Protein AF-0000000084420354 (afdb_homodimer)

Structure (mmCIF, N/CA/C/O backbone):
data_AF-0000000084420354-model_v1
#
loop_
_entity.id
_entity.type
_entity.pdbx_description
1 polymer 'Nucleotide-diphospho-sugar transferase domain-containing protein'
#
loop_
_atom_site.group_PDB
_atom_site.id
_atom_site.type_symbol
_atom_site.label_atom_id
_atom_site.label_alt_id
_atom_site.label_comp_id
_atom_site.label_asym_id
_atom_site.label_entity_id
_atom_site.label_seq_id
_atom_site.pdbx_PDB_ins_code
_atom_site.Cartn_x
_atom_site.Cartn_y
_atom_site.Cartn_z
_atom_site.occupancy
_atom_site.B_iso_or_equiv
_atom_site.auth_seq_id
_atom_site.auth_comp_id
_atom_site.auth_asym_id
_atom_site.auth_atom_id
_atom_site.pdbx_PDB_model_num
ATOM 1 N N . MET A 1 1 ? -11.82 -53.062 -5.738 1 23.53 1 MET A N 1
ATOM 2 C CA . MET A 1 1 ? -10.68 -53.031 -4.828 1 23.53 1 MET A CA 1
ATOM 3 C C . MET A 1 1 ? -10.617 -51.688 -4.082 1 23.53 1 MET A C 1
ATOM 5 O O . MET A 1 1 ? -10.68 -50.625 -4.699 1 23.53 1 MET A O 1
ATOM 9 N N . GLU A 1 2 ? -10.906 -51.594 -2.805 1 28.06 2 GLU A N 1
ATOM 10 C CA . GLU A 1 2 ? -11.055 -50.469 -1.887 1 28.06 2 GLU A CA 1
ATOM 11 C C . GLU A 1 2 ? -9.758 -49.656 -1.771 1 28.06 2 GLU A C 1
ATOM 13 O O . GLU A 1 2 ? -8.672 -50.25 -1.752 1 28.06 2 GLU A O 1
ATOM 18 N N . PRO A 1 3 ? -9.75 -48.375 -2.117 1 33.06 3 PRO A N 1
ATOM 19 C CA . PRO A 1 3 ? -8.5 -47.594 -2.051 1 33.06 3 PRO A CA 1
ATOM 20 C C . PRO A 1 3 ? -7.746 -47.812 -0.74 1 33.06 3 PRO A C 1
ATOM 22 O O . PRO A 1 3 ? -8.367 -47.969 0.316 1 33.06 3 PRO A O 1
ATOM 25 N N . GLN A 1 4 ? -6.645 -48.438 -0.802 1 31.69 4 GLN A N 1
ATOM 26 C CA . GLN A 1 4 ? -5.812 -48.75 0.354 1 31.69 4 GLN A CA 1
ATOM 27 C C . GLN A 1 4 ? -5.539 -47.531 1.195 1 31.69 4 GLN A C 1
ATOM 29 O O . GLN A 1 4 ? -5.031 -46.531 0.686 1 31.69 4 GLN A O 1
ATOM 34 N N . SER A 1 5 ? -6.223 -47.312 2.258 1 33.75 5 SER A N 1
ATOM 35 C CA . SER A 1 5 ? -6.043 -46.281 3.271 1 33.75 5 SER A CA 1
ATOM 36 C C . SER A 1 5 ? -4.684 -46.406 3.955 1 33.75 5 SER A C 1
ATOM 38 O O . SER A 1 5 ? -4.309 -47.5 4.402 1 33.75 5 SER A O 1
ATOM 40 N N . ILE A 1 6 ? -3.699 -45.719 3.529 1 36.66 6 ILE A N 1
ATOM 41 C CA . ILE A 1 6 ? -2.465 -45.781 4.309 1 36.66 6 ILE A CA 1
ATOM 42 C C . ILE A 1 6 ? -2.682 -45.094 5.652 1 36.66 6 ILE A C 1
ATOM 44 O O . ILE A 1 6 ? -3.195 -43.969 5.711 1 36.66 6 ILE A O 1
ATOM 48 N N . ASN A 1 7 ? -2.787 -45.906 6.68 1 34.94 7 ASN A N 1
ATOM 49 C CA . ASN A 1 7 ? -2.869 -45.5 8.078 1 34.94 7 ASN A CA 1
ATOM 50 C C . ASN A 1 7 ? -1.595 -44.781 8.523 1 34.94 7 ASN A C 1
ATOM 52 O O . ASN A 1 7 ? -0.533 -45.406 8.617 1 34.94 7 ASN A O 1
ATOM 56 N N . LEU A 1 8 ? -1.498 -43.469 8.312 1 40.31 8 LEU A N 1
ATOM 57 C CA . LEU A 1 8 ? -0.284 -42.75 8.68 1 40.31 8 LEU A CA 1
ATOM 58 C C . LEU A 1 8 ? -0.14 -42.688 10.195 1 40.31 8 LEU A C 1
ATOM 60 O O . LEU A 1 8 ? 0.654 -41.906 10.711 1 40.31 8 LEU A O 1
ATOM 64 N N . GLY A 1 9 ? -0.547 -43.688 10.922 1 36.66 9 GLY A N 1
ATOM 65 C CA . GLY A 1 9 ? -0.427 -43.938 12.352 1 36.66 9 GLY A CA 1
ATOM 66 C C . GLY A 1 9 ? -1.293 -43 13.18 1 36.66 9 GLY A C 1
ATOM 67 O O . GLY A 1 9 ? -1.85 -43.438 14.203 1 36.66 9 GLY A O 1
ATOM 68 N N . ASN A 1 10 ? -0.987 -41.656 13.328 1 36.34 10 ASN A N 1
ATOM 69 C CA . ASN A 1 10 ? -1.587 -40.906 14.422 1 36.34 10 ASN A CA 1
ATOM 70 C C . ASN A 1 10 ? -3.074 -40.656 14.188 1 36.34 10 ASN A C 1
ATOM 72 O O . ASN A 1 10 ? -3.576 -39.562 14.438 1 36.34 10 ASN A O 1
ATOM 76 N N . GLY A 1 11 ? -3.971 -41.594 13.781 1 38.19 11 GLY A N 1
ATOM 77 C CA . GLY A 1 11 ? -5.422 -41.656 13.672 1 38.19 11 GLY A CA 1
ATOM 78 C C . GLY A 1 11 ? -5.953 -40.969 12.414 1 38.19 11 GLY A C 1
ATOM 79 O O . GLY A 1 11 ? -7.16 -41 12.172 1 38.19 11 GLY A O 1
ATOM 80 N N . THR A 1 12 ? -5.473 -39.781 12.125 1 37.22 12 THR A N 1
ATOM 81 C CA . THR A 1 12 ? -6.094 -39.156 10.961 1 37.22 12 THR A CA 1
ATOM 82 C C . THR A 1 12 ? -5.875 -40 9.719 1 37.22 12 THR A C 1
ATOM 84 O O . THR A 1 12 ? -4.746 -40.406 9.43 1 37.22 12 THR A O 1
ATOM 87 N N . ASN A 1 13 ? -6.777 -40.875 9.422 1 35.31 13 ASN A N 1
ATOM 88 C CA . ASN A 1 13 ? -6.832 -41.562 8.133 1 35.31 13 ASN A CA 1
ATOM 89 C C . ASN A 1 13 ? -6.48 -40.625 6.98 1 35.31 13 ASN A C 1
ATOM 91 O O . ASN A 1 13 ? -7.254 -39.719 6.652 1 35.31 13 ASN A O 1
ATOM 95 N N . ALA A 1 14 ? -5.281 -40.062 6.922 1 39.69 14 ALA A N 1
ATOM 96 C CA . ALA A 1 14 ? -4.98 -39.375 5.668 1 39.69 14 ALA A CA 1
ATOM 97 C C . ALA A 1 14 ? -5.418 -40.219 4.469 1 39.69 14 ALA A C 1
ATOM 99 O O . ALA A 1 14 ? -4.91 -41.312 4.258 1 39.69 14 ALA A O 1
ATOM 100 N N . THR A 1 15 ? -6.652 -40.375 4.215 1 40.84 15 THR A N 1
ATOM 101 C CA . THR A 1 15 ? -6.98 -40.906 2.9 1 40.84 15 THR A CA 1
ATOM 102 C C . THR A 1 15 ? -5.898 -40.562 1.887 1 40.84 15 THR A C 1
ATOM 104 O O . THR A 1 15 ? -5.559 -39.375 1.711 1 40.84 15 THR A O 1
ATOM 107 N N . MET A 1 16 ? -4.891 -41.312 1.795 1 47.03 16 MET A N 1
ATOM 108 C CA . MET A 1 16 ? -3.797 -41.125 0.85 1 47.03 16 MET A CA 1
ATOM 109 C C . MET A 1 16 ? -4.312 -40.562 -0.468 1 47.03 16 MET A C 1
ATOM 111 O O . MET A 1 16 ? -5.086 -41.188 -1.171 1 47.03 16 MET A O 1
ATOM 115 N N . VAL A 1 17 ? -4.516 -39.281 -0.554 1 59.31 17 VAL A N 1
ATOM 116 C CA . VAL A 1 17 ? -4.809 -38.688 -1.849 1 59.31 17 VAL A CA 1
ATOM 117 C C . VAL A 1 17 ? -3.908 -39.281 -2.922 1 59.31 17 VAL A C 1
ATOM 119 O O . VAL A 1 17 ? -2.682 -39.25 -2.803 1 59.31 17 VAL A O 1
ATOM 122 N N . THR A 1 18 ? -4.445 -40.219 -3.629 1 79.81 18 THR A N 1
ATOM 123 C CA . THR A 1 18 ? -3.689 -40.875 -4.688 1 79.81 18 THR A CA 1
ATOM 124 C C . THR A 1 18 ? -3.365 -39.875 -5.812 1 79.81 18 THR A C 1
ATOM 126 O O . THR A 1 18 ? -4.242 -39.156 -6.273 1 79.81 18 THR A O 1
ATOM 129 N N . VAL A 1 19 ? -2.094 -39.781 -6.02 1 91.81 19 VAL A N 1
ATOM 130 C CA . VAL A 1 19 ? -1.623 -38.969 -7.148 1 91.81 19 VAL A CA 1
ATOM 131 C C . VAL A 1 19 ? -1.747 -39.781 -8.438 1 91.81 19 VAL A C 1
ATOM 133 O O . VAL A 1 19 ? -1.681 -41 -8.414 1 91.81 19 VAL A O 1
ATOM 136 N N . PRO A 1 20 ? -1.943 -39.094 -9.555 1 93.88 20 PRO A N 1
ATOM 137 C CA . PRO A 1 20 ? -2.223 -39.781 -10.82 1 93.88 20 PRO A CA 1
ATOM 138 C C . PRO A 1 20 ? -1.121 -40.75 -11.219 1 93.88 20 PRO A C 1
ATOM 140 O O . PRO A 1 20 ? -1.407 -41.844 -11.75 1 93.88 20 PRO A O 1
ATOM 143 N N . TRP A 1 21 ? 0.134 -40.531 -10.938 1 94.75 21 TRP A N 1
ATOM 144 C CA . TRP A 1 21 ? 1.239 -41.344 -11.445 1 94.75 21 TRP A CA 1
ATOM 145 C C . TRP A 1 21 ? 1.432 -42.594 -10.609 1 94.75 21 TRP A C 1
ATOM 147 O O . TRP A 1 21 ? 2.23 -43.469 -10.961 1 94.75 21 TRP A O 1
ATOM 157 N N . LEU A 1 22 ? 0.686 -42.656 -9.586 1 92.69 22 LEU A N 1
ATOM 158 C CA . LEU A 1 22 ? 0.781 -43.875 -8.766 1 92.69 22 LEU A CA 1
ATOM 159 C C . LEU A 1 22 ? -0.498 -44.688 -8.859 1 92.69 22 LEU A C 1
ATOM 161 O O . LEU A 1 22 ? -0.681 -45.656 -8.109 1 92.69 22 LEU A O 1
ATOM 165 N N . GLN A 1 23 ? -1.369 -44.281 -9.727 1 91.31 23 GLN A N 1
ATOM 166 C CA . GLN A 1 23 ? -2.549 -45.094 -9.992 1 91.31 23 GLN A CA 1
ATOM 167 C C . GLN A 1 23 ? -2.158 -46.469 -10.57 1 91.31 23 GLN A C 1
ATOM 169 O O . GLN A 1 23 ? -1.09 -46.594 -11.172 1 91.31 23 GLN A O 1
ATOM 174 N N . PRO A 1 24 ? -3.045 -47.375 -10.375 1 88.62 24 PRO A N 1
ATOM 175 C CA . PRO A 1 24 ? -2.74 -48.688 -10.938 1 88.62 24 PRO A CA 1
ATOM 176 C C . PRO A 1 24 ? -2.557 -48.656 -12.453 1 88.62 24 PRO A C 1
ATOM 178 O O . PRO A 1 24 ? -3.049 -47.75 -13.117 1 88.62 24 PRO A O 1
ATOM 181 N N . PRO A 1 25 ? -1.766 -49.562 -13.055 1 85.5 25 PRO A N 1
ATOM 182 C CA . PRO A 1 25 ? -1.447 -49.562 -14.484 1 85.5 25 PRO A CA 1
ATOM 183 C C . PRO A 1 25 ? -2.691 -49.469 -15.367 1 85.5 25 PRO A C 1
ATOM 185 O O . PRO A 1 25 ? -2.652 -48.875 -16.438 1 85.5 25 PRO A O 1
ATOM 188 N N . GLY A 1 26 ? -3.818 -50.031 -14.992 1 86.44 26 GLY A N 1
ATOM 189 C CA . GLY A 1 26 ? -5.027 -50 -15.805 1 86.44 26 GLY A CA 1
ATOM 190 C C . GLY A 1 26 ? -5.801 -48.719 -15.703 1 86.44 26 GLY A C 1
ATOM 191 O O . GLY A 1 26 ? -6.723 -48.469 -16.484 1 86.44 26 GLY A O 1
ATOM 192 N N . TRP A 1 27 ? -5.305 -47.844 -14.875 1 90.12 27 TRP A N 1
ATOM 193 C CA . TRP A 1 27 ? -5.988 -46.562 -14.711 1 90.12 27 TRP A CA 1
ATOM 194 C C . TRP A 1 27 ? -5.641 -45.594 -15.852 1 90.12 27 TRP A C 1
ATOM 196 O O . TRP A 1 27 ? -4.469 -45.438 -16.188 1 90.12 27 TRP A O 1
ATOM 206 N N . VAL A 1 28 ? -6.656 -45.094 -16.516 1 89.25 28 VAL A N 1
ATOM 207 C CA . VAL A 1 28 ? -6.477 -44.125 -17.594 1 89.25 28 VAL A CA 1
ATOM 208 C C . VAL A 1 28 ? -6.953 -42.75 -17.141 1 89.25 28 VAL A C 1
ATOM 210 O O . VAL A 1 28 ? -8.055 -42.625 -16.594 1 89.25 28 VAL A O 1
ATOM 213 N N . SER A 1 29 ? -6.07 -41.844 -17.344 1 90.19 29 SER A N 1
ATOM 214 C CA . SER A 1 29 ? -6.465 -40.469 -17 1 90.19 29 SER A CA 1
ATOM 215 C C . SER A 1 29 ? -7.699 -40.062 -17.797 1 90.19 29 SER A C 1
ATOM 217 O O . SER A 1 29 ? -7.75 -40.219 -19.016 1 90.19 29 SER A O 1
ATOM 219 N N . PRO A 1 30 ? -8.633 -39.5 -17.109 1 91.38 30 PRO A N 1
ATOM 220 C CA . PRO A 1 30 ? -9.852 -39.062 -17.812 1 91.38 30 PRO A CA 1
ATOM 221 C C . PRO A 1 30 ? -9.648 -37.812 -18.672 1 91.38 30 PRO A C 1
ATOM 223 O O . PRO A 1 30 ? -10.578 -37.375 -19.344 1 91.38 30 PRO A O 1
ATOM 226 N N . TYR A 1 31 ? -8.461 -37.344 -18.734 1 93.56 31 TYR A N 1
ATOM 227 C CA . TYR A 1 31 ? -8.25 -36.031 -19.375 1 93.56 31 TYR A CA 1
ATOM 228 C C . TYR A 1 31 ? -7.387 -36.188 -20.625 1 93.56 31 TYR A C 1
ATOM 230 O O . TYR A 1 31 ? -7.141 -35.219 -21.328 1 93.56 31 TYR A O 1
ATOM 238 N N . THR A 1 32 ? -6.934 -37.375 -20.891 1 93.12 32 THR A N 1
ATOM 239 C CA . THR A 1 32 ? -5.988 -37.594 -21.984 1 93.12 32 THR A CA 1
ATOM 240 C C . THR A 1 32 ? -6.562 -37.094 -23.312 1 93.12 32 THR A C 1
ATOM 242 O O . THR A 1 32 ? -5.836 -36.562 -24.141 1 93.12 32 THR A O 1
ATOM 245 N N . HIS A 1 33 ? -7.855 -37.281 -23.469 1 94.19 33 HIS A N 1
ATOM 246 C CA . HIS A 1 33 ? -8.5 -36.875 -24.719 1 94.19 33 HIS A CA 1
ATOM 247 C C . HIS A 1 33 ? -8.625 -35.375 -24.844 1 94.19 33 HIS A C 1
ATOM 249 O O . HIS A 1 33 ? -8.945 -34.844 -25.922 1 94.19 33 HIS A O 1
ATOM 255 N N . LEU A 1 34 ? -8.328 -34.656 -23.828 1 97.25 34 LEU A N 1
ATOM 256 C CA . LEU A 1 34 ? -8.508 -33.219 -23.797 1 97.25 34 LEU A CA 1
ATOM 257 C C . LEU A 1 34 ? -7.176 -32.5 -24 1 97.25 34 LEU A C 1
ATOM 259 O O . LEU A 1 34 ? -7.082 -31.281 -23.781 1 97.25 34 LEU A O 1
ATOM 263 N N . LEU A 1 35 ? -6.168 -33.188 -24.422 1 97.81 35 LEU A N 1
ATOM 264 C CA . LEU A 1 35 ? -4.809 -32.688 -24.562 1 97.81 35 LEU A CA 1
ATOM 265 C C . LEU A 1 35 ? -4.789 -31.406 -25.375 1 97.81 35 LEU A C 1
ATOM 267 O O . LEU A 1 35 ? -3.979 -30.5 -25.125 1 97.81 35 LEU A O 1
ATOM 271 N N . ASN A 1 36 ? -5.688 -31.25 -26.328 1 98.12 36 ASN A N 1
ATOM 272 C CA . ASN A 1 36 ? -5.691 -30.078 -27.203 1 98.12 36 ASN A CA 1
ATOM 273 C C . ASN A 1 36 ? -6.973 -29.266 -27.047 1 98.12 36 ASN A C 1
ATOM 275 O O . ASN A 1 36 ? -7.301 -28.453 -27.906 1 98.12 36 ASN A O 1
ATOM 279 N N . ASN A 1 37 ? -7.707 -29.516 -26.062 1 98.12 37 ASN A N 1
ATOM 280 C CA . ASN A 1 37 ? -8.914 -28.766 -25.719 1 98.12 37 ASN A CA 1
ATOM 281 C C . ASN A 1 37 ? -8.797 -28.094 -24.359 1 98.12 37 ASN A C 1
ATOM 283 O O . ASN A 1 37 ? -9.344 -28.578 -23.375 1 98.12 37 ASN A O 1
ATOM 287 N N . PHE A 1 38 ? -8.312 -26.938 -24.422 1 98 38 PHE A N 1
ATOM 288 C CA . PHE A 1 38 ? -7.953 -26.219 -23.203 1 98 38 PHE A CA 1
ATOM 289 C C . PHE A 1 38 ? -9.203 -25.828 -22.438 1 98 38 PHE A C 1
ATOM 291 O O . PHE A 1 38 ? -9.297 -26.078 -21.219 1 98 38 PHE A O 1
ATOM 298 N N . THR A 1 39 ? -10.188 -25.266 -23.078 1 97.94 39 THR A N 1
ATOM 299 C CA . THR A 1 39 ? -11.383 -24.734 -22.422 1 97.94 39 THR A CA 1
ATOM 300 C C . THR A 1 39 ? -12.141 -25.844 -21.703 1 97.94 39 THR A C 1
ATOM 302 O O . THR A 1 39 ? -12.57 -25.672 -20.562 1 97.94 39 THR A O 1
ATOM 305 N N . GLU A 1 40 ? -12.234 -26.922 -22.344 1 98.06 40 GLU A N 1
ATOM 306 C CA . GLU A 1 40 ? -12.945 -28.047 -21.719 1 98.06 40 GLU A CA 1
ATOM 307 C C . GLU A 1 40 ? -12.156 -28.609 -20.547 1 98.06 40 GLU A C 1
ATOM 309 O O . GLU A 1 40 ? -12.742 -28.984 -19.516 1 98.06 40 GLU A O 1
ATOM 314 N N . LEU A 1 41 ? -10.867 -28.703 -20.719 1 98.44 41 LEU A N 1
ATOM 315 C CA . LEU A 1 41 ? -10.031 -29.156 -19.609 1 98.44 41 LEU A CA 1
ATOM 316 C C . LEU A 1 41 ? -10.18 -28.234 -18.406 1 98.44 41 LEU A C 1
ATOM 318 O O . LEU A 1 41 ? -10.328 -28.719 -17.281 1 98.44 41 LEU A O 1
ATOM 322 N N . LEU A 1 42 ? -10.188 -26.922 -18.641 1 98.62 42 LEU A N 1
ATOM 323 C CA . LEU A 1 42 ? -10.375 -25.953 -17.578 1 98.62 42 LEU A CA 1
ATOM 324 C C . LEU A 1 42 ? -11.734 -26.125 -16.906 1 98.62 42 LEU A C 1
ATOM 326 O O . LEU A 1 42 ? -11.836 -26.109 -15.68 1 98.62 42 LEU A O 1
ATOM 330 N N . ARG A 1 43 ? -12.727 -26.266 -17.672 1 97.88 43 ARG A N 1
ATOM 331 C CA . ARG A 1 43 ? -14.07 -26.453 -17.141 1 97.88 43 ARG A CA 1
ATOM 332 C C . ARG A 1 43 ? -14.133 -27.641 -16.203 1 97.88 43 ARG A C 1
ATOM 334 O O . ARG A 1 43 ? -14.719 -27.562 -15.117 1 97.88 43 ARG A O 1
ATOM 341 N N . LEU A 1 44 ? -13.477 -28.703 -16.562 1 97.25 44 LEU A N 1
ATOM 342 C CA . LEU A 1 44 ? -13.539 -29.938 -15.797 1 97.25 44 LEU A CA 1
ATOM 343 C C . LEU A 1 44 ? -12.703 -29.844 -14.531 1 97.25 44 LEU A C 1
ATOM 345 O O . LEU A 1 44 ? -13.023 -30.469 -13.516 1 97.25 44 LEU A O 1
ATOM 349 N N . ARG A 1 45 ? -11.695 -29.031 -14.602 1 97.69 45 ARG A N 1
ATOM 350 C CA . ARG A 1 45 ? -10.742 -29.016 -13.5 1 97.69 45 ARG A CA 1
ATOM 351 C C . ARG A 1 45 ? -10.992 -27.828 -12.57 1 97.69 45 ARG A C 1
ATOM 353 O O . ARG A 1 45 ? -10.406 -27.75 -11.492 1 97.69 45 ARG A O 1
ATOM 360 N N . ALA A 1 46 ? -11.852 -26.922 -12.93 1 98.12 46 ALA A N 1
ATOM 361 C CA . ALA A 1 46 ? -12.102 -25.734 -12.141 1 98.12 46 ALA A CA 1
ATOM 362 C C . ALA A 1 46 ? -12.93 -26.047 -10.906 1 98.12 46 ALA A C 1
ATOM 364 O O . ALA A 1 46 ? -13.711 -27 -10.898 1 98.12 46 ALA A O 1
ATOM 365 N N . SER A 1 47 ? -12.758 -25.266 -9.898 1 97.5 47 SER A N 1
ATOM 366 C CA . SER A 1 47 ? -13.625 -25.312 -8.727 1 97.5 47 SER A CA 1
ATOM 367 C C . SER A 1 47 ? -14.992 -24.703 -9.031 1 97.5 47 SER A C 1
ATOM 369 O O . SER A 1 47 ? -15.211 -24.156 -10.109 1 97.5 47 SER A O 1
ATOM 371 N N . SER A 1 48 ? -15.852 -24.797 -8.062 1 95.75 48 SER A N 1
ATOM 372 C CA . SER A 1 48 ? -17.203 -24.266 -8.227 1 95.75 48 SER A CA 1
ATOM 373 C C . SER A 1 48 ? -17.188 -22.75 -8.367 1 95.75 48 SER A C 1
ATOM 375 O O . SER A 1 48 ? -18.062 -22.172 -9.031 1 95.75 48 SER A O 1
ATOM 377 N N . ASP A 1 49 ? -16.156 -22.156 -7.797 1 95.5 49 ASP A N 1
ATOM 378 C CA . ASP A 1 49 ? -16.031 -20.703 -7.891 1 95.5 49 ASP A CA 1
ATOM 379 C C . ASP A 1 49 ? -15.148 -20.297 -9.062 1 95.5 49 ASP A C 1
ATOM 381 O O . ASP A 1 49 ? -14.633 -19.172 -9.102 1 95.5 49 ASP A O 1
ATOM 385 N N . LYS A 1 50 ? -14.867 -21.281 -9.969 1 98 50 LYS A N 1
ATOM 386 C CA . LYS A 1 50 ? -14.227 -21.062 -11.266 1 98 50 LYS A CA 1
ATOM 387 C C . LYS A 1 50 ? -12.734 -20.797 -11.109 1 98 50 LYS A C 1
ATOM 389 O O . LYS A 1 50 ? -12.117 -20.141 -11.945 1 98 50 LYS A O 1
ATOM 394 N N . TRP A 1 51 ? -12.164 -21.188 -10.008 1 98.75 51 TRP A N 1
ATOM 395 C CA . TRP A 1 51 ? -10.719 -21.141 -9.859 1 98.75 51 TRP A CA 1
ATOM 396 C C . TRP A 1 51 ? -10.07 -22.406 -10.445 1 98.75 51 TRP A C 1
ATOM 398 O O . TRP A 1 51 ? -10.578 -23.516 -10.25 1 98.75 51 TRP A O 1
ATOM 408 N N . VAL A 1 52 ? -9.039 -22.219 -11.109 1 98.81 52 VAL A N 1
ATOM 409 C CA . VAL A 1 52 ? -8.227 -23.328 -11.594 1 98.81 52 VAL A CA 1
ATOM 410 C C . VAL A 1 52 ? -6.746 -23.016 -11.391 1 98.81 52 VAL A C 1
ATOM 412 O O . VAL A 1 52 ? -6.312 -21.891 -11.617 1 98.81 52 VAL A O 1
ATOM 415 N N . THR A 1 53 ? -6.004 -23.969 -10.938 1 98.69 53 THR A N 1
ATOM 416 C CA . THR A 1 53 ? -4.555 -23.828 -10.859 1 98.69 53 THR A CA 1
ATOM 417 C C . THR A 1 53 ? -3.9 -24.297 -12.156 1 98.69 53 THR A C 1
ATOM 419 O O . THR A 1 53 ? -4.234 -25.359 -12.68 1 98.69 53 THR A O 1
ATOM 422 N N . VAL A 1 54 ? -3.055 -23.484 -12.688 1 98.88 54 VAL A N 1
ATOM 423 C CA . VAL A 1 54 ? -2.307 -23.844 -13.883 1 98.88 54 VAL A CA 1
ATOM 424 C C . VAL A 1 54 ? -0.816 -23.906 -13.562 1 98.88 54 VAL A C 1
ATOM 426 O O . VAL A 1 54 ? -0.238 -22.938 -13.078 1 98.88 54 VAL A O 1
ATOM 429 N N . PHE A 1 55 ? -0.233 -25.031 -13.836 1 98.75 55 PHE A N 1
ATOM 430 C CA . PHE A 1 55 ? 1.2 -25.266 -13.703 1 98.75 55 PHE A CA 1
ATOM 431 C C . PHE A 1 55 ? 1.863 -25.344 -15.078 1 98.75 55 PHE A C 1
ATOM 433 O O . PHE A 1 55 ? 1.688 -26.328 -15.805 1 98.75 55 PHE A O 1
ATOM 440 N N . PRO A 1 56 ? 2.617 -24.375 -15.398 1 98.5 56 PRO A N 1
ATOM 441 C CA . PRO A 1 56 ? 3.391 -24.516 -16.625 1 98.5 56 PRO A CA 1
ATOM 442 C C . PRO A 1 56 ? 4.605 -25.422 -16.469 1 98.5 56 PRO A C 1
ATOM 444 O O . PRO A 1 56 ? 5.387 -25.25 -15.531 1 98.5 56 PRO A O 1
ATOM 447 N N . LEU A 1 57 ? 4.742 -26.359 -17.359 1 97.88 57 LEU A N 1
ATOM 448 C CA . LEU A 1 57 ? 5.871 -27.281 -17.375 1 97.88 57 LEU A CA 1
ATOM 449 C C . LEU A 1 57 ? 6.664 -27.156 -18.672 1 97.88 57 LEU A C 1
ATOM 451 O O . LEU A 1 57 ? 6.09 -27.234 -19.766 1 97.88 57 LEU A O 1
ATOM 455 N N . SER A 1 58 ? 7.906 -26.922 -18.5 1 96.19 58 SER A N 1
ATOM 456 C CA . SER A 1 58 ? 8.781 -26.844 -19.672 1 96.19 58 SER A CA 1
ATOM 457 C C . SER A 1 58 ? 10.078 -27.625 -19.438 1 96.19 58 SER A C 1
ATOM 459 O O . SER A 1 58 ? 10.68 -27.531 -18.359 1 96.19 58 SER A O 1
ATOM 461 N N . VAL A 1 59 ? 10.398 -28.344 -20.406 1 94.19 59 VAL A N 1
ATOM 462 C CA . VAL A 1 59 ? 11.672 -29.047 -20.453 1 94.19 59 VAL A CA 1
ATOM 463 C C . VAL A 1 59 ? 12.492 -28.562 -21.641 1 94.19 59 VAL A C 1
ATOM 465 O O . VAL A 1 59 ? 12.031 -28.594 -22.781 1 94.19 59 VAL A O 1
ATOM 468 N N . ALA A 1 60 ? 13.68 -28.109 -21.297 1 91 60 ALA A N 1
ATOM 469 C CA . ALA A 1 60 ? 14.531 -27.562 -22.344 1 91 60 ALA A CA 1
ATOM 470 C C . ALA A 1 60 ? 14.898 -28.641 -23.375 1 91 60 ALA A C 1
ATOM 472 O O . ALA A 1 60 ? 15.133 -29.797 -23.016 1 91 60 ALA A O 1
ATOM 473 N N . ASP A 1 61 ? 15.023 -28.203 -24.594 1 87.5 61 ASP A N 1
ATOM 474 C CA . ASP A 1 61 ? 15.422 -29.125 -25.656 1 87.5 61 ASP A CA 1
ATOM 475 C C . ASP A 1 61 ? 16.797 -29.719 -25.391 1 87.5 61 ASP A C 1
ATOM 477 O O . ASP A 1 61 ? 17.703 -29.016 -24.938 1 87.5 61 ASP A O 1
ATOM 481 N N . GLY A 1 62 ? 16.938 -30.953 -25.609 1 86 62 GLY A N 1
ATOM 482 C CA . GLY A 1 62 ? 18.219 -31.641 -25.453 1 86 62 GLY A CA 1
ATOM 483 C C . GLY A 1 62 ? 18.547 -32 -24.031 1 86 62 GLY A C 1
ATOM 484 O O . GLY A 1 62 ? 19.641 -32.5 -23.734 1 86 62 GLY A O 1
ATOM 485 N N . ARG A 1 63 ? 17.641 -31.828 -23.156 1 88.06 63 ARG A N 1
ATOM 486 C CA . ARG A 1 63 ? 17.953 -32.062 -21.75 1 88.06 63 ARG A CA 1
ATOM 487 C C . ARG A 1 63 ? 17.266 -33.344 -21.25 1 88.06 63 ARG A C 1
ATOM 489 O O . ARG A 1 63 ? 17.5 -33.75 -20.125 1 88.06 63 ARG A O 1
ATOM 496 N N . VAL A 1 64 ? 16.562 -33.969 -22.094 1 86.5 64 VAL A N 1
ATOM 497 C CA . VAL A 1 64 ? 15.773 -35.094 -21.656 1 86.5 64 VAL A CA 1
ATOM 498 C C . VAL A 1 64 ? 16.703 -36.219 -21.141 1 86.5 64 VAL A C 1
ATOM 500 O O . VAL A 1 64 ? 17.656 -36.594 -21.828 1 86.5 64 VAL A O 1
ATOM 503 N N . GLY A 1 65 ? 16.438 -36.562 -19.938 1 85.12 65 GLY A N 1
ATOM 504 C CA . GLY A 1 65 ? 17.172 -37.688 -19.375 1 85.12 65 GLY A CA 1
ATOM 505 C C . GLY A 1 65 ? 18.422 -37.25 -18.625 1 85.12 65 GLY A C 1
ATOM 506 O O . GLY A 1 65 ? 19.062 -38.094 -17.984 1 85.12 65 GLY A O 1
ATOM 507 N N . THR A 1 66 ? 18.75 -36.031 -18.703 1 90.06 66 THR A N 1
ATOM 508 C CA . THR A 1 66 ? 19.891 -35.531 -17.938 1 90.06 66 THR A CA 1
ATOM 509 C C . THR A 1 66 ? 19.547 -35.5 -16.453 1 90.06 66 THR A C 1
ATOM 511 O O . THR A 1 66 ? 18.375 -35.5 -16.078 1 90.06 66 THR A O 1
ATOM 514 N N . PRO A 1 67 ? 20.594 -35.469 -15.641 1 88.69 67 PRO A N 1
ATOM 515 C CA . PRO A 1 67 ? 20.328 -35.312 -14.211 1 88.69 67 PRO A CA 1
ATOM 516 C C . PRO A 1 67 ? 19.516 -34.062 -13.891 1 88.69 67 PRO A C 1
ATOM 518 O O . PRO A 1 67 ? 18.656 -34.094 -13 1 88.69 67 PRO A O 1
ATOM 521 N N . GLU A 1 68 ? 19.766 -33.031 -14.586 1 90.19 68 GLU A N 1
ATOM 522 C CA . GLU A 1 68 ? 19.031 -31.781 -14.375 1 90.19 68 GLU A CA 1
ATOM 523 C C . GLU A 1 68 ? 17.562 -31.953 -14.719 1 90.19 68 GLU A C 1
ATOM 525 O O . GLU A 1 68 ? 16.688 -31.422 -14.023 1 90.19 68 GLU A O 1
ATOM 530 N N . ASP A 1 69 ? 17.328 -32.625 -15.727 1 91.5 69 ASP A N 1
ATOM 531 C CA . ASP A 1 69 ? 15.961 -32.875 -16.141 1 91.5 69 ASP A CA 1
ATOM 532 C C . ASP A 1 69 ? 15.227 -33.75 -15.133 1 91.5 69 ASP A C 1
ATOM 534 O O . ASP A 1 69 ? 14.055 -33.5 -14.82 1 91.5 69 ASP A O 1
ATOM 538 N N . VAL A 1 70 ? 15.883 -34.719 -14.719 1 93.5 70 VAL A N 1
ATOM 539 C CA . VAL A 1 70 ? 15.297 -35.625 -13.727 1 93.5 70 VAL A CA 1
ATOM 540 C C . VAL A 1 70 ? 14.891 -34.812 -12.484 1 93.5 70 VAL A C 1
ATOM 542 O O . VAL A 1 70 ? 13.789 -34.969 -11.969 1 93.5 70 VAL A O 1
ATOM 545 N N . LYS A 1 71 ? 15.781 -33.969 -12.07 1 94.25 71 LYS A N 1
ATOM 546 C CA . LYS A 1 71 ? 15.492 -33.156 -10.898 1 94.25 71 LYS A CA 1
ATOM 547 C C . LYS A 1 71 ? 14.352 -32.188 -11.164 1 94.25 71 LYS A C 1
ATOM 549 O O . LYS A 1 71 ? 13.531 -31.922 -10.289 1 94.25 71 LYS A O 1
ATOM 554 N N . LEU A 1 72 ? 14.312 -31.656 -12.328 1 95.44 72 LEU A N 1
ATOM 555 C CA . LEU A 1 72 ? 13.234 -30.75 -12.719 1 95.44 72 LEU A CA 1
ATOM 556 C C . LEU A 1 72 ? 11.875 -31.453 -12.594 1 95.44 72 LEU A C 1
ATOM 558 O O . LEU A 1 72 ? 10.953 -30.906 -11.984 1 95.44 72 LEU A O 1
ATOM 562 N N . ILE A 1 73 ? 11.766 -32.625 -13.172 1 96.62 73 ILE A N 1
ATOM 563 C CA . ILE A 1 73 ? 10.508 -33.344 -13.156 1 96.62 73 ILE A CA 1
ATOM 564 C C . ILE A 1 73 ? 10.164 -33.75 -11.727 1 96.62 73 ILE A C 1
ATOM 566 O O . ILE A 1 73 ? 9.008 -33.688 -11.32 1 96.62 73 ILE A O 1
ATOM 570 N N . ARG A 1 74 ? 11.125 -34.156 -10.953 1 96.25 74 ARG A N 1
ATOM 571 C CA . ARG A 1 74 ? 10.867 -34.5 -9.562 1 96.25 74 ARG A CA 1
ATOM 572 C C . ARG A 1 74 ? 10.344 -33.312 -8.766 1 96.25 74 ARG A C 1
ATOM 574 O O . ARG A 1 74 ? 9.422 -33.469 -7.957 1 96.25 74 ARG A O 1
ATOM 581 N N . LEU A 1 75 ? 10.953 -32.188 -8.969 1 96.81 75 LEU A N 1
ATOM 582 C CA . LEU A 1 75 ? 10.477 -30.969 -8.32 1 96.81 75 LEU A CA 1
ATOM 583 C C . LEU A 1 75 ? 9.039 -30.672 -8.719 1 96.81 75 LEU A C 1
ATOM 585 O O . LEU A 1 75 ? 8.219 -30.297 -7.879 1 96.81 75 LEU A O 1
ATOM 589 N N . ALA A 1 76 ? 8.773 -30.797 -9.961 1 98 76 ALA A N 1
ATOM 590 C CA . ALA A 1 76 ? 7.41 -30.578 -10.445 1 98 76 ALA A CA 1
ATOM 591 C C . ALA A 1 76 ? 6.43 -31.531 -9.773 1 98 76 ALA A C 1
ATOM 593 O O . ALA A 1 76 ? 5.359 -31.109 -9.32 1 98 76 ALA A O 1
ATOM 594 N N . LEU A 1 77 ? 6.805 -32.75 -9.719 1 97.75 77 LEU A N 1
ATOM 595 C CA . LEU A 1 77 ? 5.953 -33.75 -9.078 1 97.75 77 LEU A CA 1
ATOM 596 C C . LEU A 1 77 ? 5.797 -33.469 -7.594 1 97.75 77 LEU A C 1
ATOM 598 O O . LEU A 1 77 ? 4.719 -33.656 -7.027 1 97.75 77 LEU A O 1
ATOM 602 N N . ASN A 1 78 ? 6.875 -33.031 -6.988 1 97.69 78 ASN A N 1
ATOM 603 C CA . ASN A 1 78 ? 6.797 -32.656 -5.586 1 97.69 78 ASN A CA 1
ATOM 604 C C . ASN A 1 78 ? 5.793 -31.516 -5.375 1 97.69 78 ASN A C 1
ATOM 606 O O . ASN A 1 78 ? 5.043 -31.516 -4.395 1 97.69 78 ASN A O 1
ATOM 610 N N . THR A 1 79 ? 5.781 -30.562 -6.273 1 97.62 79 THR A N 1
ATOM 611 C CA . THR A 1 79 ? 4.832 -29.453 -6.223 1 97.62 79 THR A CA 1
ATOM 612 C C . THR A 1 79 ? 3.398 -29.969 -6.328 1 97.62 79 THR A C 1
ATOM 614 O O . THR A 1 79 ? 2.549 -29.625 -5.5 1 97.62 79 THR A O 1
ATOM 617 N N . ILE A 1 80 ? 3.174 -30.766 -7.289 1 97.94 80 ILE A N 1
ATOM 618 C CA . ILE A 1 80 ? 1.828 -31.266 -7.535 1 97.94 80 ILE A CA 1
ATOM 619 C C . ILE A 1 80 ? 1.391 -32.156 -6.379 1 97.94 80 ILE A C 1
ATOM 621 O O . ILE A 1 80 ? 0.243 -32.094 -5.934 1 97.94 80 ILE A O 1
ATOM 625 N N . TYR A 1 81 ? 2.311 -32.938 -5.855 1 97.12 81 TYR A N 1
ATOM 626 C CA . TYR A 1 81 ? 2.021 -33.781 -4.699 1 97.12 81 TYR A CA 1
ATOM 627 C C . TYR A 1 81 ? 1.6 -32.938 -3.502 1 97.12 81 TYR A C 1
ATOM 629 O O . TYR A 1 81 ? 0.555 -33.188 -2.896 1 97.12 81 TYR A O 1
ATOM 637 N N . SER A 1 82 ? 2.396 -32.031 -3.164 1 95.81 82 SER A N 1
ATOM 638 C CA . SER A 1 82 ? 2.107 -31.203 -1.997 1 95.81 82 SER A CA 1
ATOM 639 C C . SER A 1 82 ? 0.834 -30.375 -2.199 1 95.81 82 SER A C 1
ATOM 641 O O . SER A 1 82 ? 0.085 -30.141 -1.249 1 95.81 82 SER A O 1
ATOM 643 N N . TYR A 1 83 ? 0.605 -29.891 -3.42 1 96.19 83 TYR A N 1
ATOM 644 C CA . TYR A 1 83 ? -0.624 -29.188 -3.76 1 96.19 83 TYR A CA 1
ATOM 645 C C . TYR A 1 83 ? -1.848 -30.047 -3.473 1 96.19 83 TYR A C 1
ATOM 647 O O . TYR A 1 83 ? -2.832 -29.562 -2.904 1 96.19 83 TYR A O 1
ATOM 655 N N . ARG A 1 84 ? -1.762 -31.266 -3.828 1 96 84 ARG A N 1
ATOM 656 C CA . ARG A 1 84 ? -2.895 -32.156 -3.658 1 96 84 ARG A CA 1
ATOM 657 C C . ARG A 1 84 ? -3.031 -32.594 -2.203 1 96 84 ARG A C 1
ATOM 659 O O . ARG A 1 84 ? -4.129 -32.594 -1.644 1 96 84 ARG A O 1
ATOM 666 N N . VAL A 1 85 ? -1.984 -32.938 -1.626 1 94.25 85 VAL A N 1
ATOM 667 C CA . VAL A 1 85 ? -2.031 -33.594 -0.325 1 94.25 85 VAL A CA 1
ATOM 668 C C . VAL A 1 85 ? -2.172 -32.562 0.78 1 94.25 85 VAL A C 1
ATOM 670 O O . VAL A 1 85 ? -3.068 -32.656 1.622 1 94.25 85 VAL A O 1
ATOM 673 N N . PHE A 1 86 ? -1.346 -31.625 0.75 1 91.88 86 PHE A N 1
ATOM 674 C CA . PHE A 1 86 ? -1.373 -30.625 1.814 1 91.88 86 PHE A CA 1
ATOM 675 C C . PHE A 1 86 ? -2.191 -29.406 1.397 1 91.88 86 PHE A C 1
ATOM 677 O O . PHE A 1 86 ? -2.816 -28.766 2.236 1 91.88 86 PHE A O 1
ATOM 684 N N . GLY A 1 87 ? -2.131 -29.125 0.114 1 92.81 87 GLY A N 1
ATOM 685 C CA . GLY A 1 87 ? -2.977 -28.062 -0.417 1 92.81 87 GLY A CA 1
ATOM 686 C C . GLY A 1 87 ? -4.445 -28.453 -0.477 1 92.81 87 GLY A C 1
ATOM 687 O O . GLY A 1 87 ? -5.312 -27.594 -0.625 1 92.81 87 GLY A O 1
ATOM 688 N N . LYS A 1 88 ? -4.672 -29.719 -0.48 1 93 88 LYS A N 1
ATOM 689 C CA . LYS A 1 88 ? -6.012 -30.297 -0.456 1 93 88 LYS A CA 1
ATOM 690 C C . LYS A 1 88 ? -6.832 -29.844 -1.654 1 93 88 LYS A C 1
ATOM 692 O O . LYS A 1 88 ? -7.992 -29.453 -1.504 1 93 88 LYS A O 1
ATOM 697 N N . SER A 1 89 ? -6.188 -29.844 -2.754 1 94.5 89 SER A N 1
ATOM 698 C CA . SER A 1 89 ? -6.883 -29.422 -3.965 1 94.5 89 SER A CA 1
ATOM 699 C C . SER A 1 89 ? -6.547 -30.328 -5.141 1 94.5 89 SER A C 1
ATOM 701 O O . SER A 1 89 ? -5.445 -30.875 -5.215 1 94.5 89 SER A O 1
ATOM 703 N N . ASP A 1 90 ? -7.492 -30.469 -6.004 1 94.44 90 ASP A N 1
ATOM 704 C CA . ASP A 1 90 ? -7.301 -31.219 -7.234 1 94.44 90 ASP A CA 1
ATOM 705 C C . ASP A 1 90 ? -7.699 -30.406 -8.461 1 94.44 90 ASP A C 1
ATOM 707 O O . ASP A 1 90 ? -7.855 -30.953 -9.555 1 94.44 90 ASP A O 1
ATOM 711 N N . HIS A 1 91 ? -7.855 -29.125 -8.289 1 97.69 91 HIS A N 1
ATOM 712 C CA . HIS A 1 91 ? -8.305 -28.234 -9.344 1 97.69 91 HIS A CA 1
ATOM 713 C C . HIS A 1 91 ? -7.125 -27.656 -10.109 1 97.69 91 HIS A C 1
ATOM 715 O O . HIS A 1 91 ? -6.855 -26.453 -10.039 1 97.69 91 HIS A O 1
ATOM 721 N N . TYR A 1 92 ? -6.492 -28.578 -10.875 1 98.38 92 TYR A N 1
ATOM 722 C CA . TYR A 1 92 ? -5.324 -28.047 -11.57 1 98.38 92 TYR A CA 1
ATOM 723 C C . TYR A 1 92 ? -5.211 -28.625 -12.969 1 98.38 92 TYR A C 1
ATOM 725 O O . TYR A 1 92 ? -5.832 -29.656 -13.273 1 98.38 92 TYR A O 1
ATOM 733 N N . VAL A 1 93 ? -4.523 -27.906 -13.766 1 98.5 93 VAL A N 1
ATOM 734 C CA . VAL A 1 93 ? -4.09 -28.297 -15.109 1 98.5 93 VAL A CA 1
ATOM 735 C C . VAL A 1 93 ? -2.586 -28.078 -15.25 1 98.5 93 VAL A C 1
ATOM 737 O O . VAL A 1 93 ? -2.025 -27.156 -14.648 1 98.5 93 VAL A O 1
ATOM 740 N N . VAL A 1 94 ? -1.963 -29 -16 1 98.75 94 VAL A N 1
ATOM 741 C CA . VAL A 1 94 ? -0.568 -28.781 -16.375 1 98.75 94 VAL A CA 1
ATOM 742 C C . VAL A 1 94 ? -0.49 -28.297 -17.828 1 98.75 94 VAL A C 1
ATOM 744 O O . VAL A 1 94 ? -0.956 -28.984 -18.734 1 98.75 94 VAL A O 1
ATOM 747 N N . ALA A 1 95 ? 0.01 -27.125 -17.953 1 98.81 95 ALA A N 1
ATOM 748 C CA . ALA A 1 95 ? 0.288 -26.609 -19.297 1 98.81 95 ALA A CA 1
ATOM 749 C C . ALA A 1 95 ? 1.681 -27.031 -19.766 1 98.81 95 ALA A C 1
ATOM 751 O O . ALA A 1 95 ? 2.682 -26.438 -19.344 1 98.81 95 ALA A O 1
ATOM 752 N N . ALA A 1 96 ? 1.743 -28.016 -20.641 1 98.06 96 ALA A N 1
ATOM 753 C CA . ALA A 1 96 ? 3.018 -28.516 -21.156 1 98.06 96 ALA A CA 1
ATOM 754 C C . ALA A 1 96 ? 3.525 -27.641 -22.297 1 98.06 96 ALA A C 1
ATOM 756 O O . ALA A 1 96 ? 2.984 -27.688 -23.406 1 98.06 96 ALA A O 1
ATOM 757 N N . MET A 1 97 ? 4.621 -27 -22.047 1 97.56 97 MET A N 1
ATOM 758 C CA . MET A 1 97 ? 5.043 -25.891 -22.906 1 97.56 97 MET A CA 1
ATOM 759 C C . MET A 1 97 ? 5.977 -26.391 -24 1 97.56 97 MET A C 1
ATOM 761 O O . MET A 1 97 ? 6.23 -25.672 -24.969 1 97.56 97 MET A O 1
ATOM 765 N N . THR A 1 98 ? 6.598 -27.516 -23.891 1 97 98 THR A N 1
ATOM 766 C CA . THR A 1 98 ? 7.512 -28.125 -24.859 1 97 98 THR A CA 1
ATOM 767 C C . THR A 1 98 ? 7.098 -29.547 -25.172 1 97 98 THR A C 1
ATOM 769 O O . THR A 1 98 ? 6.371 -30.188 -24.406 1 97 98 THR A O 1
ATOM 772 N N . PRO A 1 99 ? 7.574 -30.047 -26.281 1 95.69 99 PRO A N 1
ATOM 773 C CA . PRO A 1 99 ? 7.219 -31.438 -26.625 1 95.69 99 PRO A CA 1
ATOM 774 C C . PRO A 1 99 ? 7.641 -32.438 -25.547 1 95.69 99 PRO A C 1
ATOM 776 O O . PRO A 1 99 ? 6.875 -33.344 -25.203 1 95.69 99 PRO A O 1
ATOM 779 N N . ALA A 1 100 ? 8.812 -32.25 -25.062 1 95.25 100 ALA A N 1
ATOM 780 C CA . ALA A 1 100 ? 9.281 -33.156 -24 1 95.25 100 ALA A CA 1
ATOM 781 C C . ALA A 1 100 ? 8.375 -33.062 -22.766 1 95.25 100 ALA A C 1
ATOM 783 O O . ALA A 1 100 ? 8.102 -34.062 -22.125 1 95.25 100 ALA A O 1
ATOM 784 N N . ALA A 1 101 ? 7.906 -31.891 -22.453 1 96.81 101 ALA A N 1
ATOM 785 C CA . ALA A 1 101 ? 7.004 -31.703 -21.312 1 96.81 101 ALA A CA 1
ATOM 786 C C . ALA A 1 101 ? 5.668 -32.406 -21.547 1 96.81 101 ALA A C 1
ATOM 788 O O . ALA A 1 101 ? 5.055 -32.906 -20.625 1 96.81 101 ALA A O 1
ATOM 789 N N . VAL A 1 102 ? 5.203 -32.375 -22.797 1 97.06 102 VAL A N 1
ATOM 790 C CA . VAL A 1 102 ? 3.969 -33.062 -23.141 1 97.06 102 VAL A CA 1
ATOM 791 C C . VAL A 1 102 ? 4.133 -34.562 -22.859 1 97.06 102 VAL A C 1
ATOM 793 O O . VAL A 1 102 ? 3.268 -35.188 -22.219 1 97.06 102 VAL A O 1
ATOM 796 N N . GLU A 1 103 ? 5.219 -35.062 -23.281 1 95.56 103 GLU A N 1
ATOM 797 C CA . GLU A 1 103 ? 5.492 -36.5 -23.062 1 95.56 103 GLU A CA 1
ATOM 798 C C . GLU A 1 103 ? 5.531 -36.812 -21.578 1 95.56 103 GLU A C 1
ATOM 800 O O . GLU A 1 103 ? 4.949 -37.812 -21.141 1 95.56 103 GLU A O 1
ATOM 805 N N . ASP A 1 104 ? 6.18 -36.031 -20.875 1 95.75 104 ASP A N 1
ATOM 806 C CA . ASP A 1 104 ? 6.266 -36.25 -19.438 1 95.75 104 ASP A CA 1
ATOM 807 C C . ASP A 1 104 ? 4.895 -36.125 -18.781 1 95.75 104 ASP A C 1
ATOM 809 O O . ASP A 1 104 ? 4.527 -36.969 -17.938 1 95.75 104 ASP A O 1
ATOM 813 N N . CYS A 1 105 ? 4.184 -35.094 -19.125 1 97.06 105 CYS A N 1
ATOM 814 C CA . CYS A 1 105 ? 2.857 -34.875 -18.562 1 97.06 105 CYS A CA 1
ATOM 815 C C . CYS A 1 105 ? 1.971 -36.094 -18.781 1 97.06 105 CYS A C 1
ATOM 817 O O . CYS A 1 105 ? 1.277 -36.531 -17.859 1 97.06 105 CYS A O 1
ATOM 819 N N . LEU A 1 106 ? 2.053 -36.656 -19.938 1 95.88 106 LEU A N 1
ATOM 820 C CA . LEU A 1 106 ? 1.275 -37.844 -20.281 1 95.88 106 LEU A CA 1
ATOM 821 C C . LEU A 1 106 ? 1.812 -39.062 -19.547 1 95.88 106 LEU A C 1
ATOM 823 O O . LEU A 1 106 ? 1.038 -39.906 -19.047 1 95.88 106 LEU A O 1
ATOM 827 N N . ARG A 1 107 ? 3.094 -39.188 -19.469 1 94.25 107 ARG A N 1
ATOM 828 C CA . ARG A 1 107 ? 3.736 -40.312 -18.781 1 94.25 107 ARG A CA 1
ATOM 829 C C . ARG A 1 107 ? 3.301 -40.375 -17.312 1 94.25 107 ARG A C 1
ATOM 831 O O . ARG A 1 107 ? 3.045 -41.469 -16.797 1 94.25 107 ARG A O 1
ATOM 838 N N . TYR A 1 108 ? 3.16 -39.25 -16.734 1 95.94 108 TYR A N 1
ATOM 839 C CA . TYR A 1 108 ? 2.805 -39.219 -15.32 1 95.94 108 TYR A CA 1
ATOM 840 C C . TYR A 1 108 ? 1.298 -39.062 -15.148 1 95.94 108 TYR A C 1
ATOM 842 O O . TYR A 1 108 ? 0.82 -38.781 -14.039 1 95.94 108 TYR A O 1
ATOM 850 N N . ARG A 1 109 ? 0.484 -39.125 -16.219 1 95.69 109 ARG A N 1
ATOM 851 C CA . ARG A 1 109 ? -0.971 -39.25 -16.266 1 95.69 109 ARG A CA 1
ATOM 852 C C . ARG A 1 109 ? -1.626 -38.031 -15.625 1 95.69 109 ARG A C 1
ATOM 854 O O . ARG A 1 109 ? -2.613 -38.156 -14.898 1 95.69 109 ARG A O 1
ATOM 861 N N . LEU A 1 110 ? -0.995 -36.906 -15.797 1 96.88 110 LEU A N 1
ATOM 862 C CA . LEU A 1 110 ? -1.499 -35.625 -15.273 1 96.88 110 LEU A CA 1
ATOM 863 C C . LEU A 1 110 ? -2.57 -35.062 -16.188 1 96.88 110 LEU A C 1
ATOM 865 O O . LEU A 1 110 ? -2.74 -35.5 -17.312 1 96.88 110 LEU A O 1
ATOM 869 N N . PRO A 1 111 ? -3.432 -34.125 -15.656 1 97.81 111 PRO A N 1
ATOM 870 C CA . PRO A 1 111 ? -4.312 -33.375 -16.562 1 97.81 111 PRO A CA 1
ATOM 871 C C . PRO A 1 111 ? -3.551 -32.406 -17.453 1 97.81 111 PRO A C 1
ATOM 873 O O . PRO A 1 111 ? -3.361 -31.234 -17.078 1 97.81 111 PRO A O 1
ATOM 876 N N . CYS A 1 112 ? -3.297 -32.781 -18.656 1 97.81 112 CYS A N 1
ATOM 877 C CA . CYS A 1 112 ? -2.314 -32.125 -19.516 1 97.81 112 CYS A CA 1
ATOM 878 C C . CYS A 1 112 ? -3.002 -31.312 -20.609 1 97.81 112 CYS A C 1
ATOM 880 O O . CYS A 1 112 ? -3.941 -31.797 -21.25 1 97.81 112 CYS A O 1
ATOM 882 N N . TYR A 1 113 ? -2.516 -30.125 -20.75 1 98.75 113 TYR A N 1
ATOM 883 C CA . TYR A 1 113 ? -2.803 -29.297 -21.922 1 98.75 113 TYR A CA 1
ATOM 884 C C . TYR A 1 113 ? -1.555 -29.125 -22.781 1 98.75 113 TYR A C 1
ATOM 886 O O . TYR A 1 113 ? -0.502 -28.719 -22.266 1 98.75 113 TYR A O 1
ATOM 894 N N . ASN A 1 114 ? -1.696 -29.484 -24.062 1 98.56 114 ASN A N 1
ATOM 895 C CA . ASN A 1 114 ? -0.617 -29.219 -25 1 98.56 114 ASN A CA 1
ATOM 896 C C . ASN A 1 114 ? -0.496 -27.734 -25.328 1 98.56 114 ASN A C 1
ATOM 898 O O . ASN A 1 114 ? -1.183 -27.234 -26.219 1 98.56 114 ASN A O 1
ATOM 902 N N . ALA A 1 115 ? 0.479 -27.078 -24.672 1 98.44 115 ALA A N 1
ATOM 903 C CA . ALA A 1 115 ? 0.648 -25.641 -24.812 1 98.44 115 ALA A CA 1
ATOM 904 C C . ALA A 1 115 ? 1.862 -25.312 -25.672 1 98.44 115 ALA A C 1
ATOM 906 O O . ALA A 1 115 ? 2.396 -24.203 -25.609 1 98.44 115 ALA A O 1
ATOM 907 N N . THR A 1 116 ? 2.346 -26.172 -26.469 1 97.31 116 THR A N 1
ATOM 908 C CA . THR A 1 116 ? 3.59 -26.016 -27.219 1 97.31 116 THR A CA 1
ATOM 909 C C . THR A 1 116 ? 3.465 -24.922 -28.266 1 97.31 116 THR A C 1
ATOM 911 O O . THR A 1 116 ? 4.465 -24.328 -28.688 1 97.31 116 THR A O 1
ATOM 914 N N . HIS A 1 117 ? 2.301 -24.609 -28.672 1 97.12 117 HIS A N 1
ATOM 915 C CA . HIS A 1 117 ? 2.104 -23.641 -29.734 1 97.12 117 HIS A CA 1
ATOM 916 C C . HIS A 1 117 ? 2.35 -22.219 -29.234 1 97.12 117 HIS A C 1
ATOM 918 O O . HIS A 1 117 ? 2.508 -21.281 -30.031 1 97.12 117 HIS A O 1
ATOM 924 N N . TYR A 1 118 ? 2.369 -21.984 -27.922 1 96.81 118 TYR A N 1
ATOM 925 C CA . TYR A 1 118 ? 2.564 -20.641 -27.359 1 96.81 118 TYR A CA 1
ATOM 926 C C . TYR A 1 118 ? 4.016 -20.203 -27.5 1 96.81 118 TYR A C 1
ATOM 928 O O . TYR A 1 118 ? 4.305 -19 -27.547 1 96.81 118 TYR A O 1
ATOM 936 N N . ALA A 1 119 ? 4.926 -21.188 -27.438 1 92.81 119 ALA A N 1
ATOM 937 C CA . ALA A 1 119 ? 6.352 -20.875 -27.5 1 92.81 119 ALA A CA 1
ATOM 938 C C . ALA A 1 119 ? 6.941 -21.266 -28.844 1 92.81 119 ALA A C 1
ATOM 940 O O . ALA A 1 119 ? 7.109 -22.453 -29.141 1 92.81 119 ALA A O 1
ATOM 941 N N . LYS A 1 120 ? 7.406 -20.328 -29.562 1 87.69 120 LYS A N 1
ATOM 942 C CA . LYS A 1 120 ? 7.895 -20.594 -30.922 1 87.69 120 LYS A CA 1
ATOM 943 C C . LYS A 1 120 ? 9.352 -21.047 -30.891 1 87.69 120 LYS A C 1
ATOM 945 O O . LYS A 1 120 ? 9.695 -22.078 -31.469 1 87.69 120 LYS A O 1
ATOM 950 N N . THR A 1 121 ? 10.203 -20.344 -30.234 1 87.69 121 THR A N 1
ATOM 951 C CA . THR A 1 121 ? 11.633 -20.625 -30.25 1 87.69 121 THR A CA 1
ATOM 952 C C . THR A 1 121 ? 12.023 -21.484 -29.047 1 87.69 121 THR A C 1
ATOM 954 O O . THR A 1 121 ? 13.117 -22.047 -29.031 1 87.69 121 THR A O 1
ATOM 957 N N . ARG A 1 122 ? 11.289 -21.5 -28.078 1 88.88 122 ARG A N 1
ATOM 958 C CA . ARG A 1 122 ? 11.422 -22.312 -26.875 1 88.88 122 ARG A CA 1
ATOM 959 C C . ARG A 1 122 ? 12.695 -21.938 -26.109 1 88.88 122 ARG A C 1
ATOM 961 O O . ARG A 1 122 ? 13.266 -22.781 -25.406 1 88.88 122 ARG A O 1
ATOM 968 N N . THR A 1 123 ? 13.188 -20.672 -26.359 1 89.81 123 THR A N 1
ATOM 969 C CA . THR A 1 123 ? 14.18 -20.125 -25.453 1 89.81 123 THR A CA 1
ATOM 970 C C . THR A 1 123 ? 13.57 -19.859 -24.078 1 89.81 123 THR A C 1
ATOM 972 O O . THR A 1 123 ? 12.344 -19.891 -23.922 1 89.81 123 THR A O 1
ATOM 975 N N . LYS A 1 124 ? 14.43 -19.688 -23.172 1 89.5 124 LYS A N 1
ATOM 976 C CA . LYS A 1 124 ? 13.961 -19.422 -21.812 1 89.5 124 LYS A CA 1
ATOM 977 C C . LYS A 1 124 ? 13.016 -18.219 -21.797 1 89.5 124 LYS A C 1
ATOM 979 O O . LYS A 1 124 ? 11.945 -18.281 -21.172 1 89.5 124 LYS A O 1
ATOM 984 N N . VAL A 1 125 ? 13.383 -17.156 -22.438 1 91.94 125 VAL A N 1
ATOM 985 C CA . VAL A 1 125 ? 12.586 -15.93 -22.469 1 91.94 125 VAL A CA 1
ATOM 986 C C . VAL A 1 125 ? 11.266 -16.188 -23.188 1 91.94 125 VAL A C 1
ATOM 988 O O . VAL A 1 125 ? 10.211 -15.727 -22.75 1 91.94 125 VAL A O 1
ATOM 991 N N . ASP A 1 126 ? 11.344 -16.953 -24.219 1 94.38 126 ASP A N 1
ATOM 992 C CA . ASP A 1 126 ? 10.141 -17.297 -24.969 1 94.38 126 ASP A CA 1
ATOM 993 C C . ASP A 1 126 ? 9.172 -18.094 -24.094 1 94.38 126 ASP A C 1
ATOM 995 O O . ASP A 1 126 ? 7.957 -17.891 -24.141 1 94.38 126 ASP A O 1
ATOM 999 N N . ILE A 1 127 ? 9.656 -18.922 -23.328 1 95.12 127 ILE A N 1
ATOM 1000 C CA . ILE A 1 127 ? 8.836 -19.766 -22.453 1 95.12 127 ILE A CA 1
ATOM 1001 C C . ILE A 1 127 ? 8.156 -18.891 -21.406 1 95.12 127 ILE A C 1
ATOM 1003 O O . ILE A 1 127 ? 6.977 -19.062 -21.094 1 95.12 127 ILE A O 1
ATOM 1007 N N . TYR A 1 128 ? 8.898 -17.938 -20.891 1 95 128 TYR A N 1
ATOM 1008 C CA . TYR A 1 128 ? 8.32 -17.047 -19.891 1 95 128 TYR A CA 1
ATOM 1009 C C . TYR A 1 128 ? 7.141 -16.281 -20.469 1 95 128 TYR A C 1
ATOM 1011 O O . TYR A 1 128 ? 6.109 -16.125 -19.797 1 95 128 TYR A O 1
ATOM 1019 N N . TRP A 1 129 ? 7.285 -15.828 -21.656 1 97.06 129 TRP A N 1
ATOM 1020 C CA . TRP A 1 129 ? 6.203 -15.094 -22.297 1 97.06 129 TRP A CA 1
ATOM 1021 C C . TRP A 1 129 ? 5.051 -16.031 -22.656 1 97.06 129 TRP A C 1
ATOM 1023 O O . TRP A 1 129 ? 3.881 -15.648 -22.547 1 97.06 129 TRP A O 1
ATOM 1033 N N . ALA A 1 130 ? 5.398 -17.234 -23.078 1 97.19 130 ALA A N 1
ATOM 1034 C CA . ALA A 1 130 ? 4.371 -18.234 -23.359 1 97.19 130 ALA A CA 1
ATOM 1035 C C . ALA A 1 130 ? 3.531 -18.516 -22.125 1 97.19 130 ALA A C 1
ATOM 1037 O O . ALA A 1 130 ? 2.311 -18.672 -22.203 1 97.19 130 ALA A O 1
ATOM 1038 N N . ARG A 1 131 ? 4.156 -18.578 -21.062 1 97.5 131 ARG A N 1
ATOM 1039 C CA . ARG A 1 131 ? 3.457 -18.797 -19.797 1 97.5 131 ARG A CA 1
ATOM 1040 C C . ARG A 1 131 ? 2.43 -17.703 -19.547 1 97.5 131 ARG A C 1
ATOM 1042 O O . ARG A 1 131 ? 1.309 -17.984 -19.109 1 97.5 131 ARG A O 1
ATOM 1049 N N . LEU A 1 132 ? 2.84 -16.484 -19.781 1 97.56 132 LEU A N 1
ATOM 1050 C CA . LEU A 1 132 ? 1.932 -15.352 -19.594 1 97.56 132 LEU A CA 1
ATOM 1051 C C . LEU A 1 132 ? 0.743 -15.445 -20.547 1 97.56 132 LEU A C 1
ATOM 1053 O O . LEU A 1 132 ? -0.376 -15.07 -20.188 1 97.56 132 LEU A O 1
ATOM 1057 N N . LEU A 1 133 ? 0.99 -15.898 -21.719 1 97.94 133 LEU A N 1
ATOM 1058 C CA . LEU A 1 133 ? -0.089 -16.047 -22.703 1 97.94 133 LEU A CA 1
ATOM 1059 C C . LEU A 1 133 ? -1.066 -17.125 -22.266 1 97.94 133 LEU A C 1
ATOM 1061 O O . LEU A 1 133 ? -2.279 -16.984 -22.438 1 97.94 133 LEU A O 1
ATOM 1065 N N . VAL A 1 134 ? -0.561 -18.219 -21.734 1 98.5 134 VAL A N 1
ATOM 1066 C CA . VAL A 1 134 ? -1.432 -19.25 -21.203 1 98.5 134 VAL A CA 1
ATOM 1067 C C . VAL A 1 134 ? -2.287 -18.688 -20.078 1 98.5 134 VAL A C 1
ATOM 1069 O O . VAL A 1 134 ? -3.492 -18.938 -20 1 98.5 134 VAL A O 1
ATOM 1072 N N . LEU A 1 135 ? -1.642 -17.969 -19.234 1 98.69 135 LEU A N 1
ATOM 1073 C CA . LEU A 1 135 ? -2.344 -17.297 -18.141 1 98.69 135 LEU A CA 1
ATOM 1074 C C . LEU A 1 135 ? -3.455 -16.406 -18.672 1 98.69 135 LEU A C 1
ATOM 1076 O O . LEU A 1 135 ? -4.605 -16.516 -18.25 1 98.69 135 LEU A O 1
ATOM 1080 N N . ARG A 1 136 ? -3.146 -15.531 -19.609 1 98.56 136 ARG A N 1
ATOM 1081 C CA . ARG A 1 136 ? -4.113 -14.625 -20.219 1 98.56 136 ARG A CA 1
ATOM 1082 C C . ARG A 1 136 ? -5.273 -15.391 -20.844 1 98.56 136 ARG A C 1
ATOM 1084 O O . ARG A 1 136 ? -6.438 -15.039 -20.641 1 98.56 136 ARG A O 1
ATOM 1091 N N . ASP A 1 137 ? -4.945 -16.375 -21.562 1 98.31 137 ASP A N 1
ATOM 1092 C CA . ASP A 1 137 ? -5.98 -17.125 -22.266 1 98.31 137 ASP A CA 1
ATOM 1093 C C . ASP A 1 137 ? -6.891 -17.875 -21.297 1 98.31 137 ASP A C 1
ATOM 1095 O O . ASP A 1 137 ? -8.078 -18.047 -21.562 1 98.31 137 ASP A O 1
ATOM 1099 N N . THR A 1 138 ? -6.312 -18.344 -20.234 1 98.81 138 THR A N 1
ATOM 1100 C CA . THR A 1 138 ? -7.16 -18.906 -19.188 1 98.81 138 THR A CA 1
ATOM 1101 C C . THR A 1 138 ? -8.195 -17.891 -18.719 1 98.81 138 THR A C 1
ATOM 1103 O O . THR A 1 138 ? -9.391 -18.203 -18.656 1 98.81 138 THR A O 1
ATOM 1106 N N . LEU A 1 139 ? -7.789 -16.688 -18.484 1 98.88 139 LEU A N 1
ATOM 1107 C CA . LEU A 1 139 ? -8.656 -15.633 -17.984 1 98.88 139 LEU A CA 1
ATOM 1108 C C . LEU A 1 139 ? -9.711 -15.258 -19.016 1 98.88 139 LEU A C 1
ATOM 1110 O O . LEU A 1 139 ? -10.867 -14.992 -18.672 1 98.88 139 LEU A O 1
ATOM 1114 N N . VAL A 1 140 ? -9.367 -15.227 -20.234 1 98.56 140 VAL A N 1
ATOM 1115 C CA . VAL A 1 140 ? -10.266 -14.852 -21.312 1 98.56 140 VAL A CA 1
ATOM 1116 C C . VAL A 1 140 ? -11.414 -15.852 -21.406 1 98.56 140 VAL A C 1
ATOM 1118 O O . VAL A 1 140 ? -12.523 -15.5 -21.828 1 98.56 140 VAL A O 1
ATOM 1121 N N . THR A 1 141 ? -11.188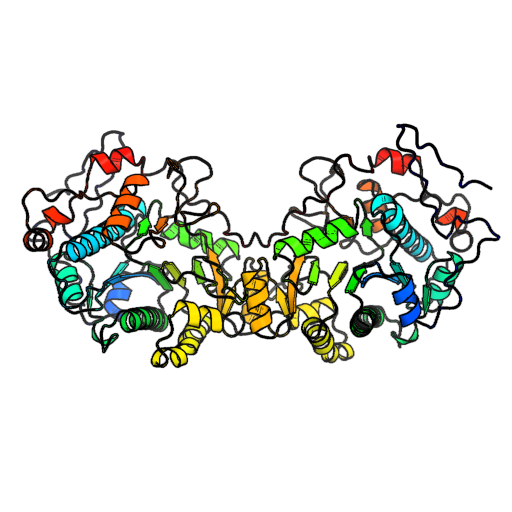 -17.078 -20.969 1 98.25 141 THR A N 1
ATOM 1122 C CA . THR A 1 141 ? -12.227 -18.109 -21 1 98.25 141 THR A CA 1
ATOM 1123 C C . THR A 1 141 ? -13.242 -17.891 -19.891 1 98.25 141 THR A C 1
ATOM 1125 O O . THR A 1 141 ? -14.297 -18.531 -19.859 1 98.25 141 THR A O 1
ATOM 1128 N N . GLY A 1 142 ? -12.898 -17.062 -18.875 1 98.5 142 GLY A N 1
ATOM 1129 C CA . GLY A 1 142 ? -13.836 -16.75 -17.812 1 98.5 142 GLY A CA 1
ATOM 1130 C C . GLY A 1 142 ? -13.469 -17.406 -16.484 1 98.5 142 GLY A C 1
ATOM 1131 O O . GLY A 1 142 ? -14.195 -17.266 -15.5 1 98.5 142 GLY A O 1
ATOM 1132 N N . PHE A 1 143 ? -12.352 -18.125 -16.469 1 98.88 143 PHE A N 1
ATOM 1133 C CA . PHE A 1 143 ? -11.922 -18.781 -15.242 1 98.88 143 PHE A CA 1
ATOM 1134 C C . PHE A 1 143 ? -10.914 -17.906 -14.492 1 98.88 143 PHE A C 1
ATOM 1136 O O . PHE A 1 143 ? -10.07 -17.25 -15.109 1 98.88 143 PHE A O 1
ATOM 1143 N N . ASN A 1 144 ? -11.047 -17.859 -13.156 1 98.88 144 ASN A N 1
ATOM 1144 C CA . ASN A 1 144 ? -9.969 -17.328 -12.32 1 98.88 144 ASN A CA 1
ATOM 1145 C C . ASN A 1 144 ? -8.773 -18.266 -12.289 1 98.88 144 ASN A C 1
ATOM 1147 O O . ASN A 1 144 ? -8.922 -19.484 -12.492 1 98.88 144 ASN A O 1
ATOM 1151 N N . ILE A 1 145 ? -7.66 -17.703 -11.992 1 98.88 145 ILE A N 1
ATOM 1152 C CA . ILE A 1 145 ? -6.488 -18.562 -12.125 1 98.88 145 ILE A CA 1
ATOM 1153 C C . ILE A 1 145 ? -5.602 -18.422 -10.891 1 98.88 145 ILE A C 1
ATOM 1155 O O . ILE A 1 145 ? -5.379 -17.297 -10.398 1 98.88 145 ILE A O 1
ATOM 1159 N N . HIS A 1 146 ? -5.219 -19.453 -10.344 1 98.44 146 HIS A N 1
ATOM 1160 C CA . HIS A 1 146 ? -4.012 -19.625 -9.539 1 98.44 146 HIS A CA 1
ATOM 1161 C C . HIS A 1 146 ? -2.859 -20.156 -10.383 1 98.44 146 HIS A C 1
ATOM 1163 O O . HIS A 1 146 ? -2.828 -21.344 -10.719 1 98.44 146 HIS A O 1
ATOM 1169 N N . PHE A 1 147 ? -1.989 -19.266 -10.797 1 98.44 147 PHE A N 1
ATOM 1170 C CA . PHE A 1 147 ? -0.838 -19.625 -11.617 1 98.44 147 PHE A CA 1
ATOM 1171 C C . PHE A 1 147 ? 0.389 -19.875 -10.742 1 98.44 147 PHE A C 1
ATOM 1173 O O . PHE A 1 147 ? 0.772 -19.016 -9.945 1 98.44 147 PHE A O 1
ATOM 1180 N N . SER A 1 148 ? 1.06 -21 -10.906 1 96.88 148 SER A N 1
ATOM 1181 C CA . SER A 1 148 ? 2.16 -21.328 -10 1 96.88 148 SER A CA 1
ATOM 1182 C C . SER A 1 148 ? 3.314 -21.984 -10.75 1 96.88 148 SER A C 1
ATOM 1184 O O . SER A 1 148 ? 3.098 -22.828 -11.609 1 96.88 148 SER A O 1
ATOM 1186 N N . ASP A 1 149 ? 4.488 -21.625 -10.305 1 95.56 149 ASP A N 1
ATOM 1187 C CA . ASP A 1 149 ? 5.68 -22.359 -10.703 1 95.56 149 ASP A CA 1
ATOM 1188 C C . ASP A 1 149 ? 5.676 -23.766 -10.102 1 95.56 149 ASP A C 1
ATOM 1190 O O . ASP A 1 149 ? 4.891 -24.062 -9.203 1 95.56 149 ASP A O 1
ATOM 1194 N N . LEU A 1 150 ? 6.59 -24.547 -10.641 1 96.75 150 LEU A N 1
ATOM 1195 C CA . LEU A 1 150 ? 6.625 -25.953 -10.227 1 96.75 150 LEU A CA 1
ATOM 1196 C C . LEU A 1 150 ? 7.797 -26.203 -9.289 1 96.75 150 LEU A C 1
ATOM 1198 O O . LEU A 1 150 ? 8.156 -27.359 -9.031 1 96.75 150 LEU A O 1
ATOM 1202 N N . ASP A 1 151 ? 8.414 -25.172 -8.812 1 94 151 ASP A N 1
ATOM 1203 C CA . ASP A 1 151 ? 9.391 -25.266 -7.734 1 94 151 ASP A CA 1
ATOM 1204 C C . ASP A 1 151 ? 8.852 -24.609 -6.457 1 94 151 ASP A C 1
ATOM 1206 O O . ASP A 1 151 ? 9.547 -23.828 -5.816 1 94 151 ASP A O 1
ATOM 1210 N N . VAL A 1 152 ? 7.668 -25 -6.188 1 93.69 152 VAL A N 1
ATOM 1211 C CA . VAL A 1 152 ? 6.914 -24.562 -5.02 1 93.69 152 VAL A CA 1
ATOM 1212 C C . VAL A 1 152 ? 6.445 -25.781 -4.223 1 93.69 152 VAL A C 1
ATOM 1214 O O . VAL A 1 152 ? 6.035 -26.797 -4.805 1 93.69 152 VAL A O 1
ATOM 1217 N N . SER A 1 153 ? 6.484 -25.703 -2.924 1 92.31 153 SER A N 1
ATOM 1218 C CA . SER A 1 153 ? 5.883 -26.719 -2.066 1 92.31 153 SER A CA 1
ATOM 1219 C C . SER A 1 153 ? 4.754 -26.125 -1.222 1 92.31 153 SER A C 1
ATOM 1221 O O . SER A 1 153 ? 4.98 -25.219 -0.418 1 92.31 153 SER A O 1
ATOM 1223 N N . TYR A 1 154 ? 3.635 -26.672 -1.402 1 91.75 154 TYR A N 1
ATOM 1224 C CA . TYR A 1 154 ? 2.475 -26.203 -0.659 1 91.75 154 TYR A CA 1
ATOM 1225 C C . TYR A 1 154 ? 2.389 -26.859 0.708 1 91.75 154 TYR A C 1
ATOM 1227 O O . TYR A 1 154 ? 2.648 -28.062 0.84 1 91.75 154 TYR A O 1
ATOM 1235 N N . LEU A 1 155 ? 1.93 -26.094 1.657 1 88.25 155 LEU A N 1
ATOM 1236 C CA . LEU A 1 155 ? 1.995 -26.562 3.033 1 88.25 155 LEU A CA 1
ATOM 1237 C C . LEU A 1 155 ? 0.624 -26.5 3.699 1 88.25 155 LEU A C 1
ATOM 1239 O O . LEU A 1 155 ? 0.418 -27.078 4.77 1 88.25 155 LEU A O 1
ATOM 1243 N N . ARG A 1 156 ? -0.277 -25.844 3.059 1 88.62 156 ARG A N 1
ATOM 1244 C CA . ARG A 1 156 ? -1.616 -25.641 3.6 1 88.62 156 ARG A CA 1
ATOM 1245 C C . ARG A 1 156 ? -2.662 -25.641 2.49 1 88.62 156 ARG A C 1
ATOM 1247 O O . ARG A 1 156 ? -2.322 -25.516 1.312 1 88.62 156 ARG A O 1
ATOM 1254 N N . PRO A 1 157 ? -3.928 -25.688 2.939 1 90.69 157 PRO A N 1
ATOM 1255 C CA . PRO A 1 157 ? -4.973 -25.734 1.913 1 90.69 157 PRO A CA 1
ATOM 1256 C C . PRO A 1 157 ? -5.012 -24.469 1.061 1 90.69 157 PRO A C 1
ATOM 1258 O O . PRO A 1 157 ? -5.016 -23.359 1.598 1 90.69 157 PRO A O 1
ATOM 1261 N N . VAL A 1 158 ? -5.145 -24.672 -0.201 1 92.94 158 VAL A N 1
ATOM 1262 C CA . VAL A 1 158 ? -4.961 -23.594 -1.178 1 92.94 158 VAL A CA 1
ATOM 1263 C C . VAL A 1 158 ? -6.234 -22.766 -1.273 1 92.94 158 VAL A C 1
ATOM 1265 O O . VAL A 1 158 ? -6.184 -21.531 -1.223 1 92.94 158 VAL A O 1
ATOM 1268 N N . MET A 1 159 ? -7.445 -23.375 -1.33 1 93.25 159 MET A N 1
ATOM 1269 C CA . MET A 1 159 ? -8.68 -22.641 -1.587 1 93.25 159 MET A CA 1
ATOM 1270 C C . MET A 1 159 ? -9.016 -21.719 -0.421 1 93.25 159 MET A C 1
ATOM 1272 O O . MET A 1 159 ? -9.32 -20.547 -0.623 1 93.25 159 MET A O 1
ATOM 1276 N N . PRO A 1 160 ? -8.891 -22.172 0.811 1 90.62 160 PRO A N 1
ATOM 1277 C CA . PRO A 1 160 ? -9.07 -21.234 1.928 1 90.62 160 PRO A CA 1
ATOM 1278 C C . PRO A 1 160 ? -8.055 -20.094 1.916 1 90.62 160 PRO A C 1
ATOM 1280 O O . PRO A 1 160 ? -8.391 -18.969 2.285 1 90.62 160 PRO A O 1
ATOM 1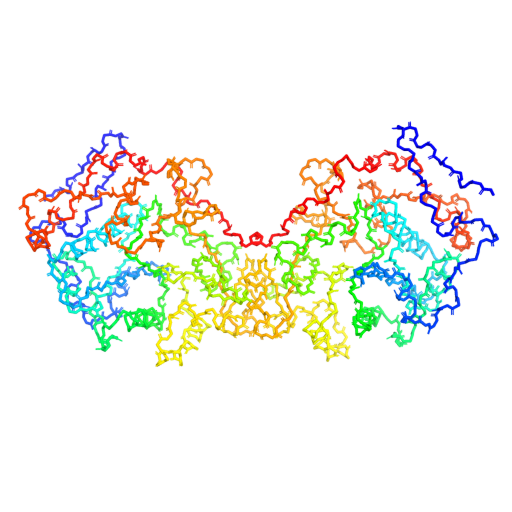283 N N . ALA A 1 161 ? -6.895 -20.375 1.498 1 88.56 161 ALA A N 1
ATOM 1284 C CA . ALA A 1 161 ? -5.859 -19.344 1.436 1 88.56 161 ALA A CA 1
ATOM 1285 C C . ALA A 1 161 ? -6.207 -18.281 0.391 1 88.56 161 ALA A C 1
ATOM 1287 O O . ALA A 1 161 ? -5.977 -17.094 0.608 1 88.56 161 ALA A O 1
ATOM 1288 N N . ILE A 1 162 ? -6.691 -18.734 -0.724 1 92.69 162 ILE A N 1
ATOM 1289 C CA . ILE A 1 162 ? -7.117 -17.797 -1.76 1 92.69 162 ILE A CA 1
ATOM 1290 C C . ILE A 1 162 ? -8.203 -16.875 -1.209 1 92.69 162 ILE A C 1
ATOM 1292 O O . ILE A 1 162 ? -8.133 -15.664 -1.367 1 92.69 162 ILE A O 1
ATOM 1296 N N . ARG A 1 163 ? -9.125 -17.422 -0.522 1 92.12 163 ARG A N 1
ATOM 1297 C CA . ARG A 1 163 ? -10.195 -16.625 0.065 1 92.12 163 ARG A CA 1
ATOM 1298 C C . ARG A 1 163 ? -9.641 -15.633 1.078 1 92.12 163 ARG A C 1
ATOM 1300 O O . ARG A 1 163 ? -10.078 -14.484 1.134 1 92.12 163 ARG A O 1
ATOM 1307 N N . LYS A 1 164 ? -8.703 -16.078 1.78 1 88.81 164 LYS A N 1
ATOM 1308 C CA . LYS A 1 164 ? -8.094 -15.227 2.791 1 88.81 164 LYS A CA 1
ATOM 1309 C C . LYS A 1 164 ? -7.387 -14.031 2.148 1 88.81 164 LYS A C 1
ATOM 1311 O O . LYS A 1 164 ? -7.551 -12.898 2.592 1 88.81 164 LYS A O 1
ATOM 1316 N N . VAL A 1 165 ? -6.633 -14.266 1.149 1 90.25 165 VAL A N 1
ATOM 1317 C CA . VAL A 1 165 ? -5.914 -13.203 0.455 1 90.25 165 VAL A CA 1
ATOM 1318 C C . VAL A 1 165 ? -6.902 -12.148 -0.036 1 90.25 165 VAL A C 1
ATOM 1320 O O . VAL A 1 165 ? -6.688 -10.945 0.164 1 90.25 165 VAL A O 1
ATOM 1323 N N . PHE A 1 166 ? -7.98 -12.547 -0.594 1 93.81 166 PHE A N 1
ATOM 1324 C CA . PHE A 1 166 ? -8.938 -11.602 -1.162 1 93.81 166 PHE A CA 1
ATOM 1325 C C . PHE A 1 166 ? -9.75 -10.922 -0.064 1 93.81 166 PHE A C 1
ATOM 1327 O O . PHE A 1 166 ? -10.242 -9.812 -0.245 1 93.81 166 PHE A O 1
ATOM 1334 N N . SER A 1 167 ? -9.812 -11.516 1.105 1 92.81 167 SER A N 1
ATOM 1335 C CA . SER A 1 167 ? -10.523 -10.914 2.227 1 92.81 167 SER A CA 1
ATOM 1336 C C . SER A 1 167 ? -9.805 -9.68 2.746 1 92.81 167 SER A C 1
ATOM 1338 O O . SER A 1 167 ? -10.414 -8.82 3.387 1 92.81 167 SER A O 1
ATOM 1340 N N . TRP A 1 168 ? -8.539 -9.578 2.453 1 89.19 168 TRP A N 1
ATOM 1341 C CA . TRP A 1 168 ? -7.762 -8.43 2.906 1 89.19 168 TRP A CA 1
ATOM 1342 C C . TRP A 1 168 ? -8.336 -7.129 2.361 1 89.19 168 TRP A C 1
ATOM 1344 O O . TRP A 1 168 ? -8.227 -6.078 3 1 89.19 168 TRP A O 1
ATOM 1354 N N . SER A 1 169 ? -8.898 -7.176 1.181 1 94 169 SER A N 1
ATOM 1355 C CA . SER A 1 169 ? -9.477 -5.996 0.548 1 94 169 SER A CA 1
ATOM 1356 C C . SER A 1 169 ? -11 -6.098 0.475 1 94 169 SER A C 1
ATOM 1358 O O . SER A 1 169 ? -11.617 -5.539 -0.431 1 94 169 SER A O 1
ATOM 1360 N N . ASN A 1 170 ? -11.57 -6.965 1.339 1 94.88 170 ASN A N 1
ATOM 1361 C CA . ASN A 1 170 ? -13.008 -7.211 1.306 1 94.88 170 ASN A CA 1
ATOM 1362 C C . ASN A 1 170 ? -13.469 -7.633 -0.087 1 94.88 170 ASN A C 1
ATOM 1364 O O . ASN A 1 170 ? -14.469 -7.121 -0.592 1 94.88 170 ASN A O 1
ATOM 1368 N N . ASN A 1 171 ? -12.594 -8.406 -0.804 1 96.31 171 ASN A N 1
ATOM 1369 C CA . ASN A 1 171 ? -12.852 -9.039 -2.094 1 96.31 171 ASN A CA 1
ATOM 1370 C C . ASN A 1 171 ? -12.844 -8.016 -3.229 1 96.31 171 ASN A C 1
ATOM 1372 O O . ASN A 1 171 ? -13.312 -8.305 -4.332 1 96.31 171 ASN A O 1
ATOM 1376 N N . ALA A 1 172 ? -12.273 -6.852 -2.953 1 97.75 172 ALA A N 1
ATOM 1377 C CA . ALA A 1 172 ? -12.266 -5.805 -3.969 1 97.75 172 ALA A CA 1
ATOM 1378 C C . ALA A 1 172 ? -11.133 -6.016 -4.973 1 97.75 172 ALA A C 1
ATOM 1380 O O . ALA A 1 172 ? -11.258 -5.645 -6.141 1 97.75 172 ALA A O 1
ATOM 1381 N N . ALA A 1 173 ? -10.055 -6.617 -4.574 1 98.12 173 ALA A N 1
ATOM 1382 C CA . ALA A 1 173 ? -8.883 -6.773 -5.434 1 98.12 173 ALA A CA 1
ATOM 1383 C C . ALA A 1 173 ? -9.219 -7.609 -6.668 1 98.12 173 ALA A C 1
ATOM 1385 O O . ALA A 1 173 ? -10.023 -8.539 -6.598 1 98.12 173 ALA A O 1
ATOM 1386 N N . ASP A 1 174 ? -8.523 -7.273 -7.746 1 98.81 174 ASP A N 1
ATOM 1387 C CA . ASP A 1 174 ? -8.664 -8.039 -8.977 1 98.81 174 ASP A CA 1
ATOM 1388 C C . ASP A 1 174 ? -7.758 -9.266 -8.969 1 98.81 174 ASP A C 1
ATOM 1390 O O . ASP A 1 174 ? -7.926 -10.18 -9.781 1 98.81 174 ASP A O 1
ATOM 1394 N N . GLY A 1 175 ? -6.82 -9.289 -8.07 1 98.06 175 GLY A N 1
ATOM 1395 C CA . GLY A 1 175 ? -5.887 -10.398 -7.953 1 98.06 175 GLY A CA 1
ATOM 1396 C C . GLY A 1 175 ? -4.82 -10.172 -6.902 1 98.06 175 GLY A C 1
ATOM 1397 O O . GLY A 1 175 ? -4.898 -9.219 -6.125 1 98.06 175 GLY A O 1
ATOM 1398 N N . SER A 1 176 ? -3.941 -11.078 -6.852 1 95.62 176 SER A N 1
ATOM 1399 C CA . SER A 1 176 ? -2.789 -11.039 -5.957 1 95.62 176 SER A CA 1
ATOM 1400 C C . SER A 1 176 ? -1.549 -11.625 -6.621 1 95.62 176 SER A C 1
ATOM 1402 O O . SER A 1 176 ? -1.646 -12.586 -7.387 1 95.62 176 SER A O 1
ATOM 1404 N N . MET A 1 177 ? -0.478 -10.992 -6.336 1 93.5 177 MET A N 1
ATOM 1405 C CA . MET A 1 177 ? 0.795 -11.508 -6.836 1 93.5 177 MET A CA 1
ATOM 1406 C C . MET A 1 177 ? 1.84 -11.547 -5.727 1 93.5 177 MET A C 1
ATOM 1408 O O . MET A 1 177 ? 1.778 -10.75 -4.785 1 93.5 177 MET A O 1
ATOM 1412 N N . MET A 1 178 ? 2.73 -12.422 -5.906 1 89.81 178 MET A N 1
ATOM 1413 C CA . MET A 1 178 ? 3.807 -12.547 -4.93 1 89.81 178 MET A CA 1
ATOM 1414 C C . MET A 1 178 ? 4.672 -11.289 -4.902 1 89.81 178 MET A C 1
ATOM 1416 O O . MET A 1 178 ? 5.039 -10.766 -5.953 1 89.81 178 MET A O 1
ATOM 1420 N N . LYS A 1 179 ? 4.973 -10.859 -3.719 1 87.19 179 LYS A N 1
ATOM 1421 C CA . LYS A 1 179 ? 5.797 -9.664 -3.539 1 87.19 179 LYS A CA 1
ATOM 1422 C C . LYS A 1 179 ? 7.277 -9.984 -3.74 1 87.19 179 LYS A C 1
ATOM 1424 O O . LYS A 1 179 ? 7.762 -11.016 -3.271 1 87.19 179 LYS A O 1
ATOM 1429 N N . GLU A 1 180 ? 8.102 -9.234 -4.328 1 86.06 180 GLU A N 1
ATOM 1430 C CA . GLU A 1 180 ? 9.555 -9.344 -4.453 1 86.06 180 GLU A CA 1
ATOM 1431 C C . GLU A 1 180 ? 10.234 -8.016 -4.145 1 86.06 180 GLU A C 1
ATOM 1433 O O . GLU A 1 180 ? 11.094 -7.938 -3.266 1 86.06 180 GLU A O 1
ATOM 1438 N N . GLU A 1 181 ? 9.875 -6.957 -4.691 1 88.62 181 GLU A N 1
ATOM 1439 C CA . GLU A 1 181 ? 10.344 -5.582 -4.543 1 88.62 181 GLU A CA 1
ATOM 1440 C C . GLU A 1 181 ? 11.867 -5.52 -4.535 1 88.62 181 GLU A C 1
ATOM 1442 O O . GLU A 1 181 ? 12.508 -5.832 -3.527 1 88.62 181 GLU A O 1
ATOM 1447 N N . SER A 1 182 ? 12.414 -5.176 -5.594 1 91.44 182 SER A N 1
ATOM 1448 C CA . SER A 1 182 ? 13.859 -4.988 -5.738 1 91.44 182 SER A CA 1
ATOM 1449 C C . SER A 1 182 ? 14.172 -3.754 -6.574 1 91.44 182 SER A C 1
ATOM 1451 O O . SER A 1 182 ? 13.367 -3.332 -7.402 1 91.44 182 SER A O 1
ATOM 1453 N N . LEU A 1 183 ? 15.32 -3.227 -6.336 1 95.25 183 LEU A N 1
ATOM 1454 C CA . LEU A 1 183 ? 15.766 -2.018 -7.016 1 95.25 183 LEU A CA 1
ATOM 1455 C C . LEU A 1 183 ? 17 -2.297 -7.871 1 95.25 183 LEU A C 1
ATOM 1457 O O . LEU A 1 183 ? 17.797 -3.186 -7.551 1 95.25 183 LEU A O 1
ATOM 1461 N N . ARG A 1 184 ? 17.141 -1.508 -8.914 1 95.44 184 ARG A N 1
ATOM 1462 C CA . ARG A 1 184 ? 18.391 -1.423 -9.648 1 95.44 184 ARG A CA 1
ATOM 1463 C C . ARG A 1 184 ? 19.438 -0.629 -8.859 1 95.44 184 ARG A C 1
ATOM 1465 O O . ARG A 1 184 ? 19.109 0.035 -7.875 1 95.44 184 ARG A O 1
ATOM 1472 N N . PRO A 1 185 ? 20.703 -0.705 -9.32 1 94.06 185 PRO A N 1
ATOM 1473 C CA . PRO A 1 185 ? 21.734 0.069 -8.633 1 94.06 185 PRO A CA 1
ATOM 1474 C C . PRO A 1 185 ? 21.438 1.565 -8.602 1 94.06 185 PRO A C 1
ATOM 1476 O O . PRO A 1 185 ? 21.75 2.242 -7.621 1 94.06 185 PRO A O 1
ATOM 1479 N N . ASN A 1 186 ? 20.766 2.051 -9.609 1 95 186 ASN A N 1
ATOM 1480 C CA . ASN A 1 186 ? 20.422 3.467 -9.664 1 95 186 ASN A CA 1
ATOM 1481 C C . ASN A 1 186 ? 19.156 3.77 -8.867 1 95 186 ASN A C 1
ATOM 1483 O O . ASN A 1 186 ? 18.594 4.863 -8.961 1 95 186 ASN A O 1
ATOM 1487 N N . ARG A 1 187 ? 18.531 2.705 -8.211 1 93.56 187 ARG A N 1
ATOM 1488 C CA . ARG A 1 187 ? 17.406 2.787 -7.27 1 93.56 187 ARG A CA 1
ATOM 1489 C C . ARG A 1 187 ? 16.078 2.85 -8.008 1 93.56 187 ARG A C 1
ATOM 1491 O O . ARG A 1 187 ? 15.031 3.062 -7.387 1 93.56 187 ARG A O 1
ATOM 1498 N N . SER A 1 188 ? 16.156 2.727 -9.344 1 95.5 188 SER A N 1
ATOM 1499 C CA . SER A 1 188 ? 14.891 2.527 -10.047 1 95.5 188 SER A CA 1
ATOM 1500 C C . SER A 1 188 ? 14.336 1.13 -9.805 1 95.5 188 SER A C 1
ATOM 1502 O O . SER A 1 188 ? 15.086 0.192 -9.539 1 95.5 188 SER A O 1
ATOM 1504 N N . PRO A 1 189 ? 13.016 1.027 -9.906 1 96.12 189 PRO A N 1
ATOM 1505 C CA . PRO A 1 189 ? 12.422 -0.286 -9.641 1 96.12 189 PRO A CA 1
ATOM 1506 C C . PRO A 1 189 ? 12.852 -1.344 -10.656 1 96.12 189 PRO A C 1
ATOM 1508 O O . PRO A 1 189 ? 12.867 -1.081 -11.859 1 96.12 189 PRO A O 1
ATOM 1511 N N . LEU A 1 190 ? 13.227 -2.479 -10.141 1 95.12 190 LEU A N 1
ATOM 1512 C CA . LEU A 1 190 ? 13.523 -3.631 -10.984 1 95.12 190 LEU A CA 1
ATOM 1513 C C . LEU A 1 190 ? 12.367 -4.621 -10.984 1 95.12 190 LEU A C 1
ATOM 1515 O O . LEU A 1 190 ? 11.703 -4.812 -12.008 1 95.12 190 LEU A O 1
ATOM 1519 N N . PHE A 1 191 ? 12.016 -5.199 -9.773 1 93.81 191 PHE A N 1
ATOM 1520 C CA . PHE A 1 191 ? 10.883 -6.102 -9.594 1 93.81 191 PHE A CA 1
ATOM 1521 C C . PHE A 1 191 ? 9.961 -5.598 -8.492 1 93.81 191 PHE A C 1
ATOM 1523 O O . PHE A 1 191 ? 10.383 -5.43 -7.344 1 93.81 191 PHE A O 1
ATOM 1530 N N . LEU A 1 192 ? 8.727 -5.359 -8.906 1 93.38 192 LEU A N 1
ATOM 1531 C CA . LEU A 1 192 ? 7.727 -5.105 -7.871 1 93.38 192 LEU A CA 1
ATOM 1532 C C . LEU A 1 192 ? 7.117 -6.41 -7.371 1 93.38 192 LEU A C 1
ATOM 1534 O O . LEU A 1 192 ? 6.852 -6.559 -6.176 1 93.38 192 LEU A O 1
ATOM 1538 N N . ILE A 1 193 ? 6.961 -7.293 -8.305 1 91.94 193 ILE A N 1
ATOM 1539 C CA . ILE A 1 193 ? 6.312 -8.57 -8.031 1 91.94 193 ILE A CA 1
ATOM 1540 C C . ILE A 1 193 ? 7.176 -9.711 -8.555 1 91.94 193 ILE A C 1
ATOM 1542 O O . ILE A 1 193 ? 8.047 -9.5 -9.398 1 91.94 193 ILE A O 1
ATOM 1546 N N . ASN A 1 194 ? 6.891 -10.828 -7.961 1 90.38 194 ASN A N 1
ATOM 1547 C CA . ASN A 1 194 ? 7.418 -12.078 -8.492 1 90.38 194 ASN A CA 1
ATOM 1548 C C . ASN A 1 194 ? 6.398 -12.781 -9.391 1 90.38 194 ASN A C 1
ATOM 1550 O O . ASN A 1 194 ? 5.219 -12.859 -9.047 1 90.38 194 ASN A O 1
ATOM 1554 N N . GLY A 1 195 ? 6.816 -13.273 -10.5 1 88.94 195 GLY A N 1
ATOM 1555 C CA . GLY A 1 195 ? 5.914 -13.852 -11.477 1 88.94 195 GLY A CA 1
ATOM 1556 C C . GLY A 1 195 ? 5.641 -15.32 -11.242 1 88.94 195 GLY A C 1
ATOM 1557 O O . GLY A 1 195 ? 4.977 -15.977 -12.047 1 88.94 195 GLY A O 1
ATOM 1558 N N . GLY A 1 196 ? 6.074 -15.852 -10.117 1 91.81 196 GLY A N 1
ATOM 1559 C CA . GLY A 1 196 ? 6.016 -17.297 -9.922 1 91.81 196 GLY A CA 1
ATOM 1560 C C . GLY A 1 196 ? 4.664 -17.781 -9.438 1 91.81 196 GLY A C 1
ATOM 1561 O O . GLY A 1 196 ? 4.219 -18.875 -9.812 1 91.81 196 GLY A O 1
ATOM 1562 N N . VAL A 1 197 ? 4.027 -17.016 -8.562 1 94.5 197 VAL A N 1
ATOM 1563 C CA . VAL A 1 197 ? 2.711 -17.391 -8.055 1 94.5 197 VAL A CA 1
ATOM 1564 C C . VAL A 1 197 ? 1.764 -16.203 -8.148 1 94.5 197 VAL A C 1
ATOM 1566 O O . VAL A 1 197 ? 2.031 -15.141 -7.582 1 94.5 197 VAL A O 1
ATOM 1569 N N . LYS A 1 198 ? 0.701 -16.359 -8.867 1 96.88 198 LYS A N 1
ATOM 1570 C CA . LYS A 1 198 ? -0.29 -15.312 -9.102 1 96.88 198 LYS A CA 1
ATOM 1571 C C . LYS A 1 198 ? -1.705 -15.828 -8.859 1 96.88 198 LYS A C 1
ATOM 1573 O O . LYS A 1 198 ? -2.021 -16.969 -9.211 1 96.88 198 LYS A O 1
ATOM 1578 N N . LEU A 1 199 ? -2.504 -15.055 -8.273 1 97.62 199 LEU A N 1
ATOM 1579 C CA . LEU A 1 199 ? -3.947 -15.227 -8.156 1 97.62 199 LEU A CA 1
ATOM 1580 C C . LEU A 1 199 ? -4.691 -14.117 -8.891 1 97.62 199 LEU A C 1
ATOM 1582 O O . LEU A 1 199 ? -4.668 -12.961 -8.469 1 97.62 199 LEU A O 1
ATOM 1586 N N . LEU A 1 200 ? -5.328 -14.453 -9.992 1 98.81 200 LEU A N 1
ATOM 1587 C CA . LEU A 1 200 ? -5.961 -13.414 -10.797 1 98.81 200 LEU A CA 1
ATOM 1588 C C . LEU A 1 200 ? -7.406 -13.773 -11.125 1 98.81 200 LEU A C 1
ATOM 1590 O O . LEU A 1 200 ? -7.695 -14.922 -11.477 1 98.81 200 LEU A O 1
ATOM 1594 N N . ARG A 1 201 ? -8.258 -12.852 -11 1 98.81 201 ARG A N 1
ATOM 1595 C CA . ARG A 1 201 ? -9.648 -13 -11.406 1 98.81 201 ARG A CA 1
ATOM 1596 C C . ARG A 1 201 ? -9.828 -12.68 -12.891 1 98.81 201 ARG A C 1
ATOM 1598 O O . ARG A 1 201 ? -9.164 -11.789 -13.422 1 98.81 201 ARG A O 1
ATOM 1605 N N . SER A 1 202 ? -10.719 -13.391 -13.453 1 98.88 202 SER A N 1
ATOM 1606 C CA . SER A 1 202 ? -11.086 -13.094 -14.836 1 98.88 202 SER A CA 1
ATOM 1607 C C . SER A 1 202 ? -11.945 -11.836 -14.914 1 98.88 202 SER A C 1
ATOM 1609 O O . SER A 1 202 ? -13.117 -11.852 -14.531 1 98.88 202 SER A O 1
ATOM 1611 N N . ASN A 1 203 ? -11.375 -10.742 -15.383 1 98.62 203 ASN A N 1
ATOM 1612 C CA . ASN A 1 203 ? -12.109 -9.508 -15.641 1 98.62 203 ASN A CA 1
ATOM 1613 C C . ASN A 1 203 ? -11.375 -8.609 -16.641 1 98.62 203 ASN A C 1
ATOM 1615 O O . ASN A 1 203 ? -10.234 -8.898 -17.016 1 98.62 203 ASN A O 1
ATOM 1619 N N . GLU A 1 204 ? -11.961 -7.605 -17.016 1 98.56 204 GLU A N 1
ATOM 1620 C CA . GLU A 1 204 ? -11.453 -6.766 -18.094 1 98.56 204 GLU A CA 1
ATOM 1621 C C . GLU A 1 204 ? -10.18 -6.039 -17.672 1 98.56 204 GLU A C 1
ATOM 1623 O O . GLU A 1 204 ? -9.266 -5.855 -18.469 1 98.56 204 GLU A O 1
ATOM 1628 N N . ARG A 1 205 ? -10.055 -5.566 -16.484 1 98.81 205 ARG A N 1
ATOM 1629 C CA . ARG A 1 205 ? -8.891 -4.812 -16.016 1 98.81 205 ARG A CA 1
ATOM 1630 C C . ARG A 1 205 ? -7.641 -5.68 -16.016 1 98.81 205 ARG A C 1
ATOM 1632 O O . ARG A 1 205 ? -6.574 -5.242 -16.453 1 98.81 205 ARG A O 1
ATOM 1639 N N . VAL A 1 206 ? -7.816 -6.914 -15.555 1 98.88 206 VAL A N 1
ATOM 1640 C CA . VAL A 1 206 ? -6.68 -7.828 -15.508 1 98.88 206 VAL A CA 1
ATOM 1641 C C . VAL A 1 206 ? -6.254 -8.188 -16.938 1 98.88 206 VAL A C 1
ATOM 1643 O O . VAL A 1 206 ? -5.062 -8.203 -17.25 1 98.88 206 VAL A O 1
ATOM 1646 N N . ILE A 1 207 ? -7.195 -8.5 -17.75 1 98.81 207 ILE A N 1
ATOM 1647 C CA . ILE A 1 207 ? -6.887 -8.844 -19.125 1 98.81 207 ILE A CA 1
ATOM 1648 C C . ILE A 1 207 ? -6.215 -7.66 -19.812 1 98.81 207 ILE A C 1
ATOM 1650 O O . ILE A 1 207 ? -5.223 -7.832 -20.531 1 98.81 207 ILE A O 1
ATOM 1654 N N . LYS A 1 208 ? -6.695 -6.445 -19.578 1 98.75 208 LYS A N 1
ATOM 1655 C CA . LYS A 1 208 ? -6.082 -5.238 -20.125 1 98.75 208 LYS A CA 1
ATOM 1656 C C . LYS A 1 208 ? -4.648 -5.078 -19.625 1 98.75 208 LYS A C 1
ATOM 1658 O O . LYS A 1 208 ? -3.758 -4.707 -20.391 1 98.75 208 LYS A O 1
ATOM 1663 N N . PHE A 1 209 ? -4.461 -5.312 -18.406 1 98.75 209 PHE A N 1
ATOM 1664 C CA . PHE A 1 209 ? -3.119 -5.297 -17.844 1 98.75 209 PHE A CA 1
ATOM 1665 C C . PHE A 1 209 ? -2.207 -6.27 -18.578 1 98.75 209 PHE A C 1
ATOM 1667 O O . PHE A 1 209 ? -1.13 -5.891 -19.047 1 98.75 209 PHE A O 1
ATOM 1674 N N . LEU A 1 210 ? -2.627 -7.473 -18.75 1 98.62 210 LEU A N 1
ATOM 1675 C CA . LEU A 1 210 ? -1.81 -8.477 -19.422 1 98.62 210 LEU A CA 1
ATOM 1676 C C . LEU A 1 210 ? -1.577 -8.102 -20.891 1 98.62 210 LEU A C 1
ATOM 1678 O O . LEU A 1 210 ? -0.467 -8.258 -21.406 1 98.62 210 LEU A O 1
ATOM 1682 N N . ASP A 1 211 ? -2.564 -7.566 -21.531 1 98.62 211 ASP A N 1
ATOM 1683 C CA . ASP A 1 211 ? -2.432 -7.129 -22.906 1 98.62 211 ASP A CA 1
ATOM 1684 C C . ASP A 1 211 ? -1.41 -6 -23.031 1 98.62 211 ASP A C 1
ATOM 1686 O O . ASP A 1 211 ? -0.694 -5.91 -24.031 1 98.62 211 ASP A O 1
ATOM 1690 N N . SER A 1 212 ? -1.353 -5.195 -22.031 1 98.62 212 SER A N 1
ATOM 1691 C CA . SER A 1 212 ? -0.44 -4.059 -22.062 1 98.62 212 SER A CA 1
ATOM 1692 C C . SER A 1 212 ? 1.015 -4.516 -22.047 1 98.62 212 SER A C 1
ATOM 1694 O O . SER A 1 212 ? 1.92 -3.732 -22.344 1 98.62 212 SER A O 1
ATOM 1696 N N . LEU A 1 213 ? 1.27 -5.758 -21.703 1 98.25 213 LEU A N 1
ATOM 1697 C CA . LEU A 1 213 ? 2.627 -6.285 -21.625 1 98.25 213 LEU A CA 1
ATOM 1698 C C . LEU A 1 213 ? 3.113 -6.746 -23 1 98.25 213 LEU A C 1
ATOM 1700 O O . LEU A 1 213 ? 4.316 -6.906 -23.219 1 98.25 213 LEU A O 1
ATOM 1704 N N . MET A 1 214 ? 2.203 -6.98 -23.938 1 96.25 214 MET A N 1
ATOM 1705 C CA . MET A 1 214 ? 2.5 -7.68 -25.188 1 96.25 214 MET A CA 1
ATOM 1706 C C . MET A 1 214 ? 3.516 -6.902 -26.016 1 96.25 214 MET A C 1
ATOM 1708 O O . MET A 1 214 ? 4.383 -7.496 -26.656 1 96.25 214 MET A O 1
ATOM 1712 N N . PRO A 1 215 ? 3.502 -5.578 -25.922 1 97.19 215 PRO A N 1
ATOM 1713 C CA . PRO A 1 215 ? 4.5 -4.828 -26.688 1 97.19 215 PRO A CA 1
ATOM 1714 C C . PRO A 1 215 ? 5.93 -5.09 -26.219 1 97.19 215 PRO A C 1
ATOM 1716 O O . PRO A 1 215 ? 6.887 -4.82 -26.938 1 97.19 215 PRO A O 1
ATOM 1719 N N . TYR A 1 216 ? 6.098 -5.656 -25.062 1 97.12 216 TYR A N 1
ATOM 1720 C CA . TYR A 1 216 ? 7.422 -5.91 -24.516 1 97.12 216 TYR A CA 1
ATOM 1721 C C . TYR A 1 216 ? 7.965 -7.25 -25 1 97.12 216 TYR A C 1
ATOM 1723 O O . TYR A 1 216 ? 9.172 -7.504 -24.922 1 97.12 216 TYR A O 1
ATOM 1731 N N . LYS A 1 217 ? 7.145 -8.109 -25.469 1 94.94 217 LYS A N 1
ATOM 1732 C CA . LYS A 1 217 ? 7.523 -9.477 -25.812 1 94.94 217 LYS A CA 1
ATOM 1733 C C . LYS A 1 217 ? 8.625 -9.484 -26.875 1 94.94 217 LYS A C 1
ATOM 1735 O O . LYS A 1 217 ? 9.656 -10.141 -26.703 1 94.94 217 LYS A O 1
ATOM 1740 N N . PRO A 1 218 ? 8.516 -8.68 -27.969 1 93.38 218 PRO A N 1
ATOM 1741 C CA . PRO A 1 218 ? 9.547 -8.719 -29 1 93.38 218 PRO A CA 1
ATOM 1742 C C . PRO A 1 218 ? 10.875 -8.141 -28.531 1 93.38 218 PRO A C 1
ATOM 1744 O O . PRO A 1 218 ? 11.906 -8.367 -29.172 1 93.38 218 PRO A O 1
ATOM 1747 N N . THR A 1 219 ? 10.859 -7.402 -27.438 1 93.69 219 THR A N 1
ATOM 1748 C CA . THR A 1 219 ? 12.094 -6.777 -26.969 1 93.69 219 THR A CA 1
ATOM 1749 C C . THR A 1 219 ? 12.969 -7.793 -26.234 1 93.69 219 THR A C 1
ATOM 1751 O O . THR A 1 219 ? 14.156 -7.543 -26 1 93.69 219 THR A O 1
ATOM 1754 N N . GLY A 1 220 ? 12.375 -8.914 -25.828 1 90.62 220 GLY A N 1
ATOM 1755 C CA . GLY A 1 220 ? 13.117 -9.945 -25.125 1 90.62 220 GLY A CA 1
ATOM 1756 C C . GLY A 1 220 ? 13.297 -9.656 -23.641 1 90.62 220 GLY A C 1
ATOM 1757 O O . GLY A 1 220 ? 14.031 -10.359 -22.953 1 90.62 220 GLY A O 1
ATOM 1758 N N . VAL A 1 221 ? 12.68 -8.641 -23.172 1 94.38 221 VAL A N 1
ATOM 1759 C CA . VAL A 1 221 ? 12.781 -8.289 -21.766 1 94.38 221 VAL A CA 1
ATOM 1760 C C . VAL A 1 221 ? 12.078 -9.344 -20.922 1 94.38 221 VAL A C 1
ATOM 1762 O O . VAL A 1 221 ? 11.109 -9.961 -21.359 1 94.38 221 VAL A O 1
ATOM 1765 N N . GLN A 1 222 ? 12.578 -9.523 -19.703 1 94.25 222 GLN A N 1
ATOM 1766 C CA . GLN A 1 222 ? 11.93 -10.438 -18.766 1 94.25 222 GLN A CA 1
ATOM 1767 C C . GLN A 1 222 ? 10.531 -9.953 -18.406 1 94.25 222 GLN A C 1
ATOM 1769 O O . GLN A 1 222 ? 10.312 -8.75 -18.219 1 94.25 222 GLN A O 1
ATOM 1774 N N . THR A 1 223 ? 9.625 -10.844 -18.234 1 95.81 223 THR A N 1
ATOM 1775 C CA . THR A 1 223 ? 8.219 -10.508 -18.031 1 95.81 223 THR A CA 1
ATOM 1776 C C . THR A 1 223 ? 8.047 -9.711 -16.734 1 95.81 223 THR A C 1
ATOM 1778 O O . THR A 1 223 ? 7.227 -8.789 -16.672 1 95.81 223 THR A O 1
ATOM 1781 N N . GLN A 1 224 ? 8.82 -10.008 -15.719 1 94.88 224 GLN A N 1
ATOM 1782 C CA . GLN A 1 224 ? 8.703 -9.289 -14.453 1 94.88 224 GLN A CA 1
ATOM 1783 C C . GLN A 1 224 ? 9.094 -7.824 -14.609 1 94.88 224 GLN A C 1
ATOM 1785 O O . GLN A 1 224 ? 8.531 -6.953 -13.938 1 94.88 224 GLN A O 1
ATOM 1790 N N . ILE A 1 225 ? 10.07 -7.613 -15.398 1 96.31 225 ILE A N 1
ATOM 1791 C CA . ILE A 1 225 ? 10.492 -6.246 -15.688 1 96.31 225 ILE A CA 1
ATOM 1792 C C . ILE A 1 225 ? 9.375 -5.508 -16.422 1 96.31 225 ILE A C 1
ATOM 1794 O O . ILE A 1 225 ? 9.055 -4.363 -16.094 1 96.31 225 ILE A O 1
ATOM 1798 N N . ALA A 1 226 ? 8.812 -6.191 -17.391 1 97.62 226 ALA A N 1
ATOM 1799 C CA . ALA A 1 226 ? 7.695 -5.598 -18.125 1 97.62 226 ALA A CA 1
ATOM 1800 C C . ALA A 1 226 ? 6.527 -5.293 -17.203 1 97.62 226 ALA A C 1
ATOM 1802 O O . ALA A 1 226 ? 5.91 -4.23 -17.297 1 97.62 226 ALA A O 1
ATOM 1803 N N . MET A 1 227 ? 6.242 -6.172 -16.312 1 97.75 227 MET A N 1
ATOM 1804 C CA . MET A 1 227 ? 5.164 -5.965 -15.352 1 97.75 227 MET A CA 1
ATOM 1805 C C . MET A 1 227 ? 5.457 -4.762 -14.453 1 97.75 227 MET A C 1
ATOM 1807 O O . MET A 1 227 ? 4.562 -3.959 -14.18 1 97.75 227 MET A O 1
ATOM 1811 N N . THR A 1 228 ? 6.684 -4.668 -14.008 1 97.44 228 THR A N 1
ATOM 1812 C CA . THR A 1 228 ? 7.082 -3.525 -13.195 1 97.44 228 THR A CA 1
ATOM 1813 C C . THR A 1 228 ? 6.945 -2.225 -13.977 1 97.44 228 THR A C 1
ATOM 1815 O O . THR A 1 228 ? 6.469 -1.221 -13.445 1 97.44 228 THR A O 1
ATOM 1818 N N . ALA A 1 229 ? 7.301 -2.273 -15.25 1 97.06 229 ALA A N 1
ATOM 1819 C CA . ALA A 1 229 ? 7.242 -1.086 -16.094 1 97.06 229 ALA A CA 1
ATOM 1820 C C . ALA A 1 229 ? 5.801 -0.61 -16.281 1 97.06 229 ALA A C 1
ATOM 1822 O O . ALA A 1 229 ? 5.555 0.583 -16.469 1 97.06 229 ALA A O 1
ATOM 1823 N N . GLN A 1 230 ? 4.84 -1.492 -16.172 1 97.88 230 GLN A N 1
ATOM 1824 C CA . GLN A 1 230 ? 3.436 -1.157 -16.375 1 97.88 230 GLN A CA 1
ATOM 1825 C C . GLN A 1 230 ? 2.74 -0.845 -15.055 1 97.88 230 GLN A C 1
ATOM 1827 O O . GLN A 1 230 ? 1.558 -0.5 -15.039 1 97.88 230 GLN A O 1
ATOM 1832 N N . SER A 1 231 ? 3.506 -0.925 -13.93 1 97.88 231 SER A N 1
ATOM 1833 C CA . SER A 1 231 ? 2.926 -0.578 -12.633 1 97.88 231 SER A CA 1
ATOM 1834 C C . SER A 1 231 ? 2.5 0.886 -12.594 1 97.88 231 SER A C 1
ATOM 1836 O O . SER A 1 231 ? 3.184 1.753 -13.141 1 97.88 231 SER A O 1
ATOM 1838 N N . TYR A 1 232 ? 1.281 1.149 -11.977 1 97.94 232 TYR A N 1
ATOM 1839 C CA . TYR A 1 232 ? 0.638 2.447 -11.812 1 97.94 232 TYR A CA 1
ATOM 1840 C C . TYR A 1 232 ? 0.22 3.025 -13.156 1 97.94 232 TYR A C 1
ATOM 1842 O O . TYR A 1 232 ? -0.016 4.23 -13.281 1 97.94 232 TYR A O 1
ATOM 1850 N N . ARG A 1 233 ? 0.219 2.221 -14.164 1 98 233 ARG A N 1
ATOM 1851 C CA . ARG A 1 233 ? -0.297 2.588 -15.484 1 98 233 ARG A CA 1
ATOM 1852 C C . ARG A 1 233 ? -1.493 1.723 -15.859 1 98 233 ARG A C 1
ATOM 1854 O O . ARG A 1 233 ? -2.555 2.242 -16.219 1 98 233 ARG A O 1
ATOM 1861 N N . THR A 1 234 ? -1.276 0.375 -15.734 1 98.69 234 THR A N 1
ATOM 1862 C CA . THR A 1 234 ? -2.355 -0.537 -16.094 1 98.69 234 THR A CA 1
ATOM 1863 C C . THR A 1 234 ? -2.719 -1.439 -14.922 1 98.69 234 THR A C 1
ATOM 1865 O O . THR A 1 234 ? -3.758 -2.102 -14.938 1 98.69 234 THR A O 1
ATOM 1868 N N . TRP A 1 235 ? -1.86 -1.461 -13.961 1 98.69 235 TRP A N 1
ATOM 1869 C CA . TRP A 1 235 ? -2.156 -2.111 -12.688 1 98.69 235 TRP A CA 1
ATOM 1870 C C . TRP A 1 235 ? -1.495 -1.369 -11.531 1 98.69 235 TRP A C 1
ATOM 1872 O O . TRP A 1 235 ? -0.592 -0.556 -11.742 1 98.69 235 TRP A O 1
ATOM 1882 N N . ALA A 1 236 ? -1.959 -1.572 -10.328 1 98.06 236 ALA A N 1
ATOM 1883 C CA . ALA A 1 236 ? -1.346 -0.959 -9.148 1 98.06 236 ALA A CA 1
ATOM 1884 C C . ALA A 1 236 ? -1.49 -1.857 -7.926 1 98.06 236 ALA A C 1
ATOM 1886 O O . ALA A 1 236 ? -2.494 -2.557 -7.773 1 98.06 236 ALA A O 1
ATOM 1887 N N . PRO A 1 237 ? -0.442 -1.853 -7.117 1 95.44 237 PRO A N 1
ATOM 1888 C CA . PRO A 1 237 ? -0.63 -2.518 -5.828 1 95.44 237 PRO A CA 1
ATOM 1889 C C . PRO A 1 237 ? -1.678 -1.828 -4.957 1 95.44 237 PRO A C 1
ATOM 1891 O O . PRO A 1 237 ? -1.801 -0.601 -4.988 1 95.44 237 PRO A O 1
ATOM 1894 N N . CYS A 1 238 ? -2.449 -2.561 -4.305 1 93.94 238 CYS A N 1
ATOM 1895 C CA . CYS A 1 238 ? -3.426 -2.057 -3.346 1 93.94 238 CYS A CA 1
ATOM 1896 C C . CYS A 1 238 ? -3.473 -2.939 -2.104 1 93.94 238 CYS A C 1
ATOM 1898 O O . CYS A 1 238 ? -3.092 -4.109 -2.152 1 93.94 238 CYS A O 1
ATOM 1900 N N . CYS A 1 239 ? -3.998 -2.359 -0.978 1 87.19 239 CYS A N 1
ATOM 1901 C CA . CYS A 1 239 ? -3.91 -3.092 0.28 1 87.19 239 CYS A CA 1
ATOM 1902 C C . CYS A 1 239 ? -5.27 -3.162 0.966 1 87.19 239 CYS A C 1
ATOM 1904 O O . CYS A 1 239 ? -5.504 -4.043 1.797 1 87.19 239 CYS A O 1
ATOM 1906 N N . THR A 1 240 ? -6.082 -2.246 0.766 1 91.56 240 THR A N 1
ATOM 1907 C CA . THR A 1 240 ? -7.398 -2.184 1.394 1 91.56 240 THR A CA 1
ATOM 1908 C C . THR A 1 240 ? -8.5 -2.1 0.339 1 91.56 240 THR A C 1
ATOM 1910 O O . THR A 1 240 ? -8.219 -1.87 -0.84 1 91.56 240 THR A O 1
ATOM 1913 N N . GLU A 1 241 ? -9.711 -2.311 0.831 1 95.56 241 GLU A N 1
ATOM 1914 C CA . GLU A 1 241 ? -10.836 -2.166 -0.091 1 95.56 241 GLU A CA 1
ATOM 1915 C C . GLU A 1 241 ? -10.828 -0.795 -0.759 1 95.56 241 GLU A C 1
ATOM 1917 O O . GLU A 1 241 ? -11.016 -0.689 -1.973 1 95.56 241 GLU A O 1
ATOM 1922 N N . VAL A 1 242 ? -10.516 0.246 -0.027 1 95.56 242 VAL A N 1
ATOM 1923 C CA . VAL A 1 242 ? -10.594 1.616 -0.522 1 95.56 242 VAL A CA 1
ATOM 1924 C C . VAL A 1 242 ? -9.516 1.85 -1.575 1 95.56 242 VAL A C 1
ATOM 1926 O O . VAL A 1 242 ? -9.789 2.375 -2.656 1 95.56 242 VAL A O 1
ATOM 1929 N N . THR A 1 243 ? -8.312 1.424 -1.324 1 95.44 243 THR A N 1
ATOM 1930 C CA . THR A 1 243 ? -7.223 1.646 -2.271 1 95.44 243 THR A CA 1
ATOM 1931 C C . THR A 1 243 ? -7.41 0.787 -3.52 1 95.44 243 THR A C 1
ATOM 1933 O O . THR A 1 243 ? -7.086 1.216 -4.629 1 95.44 243 THR A O 1
ATOM 1936 N N . CYS A 1 244 ? -7.938 -0.417 -3.361 1 97.25 244 CYS A N 1
ATOM 1937 C CA . CYS A 1 244 ? -8.219 -1.255 -4.523 1 97.25 244 CYS A CA 1
ATOM 1938 C C . CYS A 1 244 ? -9.281 -0.622 -5.406 1 97.25 244 CYS A C 1
ATOM 1940 O O . CYS A 1 244 ? -9.109 -0.528 -6.625 1 97.25 244 CYS A O 1
ATOM 1942 N N . ARG A 1 245 ? -10.297 -0.156 -4.781 1 98.12 245 ARG A N 1
ATOM 1943 C CA . ARG A 1 245 ? -11.367 0.479 -5.539 1 98.12 245 ARG A CA 1
ATOM 1944 C C . ARG A 1 245 ? -10.891 1.769 -6.195 1 98.12 245 ARG A C 1
ATOM 1946 O O . ARG A 1 245 ? -11.312 2.104 -7.301 1 98.12 245 ARG A O 1
ATOM 1953 N N . ALA A 1 246 ? -10.039 2.484 -5.508 1 97.56 246 ALA A N 1
ATOM 1954 C CA . ALA A 1 246 ? -9.477 3.705 -6.086 1 97.56 246 ALA A CA 1
ATOM 1955 C C . ALA A 1 246 ? -8.656 3.4 -7.332 1 97.56 246 ALA A C 1
ATOM 1957 O O . ALA A 1 246 ? -8.773 4.098 -8.344 1 97.56 246 ALA A O 1
ATOM 1958 N N . ALA A 1 247 ? -7.836 2.396 -7.309 1 98.12 247 ALA A N 1
ATOM 1959 C CA . ALA A 1 247 ? -7.062 1.978 -8.477 1 98.12 247 ALA A CA 1
ATOM 1960 C C . ALA A 1 247 ? -7.98 1.564 -9.617 1 98.12 247 ALA A C 1
ATOM 1962 O O . ALA A 1 247 ? -7.746 1.935 -10.773 1 98.12 247 ALA A O 1
ATOM 1963 N N . GLN A 1 248 ? -9.023 0.859 -9.273 1 98.5 248 GLN A N 1
ATOM 1964 C CA . GLN A 1 248 ? -9.992 0.434 -10.273 1 98.5 248 GLN A CA 1
ATOM 1965 C C . GLN A 1 248 ? -10.672 1.636 -10.922 1 98.5 248 GLN A C 1
ATOM 1967 O O . GLN A 1 248 ? -10.883 1.654 -12.141 1 98.5 248 GLN A O 1
ATOM 1972 N N . ASN A 1 249 ? -10.969 2.611 -10.07 1 97.31 249 ASN A N 1
ATOM 1973 C CA . ASN A 1 249 ? -11.609 3.822 -10.578 1 97.31 249 ASN A CA 1
ATOM 1974 C C . ASN A 1 249 ? -10.711 4.559 -11.562 1 97.31 249 ASN A C 1
ATOM 1976 O O . ASN A 1 249 ? -11.195 5.27 -12.445 1 97.31 249 ASN A O 1
ATOM 1980 N N . ALA A 1 250 ? -9.469 4.387 -11.391 1 97.69 250 ALA A N 1
ATOM 1981 C CA . ALA A 1 250 ? -8.516 5.016 -12.297 1 97.69 250 ALA A CA 1
ATOM 1982 C C . ALA A 1 250 ? -8.281 4.152 -13.531 1 97.69 250 ALA A C 1
ATOM 1984 O O . ALA A 1 250 ? -7.449 4.48 -14.383 1 97.69 250 ALA A O 1
ATOM 1985 N N . GLY A 1 251 ? -8.945 2.932 -13.617 1 97.94 251 GLY A N 1
ATOM 1986 C CA . GLY A 1 251 ? -8.891 2.088 -14.797 1 97.94 251 GLY A CA 1
ATOM 1987 C C . GLY A 1 251 ? -7.805 1.029 -14.719 1 97.94 251 GLY A C 1
ATOM 1988 O O . GLY A 1 251 ? -7.449 0.423 -15.734 1 97.94 251 GLY A O 1
ATOM 1989 N N . MET A 1 252 ? -7.281 0.771 -13.539 1 98.69 252 MET A N 1
ATOM 1990 C CA . MET A 1 252 ? -6.168 -0.158 -13.383 1 98.69 252 MET A CA 1
ATOM 1991 C C . MET A 1 252 ? -6.629 -1.45 -12.711 1 98.69 252 MET A C 1
ATOM 1993 O O . MET A 1 252 ? -7.59 -1.446 -11.938 1 98.69 252 MET A O 1
ATOM 1997 N N . ALA A 1 253 ? -5.953 -2.551 -13.039 1 98.88 253 ALA A N 1
ATOM 1998 C CA . ALA A 1 253 ? -6.109 -3.746 -12.211 1 98.88 253 ALA A CA 1
ATOM 1999 C C . ALA A 1 253 ? -5.551 -3.52 -10.805 1 98.88 253 ALA A C 1
ATOM 2001 O O . ALA A 1 253 ? -4.41 -3.07 -10.648 1 98.88 253 ALA A O 1
ATOM 2002 N N . ALA A 1 254 ? -6.34 -3.766 -9.82 1 98.5 254 ALA A N 1
ATOM 2003 C CA . ALA A 1 254 ? -5.934 -3.641 -8.422 1 98.5 254 ALA A CA 1
ATOM 2004 C C . ALA A 1 254 ? -5.41 -4.969 -7.883 1 98.5 254 ALA A C 1
ATOM 2006 O O . ALA A 1 254 ? -6.176 -5.922 -7.715 1 98.5 254 ALA A O 1
ATOM 2007 N N . LEU A 1 255 ? -4.148 -5.008 -7.551 1 97.38 255 LEU A N 1
ATOM 2008 C CA . LEU A 1 255 ? -3.521 -6.27 -7.164 1 97.38 255 LEU A CA 1
ATOM 2009 C C . LEU A 1 255 ? -2.893 -6.164 -5.777 1 97.38 255 LEU A C 1
ATOM 2011 O O . LEU A 1 255 ? -2.066 -5.281 -5.535 1 97.38 255 LEU A O 1
ATOM 2015 N N . THR A 1 256 ? -3.283 -7.055 -4.91 1 93.88 256 THR A N 1
ATOM 2016 C CA . THR A 1 256 ? -2.674 -7.105 -3.586 1 93.88 256 THR A CA 1
ATOM 2017 C C . THR A 1 256 ? -1.41 -7.957 -3.604 1 93.88 256 THR A C 1
ATOM 2019 O O . THR A 1 256 ? -1.418 -9.078 -4.121 1 93.88 256 THR A O 1
ATOM 2022 N N . PRO A 1 257 ? -0.339 -7.41 -3.043 1 90.19 257 PRO A N 1
ATOM 2023 C CA . PRO A 1 257 ? 0.83 -8.281 -2.904 1 90.19 257 PRO A CA 1
ATOM 2024 C C . PRO A 1 257 ? 0.674 -9.305 -1.778 1 90.19 257 PRO A C 1
ATOM 2026 O O . PRO A 1 257 ? 0.087 -8.992 -0.738 1 90.19 257 PRO A O 1
ATOM 2029 N N . HIS A 1 258 ? 1.085 -10.484 -2.014 1 86.19 258 HIS A N 1
ATOM 2030 C CA . HIS A 1 258 ? 1.132 -11.469 -0.942 1 86.19 258 HIS A CA 1
ATOM 2031 C C . HIS A 1 258 ? 2.557 -11.961 -0.71 1 86.19 258 HIS A C 1
ATOM 2033 O O . HIS A 1 258 ? 3.404 -11.867 -1.602 1 86.19 258 HIS A O 1
ATOM 2039 N N . PRO A 1 259 ? 2.861 -12.32 0.542 1 76.19 259 PRO A N 1
ATOM 2040 C CA . PRO A 1 259 ? 4.242 -12.711 0.846 1 76.19 259 PRO A CA 1
ATOM 2041 C C . PRO A 1 259 ? 4.645 -14.023 0.173 1 76.19 259 PRO A C 1
ATOM 2043 O O . PRO A 1 259 ? 3.793 -14.883 -0.08 1 76.19 259 PRO A O 1
ATOM 2046 N N . MET A 1 260 ? 5.945 -13.852 0.042 1 62.81 260 MET A N 1
ATOM 2047 C CA . MET A 1 260 ? 6.547 -15.133 -0.328 1 62.81 260 MET A CA 1
ATOM 2048 C C . MET A 1 260 ? 6.688 -16.047 0.89 1 62.81 260 MET A C 1
ATOM 2050 O O . MET A 1 260 ? 6.773 -15.562 2.021 1 62.81 260 MET A O 1
ATOM 2054 N N . GLN A 1 261 ? 6.211 -17.203 1.102 1 58.72 261 GLN A N 1
ATOM 2055 C CA . GLN A 1 261 ? 6.285 -18.062 2.281 1 58.72 261 GLN A CA 1
ATOM 2056 C C . GLN A 1 261 ? 7.535 -17.766 3.1 1 58.72 261 GLN A C 1
ATOM 2058 O O . GLN A 1 261 ? 7.504 -17.797 4.332 1 58.72 261 GLN A O 1
ATOM 2063 N N . TYR A 1 262 ? 8.656 -17.688 2.518 1 50.91 262 TYR A N 1
ATOM 2064 C CA . TYR A 1 262 ? 9.852 -17.469 3.33 1 50.91 262 TYR A CA 1
ATOM 2065 C C . TYR A 1 262 ? 10.078 -15.992 3.596 1 50.91 262 TYR A C 1
ATOM 2067 O O . TYR A 1 262 ? 10.359 -15.227 2.672 1 50.91 262 TYR A O 1
ATOM 2075 N N . GLY A 1 263 ? 9.141 -15.344 4.328 1 41.81 263 GLY A N 1
ATOM 2076 C CA . GLY A 1 263 ? 9.062 -13.906 4.562 1 41.81 263 GLY A CA 1
ATOM 2077 C C . GLY A 1 263 ? 10.352 -13.328 5.109 1 41.81 263 GLY A C 1
ATOM 2078 O O . GLY A 1 263 ? 11.078 -12.633 4.395 1 41.81 263 GLY A O 1
ATOM 2079 N N . PRO A 1 264 ? 10.477 -13.109 6.453 1 40.62 264 PRO A N 1
ATOM 2080 C CA . PRO A 1 264 ? 11.164 -11.922 6.961 1 40.62 264 PRO A CA 1
ATOM 2081 C C . PRO A 1 264 ? 12.312 -11.477 6.059 1 40.62 264 PRO A C 1
ATOM 2083 O O . PRO A 1 264 ? 12.375 -10.305 5.664 1 40.62 264 PRO A O 1
ATOM 2086 N N . GLU A 1 265 ? 13.82 -11.219 6.34 1 42.59 265 GLU A N 1
ATOM 2087 C CA . GLU A 1 265 ? 14.812 -10.43 5.609 1 42.59 265 GLU A CA 1
ATOM 2088 C C . GLU A 1 265 ? 15.133 -11.07 4.262 1 42.59 265 GLU A C 1
ATOM 2090 O O . GLU A 1 265 ? 15.109 -10.391 3.229 1 42.59 265 GLU A O 1
ATOM 2095 N N . HIS A 1 266 ? 16.359 -11.969 3.973 1 46.56 266 HIS A N 1
ATOM 2096 C CA . HIS A 1 266 ? 16.953 -12.297 2.68 1 46.56 266 HIS A CA 1
ATOM 2097 C C . HIS A 1 266 ? 16.359 -13.586 2.121 1 46.56 266 HIS A C 1
ATOM 2099 O O . HIS A 1 266 ? 16.359 -14.617 2.801 1 46.56 266 HIS A O 1
ATOM 2105 N N . HIS A 1 267 ? 15.234 -13.562 1.226 1 48.38 267 HIS A N 1
ATOM 2106 C CA . HIS A 1 267 ? 14.555 -14.57 0.417 1 48.38 267 HIS A CA 1
ATOM 2107 C C . HIS A 1 267 ? 15.406 -15.828 0.278 1 48.38 267 HIS A C 1
ATOM 2109 O O . HIS A 1 267 ? 14.867 -16.938 0.167 1 48.38 267 HIS A O 1
ATOM 2115 N N . CYS A 1 268 ? 16.469 -15.672 -0.019 1 57.28 268 CYS A N 1
ATOM 2116 C CA . CYS A 1 268 ? 17.328 -16.734 -0.524 1 57.28 268 CYS A CA 1
ATOM 2117 C C . CYS A 1 268 ? 18.062 -17.422 0.618 1 57.28 268 CYS A C 1
ATOM 2119 O O . CYS A 1 268 ? 18.766 -18.406 0.397 1 57.28 268 CYS A O 1
ATOM 2121 N N . LYS A 1 269 ? 17.922 -16.844 1.921 1 52.78 269 LYS A N 1
ATOM 2122 C CA . LYS A 1 269 ? 18.594 -17.578 2.984 1 52.78 269 LYS A CA 1
ATOM 2123 C C . LYS A 1 269 ? 17.656 -17.844 4.156 1 52.78 269 LYS A C 1
ATOM 2125 O O . LYS A 1 269 ? 17.625 -17.062 5.113 1 52.78 269 LYS A O 1
ATOM 2130 N N . PRO A 1 270 ? 16.75 -18.766 3.814 1 55.38 270 PRO A N 1
ATOM 2131 C CA . PRO A 1 270 ? 15.898 -19.047 4.973 1 55.38 270 PRO A CA 1
ATOM 2132 C C . PRO A 1 270 ? 16.703 -19.375 6.23 1 55.38 270 PRO A C 1
ATOM 2134 O O . PRO A 1 270 ? 17.766 -19.984 6.148 1 55.38 270 PRO A O 1
ATOM 2137 N N . ARG A 1 271 ? 16.484 -18.5 7.262 1 49.31 271 ARG A N 1
ATOM 2138 C CA . ARG A 1 271 ? 17.094 -18.953 8.508 1 49.31 271 ARG A CA 1
ATOM 2139 C C . ARG A 1 271 ? 16.781 -20.422 8.766 1 49.31 271 ARG A C 1
ATOM 2141 O O . ARG A 1 271 ? 15.742 -20.922 8.328 1 49.31 271 ARG A O 1
ATOM 2148 N N . HIS A 1 272 ? 17.75 -21.109 9.211 1 45.53 272 HIS A N 1
ATOM 2149 C CA . HIS A 1 272 ? 17.766 -22.484 9.711 1 45.53 272 HIS A CA 1
ATOM 2150 C C . HIS A 1 272 ? 16.562 -22.766 10.617 1 45.53 272 HIS A C 1
ATOM 2152 O O . HIS A 1 272 ? 16.094 -21.859 11.312 1 45.53 272 HIS A O 1
ATOM 2158 N N . ASN A 1 273 ? 15.812 -23.938 10.344 1 51.16 273 ASN A N 1
ATOM 2159 C CA . ASN A 1 273 ? 14.93 -24.734 11.203 1 51.16 273 ASN A CA 1
ATOM 2160 C C . ASN A 1 273 ? 13.578 -24.047 11.391 1 51.16 273 ASN A C 1
ATOM 2162 O O . ASN A 1 273 ? 13 -24.094 12.477 1 51.16 273 ASN A O 1
ATOM 2166 N N . SER A 1 274 ? 13.297 -23.344 10.359 1 56.09 274 SER A N 1
ATOM 2167 C CA . SER A 1 274 ? 12.039 -22.688 10.695 1 56.09 274 SER A CA 1
ATOM 2168 C C . SER A 1 274 ? 10.867 -23.672 10.656 1 56.09 274 SER A C 1
ATOM 2170 O O . SER A 1 274 ? 10.75 -24.453 9.719 1 56.09 274 SER A O 1
ATOM 2172 N N . ASP A 1 275 ? 10.383 -23.953 11.672 1 62.81 275 ASP A N 1
ATOM 2173 C CA . ASP A 1 275 ? 9.172 -24.719 11.898 1 62.81 275 ASP A CA 1
ATOM 2174 C C . ASP A 1 275 ? 8.047 -24.266 10.969 1 62.81 275 ASP A C 1
ATOM 2176 O O . ASP A 1 275 ? 7.52 -23.172 11.109 1 62.81 275 ASP A O 1
ATOM 2180 N N . ILE A 1 276 ? 7.906 -25.156 9.781 1 71.69 276 ILE A N 1
ATOM 2181 C CA . ILE A 1 276 ? 6.848 -24.922 8.805 1 71.69 276 ILE A CA 1
ATOM 2182 C C . ILE A 1 276 ? 5.512 -24.734 9.516 1 71.69 276 ILE A C 1
ATOM 2184 O O . ILE A 1 276 ? 4.625 -24.047 9.016 1 71.69 276 ILE A O 1
ATOM 2188 N N . CYS A 1 277 ? 5.43 -25.391 10.664 1 70.31 277 CYS A N 1
ATOM 2189 C CA . CYS A 1 277 ? 4.16 -25.328 11.375 1 70.31 277 CYS A CA 1
ATOM 2190 C C . CYS A 1 277 ? 4.273 -24.453 12.617 1 70.31 277 CYS A C 1
ATOM 2192 O O . CYS A 1 277 ? 3.271 -24.188 13.289 1 70.31 277 CYS A O 1
ATOM 2194 N N . GLY A 1 278 ? 5.551 -24.172 12.945 1 60.41 278 GLY A N 1
ATOM 2195 C CA . GLY A 1 278 ? 5.719 -23.453 14.203 1 60.41 278 GLY A CA 1
ATOM 2196 C C . GLY A 1 278 ? 5.566 -21.953 14.062 1 60.41 278 GLY A C 1
ATOM 2197 O O . GLY A 1 278 ? 5.715 -21.406 12.961 1 60.41 278 GLY A O 1
ATOM 2198 N N . GLY A 1 279 ? 5.172 -21.359 15.211 1 53.84 279 GLY A N 1
ATOM 2199 C CA . GLY A 1 279 ? 5.148 -19.938 15.484 1 53.84 279 GLY A CA 1
ATOM 2200 C C . GLY A 1 279 ? 4.137 -19.188 14.633 1 53.84 279 GLY A C 1
ATOM 2201 O O . GLY A 1 279 ? 3.086 -19.719 14.289 1 53.84 279 GLY A O 1
ATOM 2202 N N . SER A 1 280 ? 4.59 -18.062 14.492 1 49.75 280 SER A N 1
ATOM 2203 C CA . SER A 1 280 ? 3.816 -17.109 13.688 1 49.75 280 SER A CA 1
ATOM 2204 C C . SER A 1 280 ? 3.977 -17.391 12.203 1 49.75 280 SER A C 1
ATOM 2206 O O . SER A 1 280 ? 3.494 -16.625 11.359 1 49.75 280 SER A O 1
ATOM 2208 N N . ASN A 1 281 ? 4.754 -18.688 12.008 1 51.22 281 ASN A N 1
ATOM 2209 C CA . ASN A 1 281 ? 5.125 -18.875 10.609 1 51.22 281 ASN A CA 1
ATOM 2210 C C . ASN A 1 281 ? 3.961 -19.422 9.781 1 51.22 281 ASN A C 1
ATOM 2212 O O . ASN A 1 281 ? 3.629 -20.609 9.875 1 51.22 281 ASN A O 1
ATOM 2216 N N . ARG A 1 282 ? 3.08 -18.672 9.32 1 61.5 282 ARG A N 1
ATOM 2217 C CA . ARG A 1 282 ? 1.842 -18.781 8.555 1 61.5 282 ARG A CA 1
ATOM 2218 C C . ARG A 1 282 ? 2.123 -18.75 7.055 1 61.5 282 ARG A C 1
ATOM 2220 O O . ARG A 1 282 ? 1.602 -17.891 6.336 1 61.5 282 ARG A O 1
ATOM 2227 N N . ARG A 1 283 ? 3.037 -19.984 6.691 1 76.31 283 ARG A N 1
ATOM 2228 C CA . ARG A 1 283 ? 3.348 -20.016 5.266 1 76.31 283 ARG A CA 1
ATOM 2229 C C . ARG A 1 283 ? 2.342 -20.875 4.504 1 76.31 283 ARG A C 1
ATOM 2231 O O . ARG A 1 283 ? 1.991 -21.969 4.949 1 76.31 283 ARG A O 1
ATOM 2238 N N . LEU A 1 284 ? 1.902 -20.391 3.371 1 79.31 284 LEU A N 1
ATOM 2239 C CA . LEU A 1 284 ? 1.071 -21.188 2.471 1 79.31 284 LEU A CA 1
ATOM 2240 C C . LEU A 1 284 ? 1.924 -22.156 1.657 1 79.31 284 LEU A C 1
ATOM 2242 O O . LEU A 1 284 ? 1.537 -23.312 1.453 1 79.31 284 LEU A O 1
ATOM 2246 N N . TYR A 1 285 ? 3.064 -21.672 1.294 1 87.75 285 TYR A N 1
ATOM 2247 C CA . TYR A 1 285 ? 3.982 -22.469 0.479 1 87.75 285 TYR A CA 1
ATOM 2248 C C . TYR A 1 285 ? 5.414 -21.969 0.63 1 87.75 285 TYR A C 1
ATOM 2250 O O . TYR A 1 285 ? 5.648 -20.906 1.209 1 87.75 285 TYR A O 1
ATOM 2258 N N . VAL A 1 286 ? 6.32 -22.859 0.166 1 85.19 286 VAL A N 1
ATOM 2259 C CA . VAL A 1 286 ? 7.715 -22.453 -0.007 1 85.19 286 VAL A CA 1
ATOM 2260 C C . VAL A 1 286 ? 8.055 -22.422 -1.494 1 85.19 286 VAL A C 1
ATOM 2262 O O . VAL A 1 286 ? 7.734 -23.344 -2.242 1 85.19 286 VAL A O 1
ATOM 2265 N N . HIS A 1 287 ? 8.648 -21.281 -1.872 1 89.44 287 HIS A N 1
ATOM 2266 C CA . HIS A 1 287 ? 9.07 -21.109 -3.256 1 89.44 287 HIS A CA 1
ATOM 2267 C C . HIS A 1 287 ? 10.586 -21.031 -3.361 1 89.44 287 HIS A C 1
ATOM 2269 O O . HIS A 1 287 ? 11.211 -20.172 -2.732 1 89.44 287 HIS A O 1
ATOM 2275 N N . ALA A 1 288 ? 11.25 -21.828 -4.125 1 86.81 288 ALA A N 1
ATOM 2276 C CA . ALA A 1 288 ? 12.711 -21.891 -4.227 1 86.81 288 ALA A CA 1
ATOM 2277 C C . ALA A 1 288 ? 13.227 -20.891 -5.262 1 86.81 288 ALA A C 1
ATOM 2279 O O . ALA A 1 288 ? 14.047 -21.25 -6.117 1 86.81 288 ALA A O 1
ATOM 2280 N N . ILE A 1 289 ? 12.891 -19.688 -5.188 1 79.19 289 ILE A N 1
ATOM 2281 C CA . ILE A 1 289 ? 13.094 -18.672 -6.215 1 79.19 289 ILE A CA 1
ATOM 2282 C C . ILE A 1 289 ? 14.555 -18.203 -6.199 1 79.19 289 ILE A C 1
ATOM 2284 O O . ILE A 1 289 ? 15.086 -17.766 -7.227 1 79.19 289 ILE A O 1
ATOM 2288 N N . CYS A 1 290 ? 15.305 -18.297 -5.168 1 74.69 290 CYS A N 1
ATOM 2289 C CA . CYS A 1 290 ? 16.641 -17.703 -5.074 1 74.69 290 CYS A CA 1
ATOM 2290 C C . CYS A 1 290 ? 17.703 -18.672 -5.57 1 74.69 290 CYS A C 1
ATOM 2292 O O . CYS A 1 290 ? 18.891 -18.359 -5.52 1 74.69 290 CYS A O 1
ATOM 2294 N N . PHE A 1 291 ? 17.219 -19.75 -6.078 1 78 291 PHE A N 1
ATOM 2295 C CA . PHE A 1 291 ? 18.188 -20.766 -6.5 1 78 291 PHE A CA 1
ATOM 2296 C C . PHE A 1 291 ? 18.016 -21.094 -7.977 1 78 291 PHE A C 1
ATOM 2298 O O . PHE A 1 291 ? 16.891 -21.188 -8.469 1 78 291 PHE A O 1
ATOM 2305 N N . GLY A 1 292 ? 19.141 -21.156 -8.633 1 77.25 292 GLY A N 1
ATOM 2306 C CA . GLY A 1 292 ? 19.094 -21.453 -10.055 1 77.25 292 GLY A CA 1
ATOM 2307 C C . GLY A 1 292 ? 19.062 -22.938 -10.359 1 77.25 292 GLY A C 1
ATOM 2308 O O . GLY A 1 292 ? 18.047 -23.469 -10.82 1 77.25 292 GLY A O 1
ATOM 2309 N N . PRO A 1 293 ? 20.062 -23.641 -9.977 1 85.62 293 PRO A N 1
ATOM 2310 C CA . PRO A 1 293 ? 20.109 -25.062 -10.32 1 85.62 293 PRO A CA 1
ATOM 2311 C C . PRO A 1 293 ? 19.094 -25.891 -9.547 1 85.62 293 PRO A C 1
ATOM 2313 O O . PRO A 1 293 ? 18.812 -25.609 -8.383 1 85.62 293 PRO A O 1
ATOM 2316 N N . ASN A 1 294 ? 18.594 -26.891 -10.25 1 91.81 294 ASN A N 1
ATOM 2317 C CA . ASN A 1 294 ? 17.547 -27.719 -9.641 1 91.81 294 ASN A CA 1
ATOM 2318 C C . ASN A 1 294 ? 18.094 -28.5 -8.453 1 91.81 294 ASN A C 1
ATOM 2320 O O . ASN A 1 294 ? 17.359 -28.781 -7.504 1 91.81 294 ASN A O 1
ATOM 2324 N N . ASP A 1 295 ? 19.328 -28.75 -8.484 1 90.69 295 ASP A N 1
ATOM 2325 C CA . ASP A 1 295 ? 19.953 -29.438 -7.348 1 90.69 295 ASP A CA 1
ATOM 2326 C C . ASP A 1 295 ? 19.891 -28.578 -6.09 1 90.69 295 ASP A C 1
ATOM 2328 O O . ASP A 1 295 ? 19.609 -29.078 -5 1 90.69 295 ASP A O 1
ATOM 2332 N N . ALA A 1 296 ? 20.172 -27.391 -6.258 1 89.81 296 ALA A N 1
ATOM 2333 C CA . ALA A 1 296 ? 20.125 -26.453 -5.141 1 89.81 296 ALA A CA 1
ATOM 2334 C C . ALA A 1 296 ? 18.688 -26.281 -4.645 1 89.81 296 ALA A C 1
ATOM 2336 O O . ALA A 1 296 ? 18.453 -26.156 -3.438 1 89.81 296 ALA A O 1
ATOM 2337 N N . LYS A 1 297 ? 17.781 -26.328 -5.52 1 91.62 297 LYS A N 1
ATOM 2338 C CA . LYS A 1 297 ? 16.375 -26.188 -5.145 1 91.62 297 LYS A CA 1
ATOM 2339 C C . LYS A 1 297 ? 15.906 -27.406 -4.344 1 91.62 297 LYS A C 1
ATOM 2341 O O . LYS A 1 297 ? 15.227 -27.25 -3.326 1 91.62 297 LYS A O 1
ATOM 2346 N N . GLU A 1 298 ? 16.312 -28.547 -4.777 1 92.12 298 GLU A N 1
ATOM 2347 C CA . GLU A 1 298 ? 15.977 -29.75 -4.023 1 92.12 298 GLU A CA 1
ATOM 2348 C C . GLU A 1 298 ? 16.578 -29.719 -2.623 1 92.12 298 GLU A C 1
ATOM 2350 O O . GLU A 1 298 ? 15.922 -30.078 -1.647 1 92.12 298 GLU A O 1
ATOM 2355 N N . SER A 1 299 ? 17.781 -29.281 -2.588 1 88.25 299 SER A N 1
ATOM 2356 C CA . SER A 1 299 ? 18.469 -29.188 -1.299 1 88.25 299 SER A CA 1
ATOM 2357 C C . SER A 1 299 ? 17.75 -28.219 -0.365 1 88.25 299 SER A C 1
ATOM 2359 O O . SER A 1 299 ? 17.609 -28.484 0.832 1 88.25 299 SER A O 1
ATOM 2361 N N . LEU A 1 300 ? 17.312 -27.219 -0.923 1 86.25 300 LEU A N 1
ATOM 2362 C CA . LEU A 1 300 ? 16.547 -26.25 -0.135 1 86.25 300 LEU A CA 1
ATOM 2363 C C . LEU A 1 300 ? 15.281 -26.891 0.427 1 86.25 300 LEU A C 1
ATOM 2365 O O . LEU A 1 300 ? 14.992 -26.75 1.617 1 86.25 300 LEU A O 1
ATOM 2369 N N . PHE A 1 301 ? 14.562 -27.547 -0.419 1 89.94 301 PHE A N 1
ATOM 2370 C CA . PHE A 1 301 ? 13.32 -28.172 0.019 1 89.94 301 PHE A CA 1
ATOM 2371 C C . PHE A 1 301 ? 13.586 -29.203 1.095 1 89.94 301 PHE A C 1
ATOM 2373 O O . PHE A 1 301 ? 12.82 -29.328 2.051 1 89.94 301 PHE A O 1
ATOM 2380 N N . LYS A 1 302 ? 14.641 -29.922 0.938 1 88.94 302 LYS A N 1
ATOM 2381 C CA . LYS A 1 302 ? 15.008 -30.875 1.97 1 88.94 302 LYS A CA 1
ATOM 2382 C C . LYS A 1 302 ? 15.297 -30.188 3.297 1 88.94 302 LYS A C 1
ATOM 2384 O O . LYS A 1 302 ? 14.789 -30.594 4.344 1 88.94 302 LYS A O 1
ATOM 2389 N N . ASN A 1 303 ? 15.992 -29.156 3.168 1 84.69 303 ASN A N 1
ATOM 2390 C CA . ASN A 1 303 ? 16.375 -28.422 4.367 1 84.69 303 ASN A CA 1
ATOM 2391 C C . ASN A 1 303 ? 15.164 -27.812 5.059 1 84.69 303 ASN A C 1
ATOM 2393 O O . ASN A 1 303 ? 15.133 -27.703 6.285 1 84.69 303 ASN A O 1
ATOM 2397 N N . LEU A 1 304 ? 14.203 -27.453 4.336 1 83.62 304 LEU A N 1
ATOM 2398 C CA . LEU A 1 304 ? 13.023 -26.812 4.883 1 83.62 304 LEU A CA 1
ATOM 2399 C C . LEU A 1 304 ? 11.938 -27.828 5.195 1 83.62 304 LEU A C 1
ATOM 2401 O O . LEU A 1 304 ? 10.812 -27.469 5.547 1 83.62 304 LEU A O 1
ATOM 2405 N N . LYS A 1 305 ? 12.266 -29.094 4.961 1 87.75 305 LYS A N 1
ATOM 2406 C CA . LYS A 1 305 ? 11.336 -30.203 5.191 1 87.75 305 LYS A CA 1
ATOM 2407 C C . LYS A 1 305 ? 10.094 -30.062 4.312 1 87.75 305 LYS A C 1
ATOM 2409 O O . LYS A 1 305 ? 8.977 -30.297 4.766 1 87.75 305 LYS A O 1
ATOM 2414 N N . ALA A 1 306 ? 10.406 -29.625 3.066 1 90.88 306 ALA A N 1
ATOM 2415 C CA . ALA A 1 306 ? 9.32 -29.422 2.109 1 90.88 306 ALA A CA 1
ATOM 2416 C C . ALA A 1 306 ? 9.531 -30.25 0.847 1 90.88 306 ALA A C 1
ATOM 2418 O O . ALA A 1 306 ? 8.945 -29.969 -0.199 1 90.88 306 ALA A O 1
ATOM 2419 N N . MET A 1 307 ? 10.547 -31.172 0.986 1 94.69 307 MET A N 1
ATOM 2420 C CA . MET A 1 307 ? 10.711 -32.188 -0.039 1 94.69 307 MET A CA 1
ATOM 2421 C C . MET A 1 307 ? 10.023 -33.5 0.38 1 94.69 307 MET A C 1
ATOM 2423 O O . MET A 1 307 ? 10.445 -34.156 1.342 1 94.69 307 MET A O 1
ATOM 2427 N N . PHE A 1 308 ? 9.055 -33.969 -0.427 1 96.31 308 PHE A N 1
ATOM 2428 C CA . PHE A 1 308 ? 8.188 -35.031 0.052 1 96.31 308 PHE A CA 1
ATOM 2429 C C . PHE A 1 308 ? 8.383 -36.312 -0.78 1 96.31 308 PHE A C 1
ATOM 2431 O O . PHE A 1 308 ? 7.891 -37.375 -0.415 1 96.31 308 PHE A O 1
ATOM 2438 N N . LEU A 1 309 ? 9.039 -36.156 -1.873 1 96.62 309 LEU A N 1
ATOM 2439 C CA . LEU A 1 309 ? 9.344 -37.312 -2.719 1 96.62 309 LEU A CA 1
ATOM 2440 C C . LEU A 1 309 ? 10.758 -37.812 -2.459 1 96.62 309 LEU A C 1
ATOM 2442 O O . LEU A 1 309 ? 11.633 -37.062 -2.068 1 96.62 309 LEU A O 1
ATOM 2446 N N . ARG A 1 310 ? 10.93 -39.031 -2.736 1 94.62 310 ARG A N 1
ATOM 2447 C CA . ARG A 1 310 ? 12.258 -39.625 -2.625 1 94.62 310 ARG A CA 1
ATOM 2448 C C . ARG A 1 310 ? 13.203 -39.031 -3.67 1 94.62 310 ARG A C 1
ATOM 2450 O O . ARG A 1 310 ? 12.812 -38.844 -4.824 1 94.62 310 ARG A O 1
ATOM 2457 N N . THR A 1 311 ? 14.406 -38.75 -3.162 1 92.88 311 THR A N 1
ATOM 2458 C CA . THR A 1 311 ? 15.359 -38.156 -4.094 1 92.88 311 THR A CA 1
ATOM 2459 C C . THR A 1 311 ? 16.422 -39.156 -4.496 1 92.88 311 THR A C 1
ATOM 2461 O O . THR A 1 311 ? 17.188 -38.938 -5.43 1 92.88 311 THR A O 1
ATOM 2464 N N . ASP A 1 312 ? 16.453 -40.219 -3.797 1 86.31 312 ASP A N 1
ATOM 2465 C CA . ASP A 1 312 ? 17.359 -41.312 -4.141 1 86.31 312 ASP A CA 1
ATOM 2466 C C . ASP A 1 312 ? 16.703 -42.25 -5.137 1 86.31 312 ASP A C 1
ATOM 2468 O O . ASP A 1 312 ? 15.719 -42.906 -4.816 1 86.31 312 ASP A O 1
ATOM 2472 N N . MET A 1 313 ? 17.312 -42.375 -6.309 1 81.12 313 MET A N 1
ATOM 2473 C CA . MET A 1 313 ? 16.734 -43.219 -7.359 1 81.12 313 MET A CA 1
ATOM 2474 C C . MET A 1 313 ? 17.438 -44.562 -7.449 1 81.12 313 MET A C 1
ATOM 2476 O O . MET A 1 313 ? 17.234 -45.312 -8.406 1 81.12 313 MET A O 1
ATOM 2480 N N . GLY A 1 314 ? 18.234 -44.812 -6.449 1 81.25 314 GLY A N 1
ATOM 2481 C CA . GLY A 1 314 ? 18.984 -46.031 -6.488 1 81.25 314 GLY A CA 1
ATOM 2482 C C . GLY A 1 314 ? 19.906 -46.125 -7.691 1 81.25 314 GLY A C 1
ATOM 2483 O O . GLY A 1 314 ? 20.688 -45.219 -7.961 1 81.25 314 GLY A O 1
ATOM 2484 N N . ASN A 1 315 ? 19.797 -47.25 -8.391 1 83.81 315 ASN A N 1
ATOM 2485 C CA . ASN A 1 315 ? 20.734 -47.531 -9.484 1 83.81 315 ASN A CA 1
ATOM 2486 C C . ASN A 1 315 ? 20.125 -47.125 -10.836 1 83.81 315 ASN A C 1
ATOM 2488 O O . ASN A 1 315 ? 20.688 -47.469 -11.883 1 83.81 315 ASN A O 1
ATOM 2492 N N . LEU A 1 316 ? 19.156 -46.406 -10.805 1 85.69 316 LEU A N 1
ATOM 2493 C CA . LEU A 1 316 ? 18.531 -46.031 -12.062 1 85.69 316 LEU A CA 1
ATOM 2494 C C . LEU A 1 316 ? 19.297 -44.875 -12.727 1 85.69 316 LEU A C 1
ATOM 2496 O O . LEU A 1 316 ? 19.781 -43.969 -12.047 1 85.69 316 LEU A O 1
ATOM 2500 N N . THR A 1 317 ? 19.469 -45.031 -14.047 1 83.56 317 THR A N 1
ATOM 2501 C CA . THR A 1 317 ? 19.938 -43.875 -14.805 1 83.56 317 THR A CA 1
ATOM 2502 C C . THR A 1 317 ? 18.891 -42.781 -14.828 1 83.56 317 THR A C 1
ATOM 2504 O O . THR A 1 317 ? 17.734 -43 -14.453 1 83.56 317 THR A O 1
ATOM 2507 N N . GLY A 1 318 ? 19.391 -41.625 -15.211 1 83.44 318 GLY A N 1
ATOM 2508 C CA . GLY A 1 318 ? 18.453 -40.531 -15.328 1 83.44 318 GLY A CA 1
ATOM 2509 C C . GLY A 1 318 ? 17.266 -40.844 -16.219 1 83.44 318 GLY A C 1
ATOM 2510 O O . GLY A 1 318 ? 16.125 -40.594 -15.844 1 83.44 318 GLY A O 1
ATOM 2511 N N . LEU A 1 319 ? 17.547 -41.406 -17.328 1 85.56 319 LEU A N 1
ATOM 2512 C CA . LEU A 1 319 ? 16.5 -41.75 -18.297 1 85.56 319 LEU A CA 1
ATOM 2513 C C . LEU A 1 319 ? 15.586 -42.812 -17.734 1 85.56 319 LEU A C 1
ATOM 2515 O O . LEU A 1 319 ? 14.359 -42.75 -17.891 1 85.56 319 LEU A O 1
ATOM 2519 N N . GLN A 1 320 ? 16.141 -43.812 -17.062 1 89.56 320 GLN A N 1
ATOM 2520 C CA . GLN A 1 320 ? 15.336 -44.875 -16.453 1 89.56 320 GLN A CA 1
ATOM 2521 C C . GLN A 1 320 ? 14.406 -44.312 -15.383 1 89.56 320 GLN A C 1
ATOM 2523 O O . GLN A 1 320 ? 13.242 -44.719 -15.297 1 89.56 320 GLN A O 1
ATOM 2528 N N . ALA A 1 321 ? 14.898 -43.469 -14.648 1 88.44 321 ALA A N 1
ATOM 2529 C CA . ALA A 1 321 ? 14.109 -42.844 -13.594 1 88.44 321 ALA A CA 1
ATOM 2530 C C . ALA A 1 321 ? 12.93 -42.062 -14.172 1 88.44 321 ALA A C 1
ATOM 2532 O O . ALA A 1 321 ? 11.805 -42.188 -13.688 1 88.44 321 ALA A O 1
ATOM 2533 N N . LEU A 1 322 ? 13.219 -41.344 -15.172 1 90.19 322 LEU A N 1
ATOM 2534 C CA . LEU A 1 322 ? 12.195 -40.531 -15.812 1 90.19 322 LEU A CA 1
ATOM 2535 C C . LEU A 1 322 ? 11.078 -41.406 -16.359 1 90.19 322 LEU A C 1
ATOM 2537 O O . LEU A 1 322 ? 9.914 -41 -16.406 1 90.19 322 LEU A O 1
ATOM 2541 N N . GLN A 1 323 ? 11.438 -42.562 -16.766 1 90.88 323 GLN A N 1
ATOM 2542 C CA . GLN A 1 323 ? 10.484 -43.438 -17.438 1 90.88 323 GLN A CA 1
ATOM 2543 C C . GLN A 1 323 ? 9.727 -44.312 -16.422 1 90.88 323 GLN A C 1
ATOM 2545 O O . GLN A 1 323 ? 8.805 -45.031 -16.781 1 90.88 323 GLN A O 1
ATOM 2550 N N . ASP A 1 324 ? 10 -44.125 -15.188 1 89.69 324 ASP A N 1
ATOM 2551 C CA . ASP A 1 324 ? 9.352 -44.875 -14.125 1 89.69 324 ASP A CA 1
ATOM 2552 C C . ASP A 1 324 ? 8.664 -43.969 -13.117 1 89.69 324 ASP A C 1
ATOM 2554 O O . ASP A 1 324 ? 9.242 -43.656 -12.07 1 89.69 324 ASP A O 1
ATOM 2558 N N . PRO A 1 325 ? 7.414 -43.688 -13.375 1 91.38 325 PRO A N 1
ATOM 2559 C CA . PRO A 1 325 ? 6.695 -42.75 -12.484 1 91.38 325 PRO A CA 1
ATOM 2560 C C . PRO A 1 325 ? 6.676 -43.25 -11.031 1 91.38 325 PRO A C 1
ATOM 2562 O O . PRO A 1 325 ? 6.691 -42.438 -10.109 1 91.38 325 PRO A O 1
ATOM 2565 N N . SER A 1 326 ? 6.641 -44.531 -10.812 1 88 326 SER A N 1
ATOM 2566 C CA . SER A 1 326 ? 6.609 -45.062 -9.461 1 88 326 SER A CA 1
ATOM 2567 C C . SER A 1 326 ? 7.93 -44.812 -8.742 1 88 326 SER A C 1
ATOM 2569 O O . SER A 1 326 ? 7.961 -44.656 -7.516 1 88 326 SER A O 1
ATOM 2571 N N . ALA A 1 327 ? 8.938 -44.781 -9.516 1 89.62 327 ALA A N 1
ATOM 2572 C CA . ALA A 1 327 ? 10.25 -44.562 -8.922 1 89.62 327 ALA A CA 1
ATOM 2573 C C . ALA A 1 327 ? 10.477 -43.062 -8.664 1 89.62 327 ALA A C 1
ATOM 2575 O O . ALA A 1 327 ? 10.812 -42.656 -7.547 1 89.62 327 ALA A O 1
ATOM 2576 N N . LEU A 1 328 ? 10.242 -42.281 -9.641 1 93.75 328 LEU A N 1
ATOM 2577 C CA . LEU A 1 328 ? 10.57 -40.844 -9.547 1 93.75 328 LEU A CA 1
ATOM 2578 C C . LEU A 1 328 ? 9.547 -40.125 -8.68 1 93.75 328 LEU A C 1
ATOM 2580 O O . LEU A 1 328 ? 9.891 -39.156 -8.008 1 93.75 328 LEU A O 1
ATOM 2584 N N . GLY A 1 329 ? 8.359 -40.562 -8.711 1 94.5 329 GLY A N 1
ATOM 2585 C CA . GLY A 1 329 ? 7.277 -39.875 -8.016 1 94.5 329 GLY A CA 1
ATOM 2586 C C . GLY A 1 329 ? 6.93 -40.5 -6.684 1 94.5 329 GLY A C 1
ATOM 2587 O O . GLY A 1 329 ? 5.883 -40.219 -6.102 1 94.5 329 GLY A O 1
ATOM 2588 N N . GLN A 1 330 ? 7.781 -41.312 -6.121 1 93.25 330 GLN A N 1
ATOM 2589 C CA . GLN A 1 330 ? 7.484 -42.062 -4.891 1 93.25 330 GLN A CA 1
ATOM 2590 C C . GLN A 1 330 ? 7.574 -41.125 -3.676 1 93.25 330 GLN A C 1
ATOM 2592 O O . GLN A 1 330 ? 8.617 -40.5 -3.43 1 93.25 330 GLN A O 1
ATOM 2597 N N . PRO A 1 331 ? 6.484 -41.062 -2.953 1 95.12 331 PRO A N 1
ATOM 2598 C CA . PRO A 1 331 ? 6.559 -40.281 -1.718 1 95.12 331 PRO A CA 1
ATOM 2599 C C . PRO A 1 331 ? 7.531 -40.875 -0.702 1 95.12 331 PRO A C 1
ATOM 2601 O O . PRO A 1 331 ? 7.676 -42.094 -0.62 1 95.12 331 PRO A O 1
ATOM 2604 N N . ASP A 1 332 ? 8.164 -40.031 -0.027 1 95.12 332 ASP A N 1
ATOM 2605 C CA . ASP A 1 332 ? 9.047 -40.406 1.069 1 95.12 332 ASP A CA 1
ATOM 2606 C C . ASP A 1 332 ? 8.328 -40.312 2.414 1 95.12 332 ASP A C 1
ATOM 2608 O O . ASP A 1 332 ? 8.25 -39.219 3.01 1 95.12 332 ASP A O 1
ATOM 2612 N N . ALA A 1 333 ? 7.926 -41.406 2.898 1 92.62 333 ALA A N 1
ATOM 2613 C CA . ALA A 1 333 ? 7.109 -41.469 4.109 1 92.62 333 ALA A CA 1
ATOM 2614 C C . ALA A 1 333 ? 7.859 -40.875 5.297 1 92.62 333 ALA A C 1
ATOM 2616 O O . ALA A 1 333 ? 7.262 -40.188 6.141 1 92.62 333 ALA A O 1
ATOM 2617 N N . GLU A 1 334 ? 9.109 -41.156 5.367 1 93.06 334 GLU A N 1
ATOM 2618 C CA . GLU A 1 334 ? 9.898 -40.625 6.473 1 93.06 334 GLU A CA 1
ATOM 2619 C C . GLU A 1 334 ? 10.016 -39.094 6.387 1 93.06 334 GLU A C 1
ATOM 2621 O O . GLU A 1 334 ? 9.898 -38.406 7.395 1 93.06 334 GLU A O 1
ATOM 2626 N N . ALA A 1 335 ? 10.305 -38.625 5.23 1 92.94 335 ALA A N 1
ATOM 2627 C CA . ALA A 1 335 ? 10.406 -37.188 5.031 1 92.94 335 ALA A CA 1
ATOM 2628 C C . ALA A 1 335 ? 9.086 -36.5 5.363 1 92.94 335 ALA A C 1
ATOM 2630 O O . ALA A 1 335 ? 9.07 -35.438 5.988 1 92.94 335 ALA A O 1
ATOM 2631 N N . ILE A 1 336 ? 8.016 -37.031 4.988 1 93.06 336 ILE A N 1
ATOM 2632 C CA . ILE A 1 336 ? 6.688 -36.5 5.246 1 93.06 336 ILE A CA 1
ATOM 2633 C C . ILE A 1 336 ? 6.426 -36.469 6.75 1 93.06 336 ILE A C 1
ATOM 2635 O O . ILE A 1 336 ? 5.973 -35.438 7.285 1 93.06 336 ILE A O 1
ATOM 2639 N N . ALA A 1 337 ? 6.758 -37.531 7.359 1 90.25 337 ALA A N 1
ATOM 2640 C CA . ALA A 1 337 ? 6.574 -37.594 8.805 1 90.25 337 ALA A CA 1
ATOM 2641 C C . ALA A 1 337 ? 7.406 -36.531 9.516 1 90.25 337 ALA A C 1
ATOM 2643 O O . ALA A 1 337 ? 6.93 -35.875 10.453 1 90.25 337 ALA A O 1
ATOM 2644 N N . ARG A 1 338 ? 8.539 -36.312 9.078 1 88.69 338 ARG A N 1
ATOM 2645 C CA . ARG A 1 338 ? 9.461 -35.375 9.703 1 88.69 338 ARG A CA 1
ATOM 2646 C C . ARG A 1 338 ? 9.023 -33.938 9.438 1 88.69 338 ARG A C 1
ATOM 2648 O O . ARG A 1 338 ? 9.414 -33.031 10.172 1 88.69 338 ARG A O 1
ATOM 2655 N N . SER A 1 339 ? 8.352 -33.719 8.406 1 88 339 SER A N 1
ATOM 2656 C CA . SER A 1 339 ? 7.934 -32.344 8.055 1 88 339 SER A CA 1
ATOM 2657 C C . SER A 1 339 ? 6.984 -31.781 9.102 1 88 339 SER A C 1
ATOM 2659 O O . SER A 1 339 ? 6.879 -30.562 9.25 1 88 339 SER A O 1
ATOM 2661 N N . GLY A 1 340 ? 6.242 -32.656 9.75 1 85.56 340 GLY A N 1
ATOM 2662 C CA . GLY A 1 340 ? 5.242 -32.219 10.711 1 85.56 340 GLY A CA 1
ATOM 2663 C C . GLY A 1 340 ? 3.898 -31.906 10.078 1 85.56 340 GLY A C 1
ATOM 2664 O O . GLY A 1 340 ? 2.969 -31.484 10.766 1 85.56 340 GLY A O 1
ATOM 2665 N N . LEU A 1 341 ? 3.807 -32.094 8.82 1 87.94 341 LEU A N 1
ATOM 2666 C CA . LEU A 1 341 ? 2.555 -31.797 8.133 1 87.94 341 LEU A CA 1
ATOM 2667 C C . LEU A 1 341 ? 1.576 -32.969 8.25 1 87.94 341 LEU A C 1
ATOM 2669 O O . LEU A 1 341 ? 1.991 -34.125 8.391 1 87.94 341 LEU A O 1
ATOM 2673 N N . PRO A 1 342 ? 0.359 -32.719 8.117 1 84.44 342 PRO A N 1
ATOM 2674 C CA . PRO A 1 342 ? -0.255 -31.391 8.109 1 84.44 342 PRO A CA 1
ATOM 2675 C C . PRO A 1 342 ? -0.126 -30.672 9.445 1 84.44 342 PRO A C 1
ATOM 2677 O O . PRO A 1 342 ? -0.084 -31.312 10.5 1 84.44 342 PRO A O 1
ATOM 2680 N N . CYS A 1 343 ? -0.113 -29.344 9.359 1 78.62 343 CYS A N 1
ATOM 2681 C CA . CYS A 1 343 ? -0.029 -28.531 10.57 1 78.62 343 CYS A CA 1
ATOM 2682 C C . CYS A 1 343 ? -1.307 -28.656 11.391 1 78.62 343 CYS A C 1
ATOM 2684 O O . CYS A 1 343 ? -2.385 -28.891 10.844 1 78.62 343 CYS A O 1
ATOM 2686 N N . ARG A 1 344 ? -1.189 -28.359 12.664 1 72.94 344 ARG A N 1
ATOM 2687 C CA . ARG A 1 344 ? -2.346 -28.359 13.555 1 72.94 344 ARG A CA 1
ATOM 2688 C C . ARG A 1 344 ? -3.336 -27.266 13.164 1 72.94 344 ARG A C 1
ATOM 2690 O O . ARG A 1 344 ? -4.539 -27.516 13.078 1 72.94 344 ARG A O 1
ATOM 2697 N N . HIS A 1 345 ? -2.848 -26.094 13.039 1 70.69 345 HIS A N 1
ATOM 2698 C CA . HIS A 1 345 ? -3.646 -25 12.484 1 70.69 345 HIS A CA 1
ATOM 2699 C C . HIS A 1 345 ? -3.463 -24.906 10.977 1 70.69 345 HIS A C 1
ATOM 2701 O O . HIS A 1 345 ? -2.436 -24.406 10.5 1 70.69 345 HIS A O 1
ATOM 2707 N N . THR A 1 346 ? -4.438 -25.391 10.344 1 65.12 346 THR A N 1
ATOM 2708 C CA . THR A 1 346 ? -4.262 -25.594 8.914 1 65.12 346 THR A CA 1
ATOM 2709 C C . THR A 1 346 ? -4.496 -24.297 8.141 1 65.12 346 THR A C 1
ATOM 2711 O O . THR A 1 346 ? -4.008 -24.141 7.02 1 65.12 346 THR A O 1
ATOM 2714 N N . ALA A 1 347 ? -5.258 -23.453 8.883 1 67.19 347 ALA A N 1
ATOM 2715 C CA . ALA A 1 347 ? -5.602 -22.25 8.117 1 67.19 347 ALA A CA 1
ATOM 2716 C C . ALA A 1 347 ? -4.418 -21.297 8.047 1 67.19 347 ALA A C 1
ATOM 2718 O O . ALA A 1 347 ? -3.703 -21.094 9.031 1 67.19 347 ALA A O 1
ATOM 2719 N N . TRP A 1 348 ? -4.133 -20.953 6.777 1 73.56 348 TRP A N 1
ATOM 2720 C CA . TRP A 1 348 ? -3.164 -19.859 6.605 1 73.56 348 TRP A CA 1
ATOM 2721 C C . TRP A 1 348 ? -3.705 -18.562 7.164 1 73.56 348 TRP A C 1
ATOM 2723 O O . TRP A 1 348 ? -4.812 -18.141 6.82 1 73.56 348 TRP A O 1
ATOM 2733 N N . GLU A 1 349 ? -3.137 -18.062 8.195 1 64.56 349 GLU A N 1
ATOM 2734 C CA . GLU A 1 349 ? -3.65 -16.859 8.844 1 64.56 349 GLU A CA 1
ATOM 2735 C C . GLU A 1 349 ? -3.221 -15.602 8.094 1 64.56 349 GLU A C 1
ATOM 2737 O O . GLU A 1 349 ? -3.814 -14.539 8.273 1 64.56 349 GLU A O 1
ATOM 2742 N N . GLY A 1 350 ? -2.623 -15.836 6.996 1 58.44 350 GLY A N 1
ATOM 2743 C CA . GLY A 1 350 ? -2.297 -14.711 6.129 1 58.44 350 GLY A CA 1
ATOM 2744 C C . GLY A 1 350 ? -1.611 -13.57 6.855 1 58.44 350 GLY A C 1
ATOM 2745 O O . GLY A 1 350 ? -1.978 -13.242 7.988 1 58.44 350 GLY A O 1
ATOM 2746 N N . GLN A 1 351 ? -0.346 -13.469 6.914 1 54.59 351 GLN A N 1
ATOM 2747 C CA . GLN A 1 351 ? 0.151 -12.148 7.293 1 54.59 351 GLN A CA 1
ATOM 2748 C C . GLN A 1 351 ? 0.123 -11.188 6.109 1 54.59 351 GLN A C 1
ATOM 2750 O O . GLN A 1 351 ? 0.567 -11.531 5.012 1 54.59 351 GLN A O 1
ATOM 2755 N N . ARG A 1 352 ? -0.896 -10.281 6.176 1 51.44 352 ARG A N 1
ATOM 2756 C CA . ARG A 1 352 ? -0.945 -9.281 5.113 1 51.44 352 ARG A CA 1
ATOM 2757 C C . ARG A 1 352 ? 0.458 -8.859 4.695 1 51.44 352 ARG A C 1
ATOM 2759 O O . ARG A 1 352 ? 1.326 -8.648 5.547 1 51.44 352 ARG A O 1
ATOM 2766 N N . GLY A 1 353 ? 1.011 -9.602 3.666 1 44.62 353 GLY A N 1
ATOM 2767 C CA . GLY A 1 353 ? 2.25 -9 3.207 1 44.62 353 GLY A CA 1
ATOM 2768 C C . GLY A 1 353 ? 2.336 -7.512 3.504 1 44.62 353 GLY A C 1
ATOM 2769 O O . GLY A 1 353 ? 1.329 -6.883 3.838 1 44.62 353 GLY A O 1
ATOM 2770 N N . ALA A 1 354 ? 3.369 -7.113 3.764 1 45.16 354 ALA A N 1
ATOM 2771 C CA . ALA A 1 354 ? 3.613 -5.711 4.098 1 45.16 354 ALA A CA 1
ATOM 2772 C C . ALA A 1 354 ? 2.738 -4.785 3.258 1 45.16 354 ALA A C 1
ATOM 2774 O O . ALA A 1 354 ? 3.133 -4.371 2.166 1 45.16 354 ALA A O 1
ATOM 2775 N N . CYS A 1 355 ? 1.438 -5.125 2.836 1 50.06 355 CYS A N 1
ATOM 2776 C CA . CYS A 1 355 ? 0.816 -3.814 2.676 1 50.06 355 CYS A CA 1
ATOM 2777 C C . CYS A 1 355 ? 1.042 -2.949 3.91 1 50.06 355 CYS A C 1
ATOM 2779 O O . CYS A 1 355 ? 0.445 -1.88 4.043 1 50.06 355 CYS A O 1
ATOM 2781 N N . VAL A 1 356 ? 1.807 -3.656 4.809 1 36.09 356 VAL A N 1
ATOM 2782 C CA . VAL A 1 356 ? 2.207 -2.867 5.969 1 36.09 356 VAL A CA 1
ATOM 2783 C C . VAL A 1 356 ? 3.143 -1.742 5.531 1 36.09 356 VAL A C 1
ATOM 2785 O O . VAL A 1 356 ? 4.039 -1.955 4.711 1 36.09 356 VAL A O 1
ATOM 2788 N N . MET B 1 1 ? 16.328 40.5 32.219 1 23.25 1 MET B N 1
ATOM 2789 C CA . MET B 1 1 ? 15.516 39.656 33.094 1 23.25 1 MET B CA 1
ATOM 2790 C C . MET B 1 1 ? 15.484 38.219 32.594 1 23.25 1 MET B C 1
ATOM 2792 O O . MET B 1 1 ? 15.203 37.969 31.422 1 23.25 1 MET B O 1
ATOM 2796 N N . GLU B 1 2 ? 16.141 37.25 33.219 1 27.45 2 GLU B N 1
ATOM 2797 C CA . GLU B 1 2 ? 16.375 35.844 32.906 1 27.45 2 GLU B CA 1
ATOM 2798 C C . GLU B 1 2 ? 15.07 35.062 32.75 1 27.45 2 GLU B C 1
ATOM 2800 O O . GLU B 1 2 ? 14.133 35.281 33.531 1 27.45 2 GLU B O 1
ATOM 2805 N N . PRO B 1 3 ? 14.75 34.469 31.594 1 33.47 3 PRO B N 1
ATOM 2806 C CA . PRO B 1 3 ? 13.477 33.781 31.453 1 33.47 3 PRO B CA 1
ATOM 2807 C C . PRO B 1 3 ? 13.18 32.844 32.625 1 33.47 3 PRO B C 1
ATOM 2809 O O . PRO B 1 3 ? 14.102 32.281 33.219 1 33.47 3 PRO B O 1
ATOM 2812 N N . GLN B 1 4 ? 12.195 33.156 33.375 1 31.91 4 GLN B N 1
ATOM 2813 C CA . GLN B 1 4 ? 11.781 32.406 34.562 1 31.91 4 GLN B CA 1
ATOM 2814 C C . GLN B 1 4 ? 11.641 30.922 34.25 1 31.91 4 GLN B C 1
ATOM 2816 O O . GLN B 1 4 ? 10.906 30.547 33.312 1 31.91 4 GLN B O 1
ATOM 2821 N N . SER B 1 5 ? 12.578 30.094 34.531 1 34.03 5 SER B N 1
ATOM 2822 C CA . SER B 1 5 ? 12.578 28.625 34.469 1 34.03 5 SER B CA 1
ATOM 2823 C C . SER B 1 5 ? 11.484 28.031 35.344 1 34.03 5 SER B C 1
ATOM 2825 O O . SER B 1 5 ? 11.367 28.375 36.531 1 34.03 5 SER B O 1
ATOM 2827 N N . ILE B 1 6 ? 10.352 27.781 34.875 1 36.53 6 ILE B N 1
ATOM 2828 C CA . ILE B 1 6 ? 9.398 27.047 35.688 1 36.53 6 ILE B CA 1
ATOM 2829 C C . ILE B 1 6 ? 9.906 25.641 35.969 1 36.53 6 ILE B C 1
ATOM 2831 O O . ILE B 1 6 ? 10.32 24.938 35.031 1 36.53 6 ILE B O 1
ATOM 2835 N N . ASN B 1 7 ? 10.398 25.453 37.188 1 35.09 7 ASN B N 1
ATOM 2836 C CA . ASN B 1 7 ? 10.812 24.156 37.719 1 35.09 7 ASN B CA 1
ATOM 2837 C C . ASN B 1 7 ? 9.633 23.188 37.781 1 35.09 7 ASN B C 1
ATOM 2839 O O . ASN B 1 7 ? 8.711 23.391 38.594 1 35.09 7 ASN B O 1
ATOM 2843 N N . LEU B 1 8 ? 9.367 22.453 36.719 1 39.94 8 LEU B N 1
ATOM 2844 C CA . LEU B 1 8 ? 8.227 21.547 36.75 1 39.94 8 LEU B CA 1
ATOM 2845 C C . LEU B 1 8 ? 8.477 20.375 37.688 1 39.94 8 LEU B C 1
ATOM 2847 O O . LEU B 1 8 ? 7.746 19.375 37.656 1 39.94 8 LEU B O 1
ATOM 2851 N N . GLY B 1 9 ? 9.188 20.562 38.781 1 36.88 9 GLY B N 1
ATOM 2852 C CA . GLY B 1 9 ? 9.477 19.656 39.875 1 36.88 9 GLY B CA 1
ATOM 2853 C C . GLY B 1 9 ? 10.398 18.516 39.469 1 36.88 9 GLY B C 1
ATOM 2854 O O . GLY B 1 9 ? 11.227 18.078 40.281 1 36.88 9 GLY B O 1
ATOM 2855 N N . ASN B 1 10 ? 10.008 17.5 38.625 1 36.66 10 ASN B N 1
ATOM 2856 C CA . ASN B 1 10 ? 10.773 16.25 38.594 1 36.66 10 ASN B CA 1
ATOM 2857 C C . ASN B 1 10 ? 12.133 16.453 37.906 1 36.66 10 ASN B C 1
ATOM 2859 O O . ASN B 1 10 ? 12.648 15.547 37.25 1 36.66 10 ASN B O 1
ATOM 2863 N N . GLY B 1 11 ? 12.953 17.484 38.094 1 38.44 11 GLY B N 1
ATOM 2864 C CA . GLY B 1 11 ? 14.32 17.781 37.719 1 38.44 11 GLY B CA 1
ATOM 2865 C C . GLY B 1 11 ? 14.43 18.344 36.312 1 38.44 11 GLY B C 1
ATOM 2866 O O . GLY B 1 11 ? 15.523 18.703 35.844 1 38.44 11 GLY B O 1
ATOM 2867 N N . THR B 1 12 ? 13.742 17.719 35.344 1 37.75 12 THR B N 1
ATOM 2868 C CA . THR B 1 12 ? 13.969 18.25 34 1 37.75 12 THR B CA 1
ATOM 2869 C C . THR B 1 12 ? 13.523 19.703 33.938 1 37.75 12 THR B C 1
ATOM 2871 O O . THR B 1 12 ? 12.414 20.047 34.344 1 37.75 12 THR B O 1
ATOM 2874 N N . ASN B 1 13 ? 14.406 20.594 34.125 1 35.38 13 ASN B N 1
ATOM 2875 C CA . ASN B 1 13 ? 14.195 22 33.812 1 35.38 13 ASN B CA 1
ATOM 2876 C C . ASN B 1 13 ? 13.445 22.172 32.5 1 35.38 13 ASN B C 1
ATOM 2878 O O . ASN B 1 13 ? 14 21.922 31.422 1 35.38 13 ASN B O 1
ATOM 2882 N N . ALA B 1 14 ? 12.227 21.703 32.344 1 40 14 ALA B N 1
ATOM 2883 C CA . ALA B 1 14 ? 11.523 22.109 31.141 1 40 14 ALA B CA 1
ATOM 2884 C C . ALA B 1 14 ? 11.688 23.609 30.891 1 40 14 ALA B C 1
ATOM 2886 O O . ALA B 1 14 ? 11.234 24.438 31.703 1 40 14 ALA B O 1
ATOM 2887 N N . THR B 1 15 ? 12.82 24.078 30.516 1 40.97 15 THR B N 1
ATOM 2888 C CA . THR B 1 15 ? 12.844 25.453 30.031 1 40.97 15 THR B CA 1
ATOM 2889 C C . THR B 1 15 ? 11.492 25.844 29.438 1 40.97 15 THR B C 1
ATOM 2891 O O . THR B 1 15 ? 10.977 25.156 28.547 1 40.97 15 THR B O 1
ATOM 2894 N N . MET B 1 16 ? 10.609 26.281 30.203 1 47.53 16 MET B N 1
ATOM 2895 C CA . MET B 1 16 ? 9.289 26.703 29.781 1 47.53 16 MET B CA 1
ATOM 2896 C C . MET B 1 16 ? 9.359 27.391 28.406 1 47.53 16 MET B C 1
ATOM 2898 O O . MET B 1 16 ? 9.961 28.453 28.281 1 47.53 16 MET B O 1
ATOM 2902 N N . VAL B 1 17 ? 9.398 26.656 27.344 1 59.59 17 VAL B N 1
ATOM 2903 C CA . VAL B 1 17 ? 9.273 27.266 26.031 1 59.59 17 VAL B CA 1
ATOM 2904 C C . VAL B 1 17 ? 8.188 28.344 26.047 1 59.59 17 VAL B C 1
ATOM 2906 O O . VAL B 1 17 ? 7.043 28.078 26.422 1 59.59 17 VAL B O 1
ATOM 2909 N N . THR B 1 18 ? 8.617 29.531 26.156 1 79.81 18 THR B N 1
ATOM 2910 C CA . THR B 1 18 ? 7.684 30.656 26.188 1 79.81 18 THR B CA 1
ATOM 2911 C C . THR B 1 18 ? 6.961 30.797 24.859 1 79.81 18 THR B C 1
ATOM 2913 O O . THR B 1 18 ? 7.586 30.75 23.797 1 79.81 18 THR B O 1
ATOM 2916 N N . VAL B 1 19 ? 5.676 30.734 24.969 1 91.69 19 VAL B N 1
ATOM 2917 C CA . VAL B 1 19 ? 4.828 30.984 23.797 1 91.69 19 VAL B CA 1
ATOM 2918 C C . VAL B 1 19 ? 4.703 32.5 23.578 1 91.69 19 VAL B C 1
ATOM 2920 O O . VAL B 1 19 ? 4.801 33.281 24.516 1 91.69 19 VAL B O 1
ATOM 2923 N N . PRO B 1 20 ? 4.52 32.875 22.328 1 93.94 20 PRO B N 1
ATOM 2924 C CA . PRO B 1 20 ? 4.539 34.312 21.984 1 93.94 20 PRO B CA 1
ATOM 2925 C C . PRO B 1 20 ? 3.5 35.125 22.766 1 93.94 20 PRO B C 1
ATOM 2927 O O . PRO B 1 20 ? 3.766 36.25 23.156 1 93.94 20 PRO B O 1
ATOM 2930 N N . TRP B 1 21 ? 2.342 34.594 23.078 1 94.75 21 TRP B N 1
ATOM 2931 C CA . TRP B 1 21 ? 1.248 35.375 23.656 1 94.75 21 TRP B CA 1
ATOM 2932 C C . TRP B 1 21 ? 1.443 35.562 25.156 1 94.75 21 TRP B C 1
ATOM 2934 O O . TRP B 1 21 ? 0.696 36.312 25.797 1 94.75 21 TRP B O 1
ATOM 2944 N N . LEU B 1 22 ? 2.443 34.969 25.641 1 92.56 22 LEU B N 1
ATOM 2945 C CA . LEU B 1 22 ? 2.719 35.125 27.062 1 92.56 22 LEU B CA 1
ATOM 2946 C C . LEU B 1 22 ? 4.02 35.906 27.281 1 92.56 22 LEU B C 1
ATOM 2948 O O . LEU B 1 22 ? 4.516 36 28.406 1 92.56 22 LEU B O 1
ATOM 2952 N N . GLN B 1 23 ? 4.566 36.375 26.203 1 91.44 23 GLN B N 1
ATOM 2953 C CA . GLN B 1 23 ? 5.727 37.25 26.328 1 91.44 23 GLN B CA 1
ATOM 2954 C C . GLN B 1 23 ? 5.371 38.531 27.094 1 91.44 23 GLN B C 1
ATOM 2956 O O . GLN B 1 23 ? 4.211 38.938 27.109 1 91.44 23 GLN B O 1
ATOM 2961 N N . PRO B 1 24 ? 6.395 39.094 27.641 1 88.56 24 PRO B N 1
ATOM 2962 C CA . PRO B 1 24 ? 6.121 40.344 28.359 1 88.56 24 PRO B CA 1
ATOM 2963 C C . PRO B 1 24 ? 5.535 41.406 27.469 1 88.56 24 PRO B C 1
ATOM 2965 O O . PRO B 1 24 ? 5.711 41.375 26.25 1 88.56 24 PRO B O 1
ATOM 2968 N N . PRO B 1 25 ? 4.715 42.375 27.969 1 85.44 25 PRO B N 1
ATOM 2969 C CA . PRO B 1 25 ? 4.035 43.406 27.188 1 85.44 25 PRO B CA 1
ATOM 2970 C C . PRO B 1 25 ? 4.977 44.156 26.266 1 85.44 25 PRO B C 1
ATOM 2972 O O . PRO B 1 25 ? 4.578 44.562 25.156 1 85.44 25 PRO B O 1
ATOM 2975 N N . GLY B 1 26 ? 6.246 44.375 26.562 1 86.25 26 GLY B N 1
ATOM 2976 C CA . GLY B 1 26 ? 7.188 45.094 25.734 1 86.25 26 GLY B CA 1
ATOM 2977 C C . GLY B 1 26 ? 7.789 44.281 24.625 1 86.25 26 GLY B C 1
ATOM 2978 O O . GLY B 1 26 ? 8.43 44.812 23.719 1 86.25 26 GLY B O 1
ATOM 2979 N N . TRP B 1 27 ? 7.383 43.031 24.625 1 90.12 27 TRP B N 1
ATOM 2980 C CA . TRP B 1 27 ? 7.918 42.156 23.594 1 90.12 27 TRP B CA 1
ATOM 2981 C C . TRP B 1 27 ? 7.168 42.312 22.281 1 90.12 27 TRP B C 1
ATOM 2983 O O . TRP B 1 27 ? 5.934 42.344 22.25 1 90.12 27 TRP B O 1
ATOM 2993 N N . VAL B 1 28 ? 7.906 42.594 21.203 1 89.19 28 VAL B N 1
ATOM 2994 C CA . VAL B 1 28 ? 7.328 42.75 19.875 1 89.19 28 VAL B CA 1
ATOM 2995 C C . VAL B 1 28 ? 7.734 41.562 19 1 89.19 28 VAL B C 1
ATOM 2997 O O . VAL B 1 28 ? 8.914 41.188 18.938 1 89.19 28 VAL B O 1
ATOM 3000 N N . SER B 1 29 ? 6.703 41 18.453 1 90.12 29 SER B N 1
ATOM 3001 C CA . SER B 1 29 ? 6.996 39.875 17.531 1 90.12 29 SER B CA 1
ATOM 3002 C C . SER B 1 29 ? 7.914 40.344 16.406 1 90.12 29 SER B C 1
ATOM 3004 O O . SER B 1 29 ? 7.652 41.344 15.75 1 90.12 29 SER B O 1
ATOM 3006 N N . PRO B 1 30 ? 8.914 39.594 16.156 1 91.38 30 PRO B N 1
ATOM 3007 C CA . PRO B 1 30 ? 9.844 39.969 15.086 1 91.38 30 PRO B CA 1
ATOM 3008 C C . PRO B 1 30 ? 9.273 39.75 13.688 1 91.38 30 PRO B C 1
ATOM 3010 O O . PRO B 1 30 ? 9.922 40.062 12.688 1 91.38 30 PRO B O 1
ATOM 3013 N N . TYR B 1 31 ? 8.039 39.344 13.609 1 93.56 31 TYR B N 1
ATOM 3014 C CA . TYR B 1 31 ? 7.504 38.938 12.312 1 93.56 31 TYR B CA 1
ATOM 3015 C C . TYR B 1 31 ? 6.363 39.844 11.883 1 93.56 31 TYR B C 1
ATOM 3017 O O . TYR B 1 31 ? 5.828 39.719 10.781 1 93.56 31 TYR B O 1
ATOM 3025 N N . THR B 1 32 ? 6.004 40.781 12.703 1 93.25 32 THR B N 1
ATOM 3026 C CA . THR B 1 32 ? 4.832 41.625 12.445 1 93.25 32 THR B CA 1
ATOM 3027 C C . THR B 1 32 ? 4.969 42.344 11.117 1 93.25 32 THR B C 1
ATOM 3029 O O . THR B 1 32 ? 3.982 42.531 10.398 1 93.25 32 THR B O 1
ATOM 3032 N N . HIS B 1 33 ? 6.184 42.75 10.805 1 94.19 33 HIS B N 1
ATOM 3033 C CA . HIS B 1 33 ? 6.414 43.5 9.578 1 94.19 33 HIS B CA 1
ATOM 3034 C C . HIS B 1 33 ? 6.316 42.594 8.352 1 94.19 33 HIS B C 1
ATOM 3036 O O . HIS B 1 33 ? 6.27 43.094 7.223 1 94.19 33 HIS B O 1
ATOM 3042 N N . LEU B 1 34 ? 6.23 41.344 8.508 1 97.31 34 LEU B N 1
ATOM 3043 C CA . LEU B 1 34 ? 6.23 40.375 7.402 1 97.31 34 LEU B CA 1
ATOM 3044 C C . LEU B 1 34 ? 4.82 39.906 7.109 1 97.31 34 LEU B C 1
ATOM 3046 O O . LEU B 1 34 ? 4.637 38.938 6.367 1 97.31 34 LEU B O 1
ATOM 3050 N N . LEU B 1 35 ? 3.836 40.531 7.656 1 97.88 35 LEU B N 1
ATOM 3051 C CA . LEU B 1 35 ? 2.434 40.156 7.562 1 97.88 35 LEU B CA 1
ATOM 3052 C C . LEU B 1 35 ? 2.035 39.906 6.113 1 97.88 35 LEU B C 1
ATOM 3054 O O . LEU B 1 35 ? 1.222 39.031 5.832 1 97.88 35 LEU B O 1
ATOM 3058 N N . ASN B 1 36 ? 2.609 40.625 5.168 1 98.19 36 ASN B N 1
ATOM 3059 C CA . ASN B 1 36 ? 2.23 40.5 3.766 1 98.19 36 ASN B CA 1
ATOM 3060 C C . ASN B 1 36 ? 3.393 40 2.912 1 98.19 36 ASN B C 1
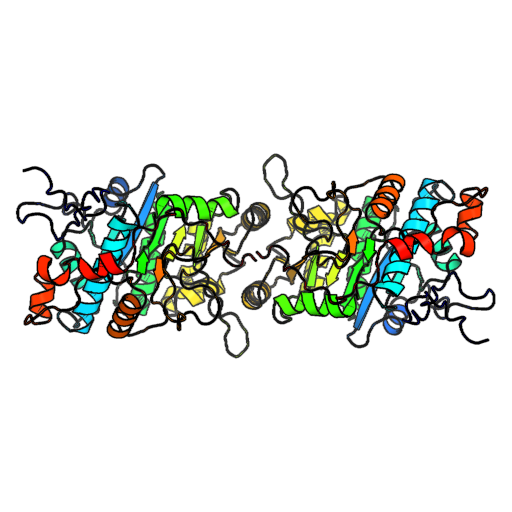ATOM 3062 O O . ASN B 1 36 ? 3.375 40.125 1.688 1 98.19 36 ASN B O 1
ATOM 3066 N N . ASN B 1 37 ? 4.395 39.5 3.5 1 98.12 37 ASN B N 1
ATOM 3067 C CA . ASN B 1 37 ? 5.543 38.938 2.82 1 98.12 37 ASN B CA 1
ATOM 3068 C C . ASN B 1 37 ? 5.715 37.469 3.189 1 98.12 37 ASN B C 1
ATOM 3070 O O . ASN B 1 37 ? 6.562 37.125 4.02 1 98.12 37 ASN B O 1
ATOM 3074 N N . PHE B 1 38 ? 5.086 36.688 2.438 1 98.06 38 PHE B N 1
ATOM 3075 C CA . PHE B 1 38 ? 4.992 35.25 2.756 1 98.06 38 PHE B CA 1
ATOM 3076 C C . PHE B 1 38 ? 6.348 34.594 2.607 1 98.06 38 PHE B C 1
ATOM 3078 O O . PHE B 1 38 ? 6.789 33.844 3.506 1 98.06 38 PHE B O 1
ATOM 3085 N N . THR B 1 39 ? 7.047 34.812 1.53 1 97.94 39 THR B N 1
ATOM 3086 C CA . THR B 1 39 ? 8.297 34.125 1.218 1 97.94 39 THR B CA 1
ATOM 3087 C C . THR B 1 39 ? 9.352 34.406 2.281 1 97.94 39 THR B C 1
ATOM 3089 O O . THR B 1 39 ? 10.047 33.5 2.738 1 97.94 39 THR B O 1
ATOM 3092 N N . GLU B 1 40 ? 9.391 35.625 2.654 1 98.12 40 GLU B N 1
ATOM 3093 C CA . GLU B 1 40 ? 10.367 36 3.676 1 98.12 40 GLU B CA 1
ATOM 3094 C C . GLU B 1 40 ? 10.008 35.406 5.027 1 98.12 40 GLU B C 1
ATOM 3096 O O . GLU B 1 40 ? 10.891 34.969 5.781 1 98.12 40 GLU B O 1
ATOM 3101 N N . LEU B 1 41 ? 8.75 35.406 5.332 1 98.44 41 LEU B N 1
ATOM 3102 C CA . LEU B 1 41 ? 8.305 34.812 6.582 1 98.44 41 LEU B CA 1
ATOM 3103 C C . LEU B 1 41 ? 8.656 33.312 6.609 1 98.44 41 LEU B C 1
ATOM 3105 O O . LEU B 1 41 ? 9.164 32.812 7.617 1 98.44 41 LEU B O 1
ATOM 3109 N N . LEU B 1 42 ? 8.438 32.625 5.48 1 98.62 42 LEU B N 1
ATOM 3110 C CA . LEU B 1 42 ? 8.789 31.219 5.375 1 98.62 42 LEU B CA 1
ATOM 3111 C C . LEU B 1 42 ? 10.289 31.016 5.562 1 98.62 42 LEU B C 1
ATOM 3113 O O . LEU B 1 42 ? 10.711 30.094 6.277 1 98.62 42 LEU B O 1
ATOM 3117 N N . ARG B 1 43 ? 11.039 31.797 4.91 1 97.94 43 ARG B N 1
ATOM 3118 C CA . ARG B 1 43 ? 12.492 31.688 5.008 1 97.94 43 ARG B CA 1
ATOM 3119 C C . ARG B 1 43 ? 12.953 31.781 6.457 1 97.94 43 ARG B C 1
ATOM 3121 O O . ARG B 1 43 ? 13.789 31 6.906 1 97.94 43 ARG B O 1
ATOM 3128 N N . LEU B 1 44 ? 12.359 32.656 7.199 1 97.31 44 LEU B N 1
ATOM 3129 C CA . LEU B 1 44 ? 12.781 32.938 8.57 1 97.31 44 LEU B CA 1
ATOM 3130 C C . LEU B 1 44 ? 12.312 31.812 9.508 1 97.31 44 LEU B C 1
ATOM 3132 O O . LEU B 1 44 ? 12.969 31.516 10.508 1 97.31 44 LEU B O 1
ATOM 3136 N N . ARG B 1 45 ? 11.234 31.203 9.133 1 97.69 45 ARG B N 1
ATOM 3137 C CA . ARG B 1 45 ? 10.617 30.266 10.062 1 97.69 45 ARG B CA 1
ATOM 3138 C C . ARG B 1 45 ? 10.953 28.828 9.695 1 97.69 45 ARG B C 1
ATOM 3140 O O . ARG B 1 45 ? 10.68 27.906 10.461 1 97.69 45 ARG B O 1
ATOM 3147 N N . ALA B 1 46 ? 11.555 28.594 8.562 1 98.19 46 ALA B N 1
ATOM 3148 C CA . ALA B 1 46 ? 11.859 27.25 8.094 1 98.19 46 ALA B CA 1
ATOM 3149 C C . ALA B 1 46 ? 13.031 26.656 8.875 1 98.19 46 ALA B C 1
ATOM 3151 O O . ALA B 1 46 ? 13.891 27.375 9.375 1 98.19 46 ALA B O 1
ATOM 3152 N N . SER B 1 47 ? 13.031 25.375 8.961 1 97.56 47 SER B N 1
ATOM 3153 C CA . SER B 1 47 ? 14.188 24.641 9.484 1 97.56 47 SER B CA 1
ATOM 3154 C C . SER B 1 47 ? 15.336 24.641 8.484 1 97.56 47 SER B C 1
ATOM 3156 O O . SER B 1 47 ? 15.188 25.094 7.352 1 97.56 47 SER B O 1
ATOM 3158 N N . SER B 1 48 ? 16.438 24.094 8.914 1 95.81 48 SER B N 1
ATOM 3159 C CA . SER B 1 48 ? 17.609 24.031 8.062 1 95.81 48 SER B CA 1
ATOM 3160 C C . SER B 1 48 ? 17.375 23.125 6.852 1 95.81 48 SER B C 1
ATOM 3162 O O . SER B 1 48 ? 17.969 23.344 5.785 1 95.81 48 SER B O 1
ATOM 3164 N N . ASP B 1 49 ? 16.469 22.172 7.039 1 95.56 49 ASP B N 1
ATOM 3165 C CA . ASP B 1 49 ? 16.156 21.266 5.941 1 95.56 49 ASP B CA 1
ATOM 3166 C C . ASP B 1 49 ? 14.953 21.75 5.148 1 95.56 49 ASP B C 1
ATOM 3168 O O . ASP B 1 49 ? 14.312 20.984 4.434 1 95.56 49 ASP B O 1
ATOM 3172 N N . LYS B 1 50 ? 14.555 23.047 5.402 1 98 50 LYS B N 1
ATOM 3173 C CA . LYS B 1 50 ? 13.57 23.781 4.617 1 98 50 LYS B CA 1
ATOM 3174 C C . LYS B 1 50 ? 12.148 23.297 4.922 1 98 50 LYS B C 1
ATOM 3176 O O . LYS B 1 50 ? 11.258 23.406 4.082 1 98 50 LYS B O 1
ATOM 3181 N N . TRP B 1 51 ? 11.953 22.672 6.039 1 98.75 51 TRP B N 1
ATOM 3182 C CA . TRP B 1 51 ? 10.602 22.359 6.488 1 98.75 51 TRP B CA 1
ATOM 3183 C C . TRP B 1 51 ? 9.984 23.531 7.23 1 98.75 51 TRP B C 1
ATOM 3185 O O . TRP B 1 51 ? 10.656 24.188 8.031 1 98.75 51 TRP B O 1
ATOM 3195 N N . VAL B 1 52 ? 8.797 23.797 6.973 1 98.81 52 VAL B N 1
ATOM 3196 C CA . VAL B 1 52 ? 8.023 24.781 7.719 1 98.81 52 VAL B CA 1
ATOM 3197 C C . VAL B 1 52 ? 6.625 24.234 8 1 98.81 52 VAL B C 1
ATOM 3199 O O . VAL B 1 52 ? 6.016 23.594 7.145 1 98.81 52 VAL B O 1
ATOM 3202 N N . THR B 1 53 ? 6.16 24.438 9.18 1 98.75 53 THR B N 1
ATOM 3203 C CA . THR B 1 53 ? 4.777 24.109 9.523 1 98.75 53 THR B CA 1
ATOM 3204 C C . THR B 1 53 ? 3.861 25.297 9.234 1 98.75 53 THR B C 1
ATOM 3206 O O . THR B 1 53 ? 4.168 26.438 9.609 1 98.75 53 THR B O 1
ATOM 3209 N N . VAL B 1 54 ? 2.803 25.047 8.539 1 98.88 54 VAL B N 1
ATOM 3210 C CA . VAL B 1 54 ? 1.811 26.078 8.273 1 98.88 54 VAL B CA 1
ATOM 3211 C C . VAL B 1 54 ? 0.483 25.703 8.922 1 98.88 54 VAL B C 1
ATOM 3213 O O . VAL B 1 54 ? -0.06 24.625 8.664 1 98.88 54 VAL B O 1
ATOM 3216 N N . PHE B 1 55 ? 0.003 26.578 9.742 1 98.75 55 PHE B N 1
ATOM 3217 C CA . PHE B 1 55 ? -1.302 26.469 10.383 1 98.75 55 PHE B CA 1
ATOM 3218 C C . PHE B 1 55 ? -2.295 27.453 9.773 1 98.75 55 PHE B C 1
ATOM 3220 O O . PHE B 1 55 ? -2.199 28.656 9.992 1 98.75 55 PHE B O 1
ATOM 3227 N N . PRO B 1 56 ? -3.23 26.938 9.07 1 98.5 56 PRO B N 1
ATOM 3228 C CA . PRO B 1 56 ? -4.281 27.859 8.609 1 98.5 56 PRO B CA 1
ATOM 3229 C C . PRO B 1 56 ? -5.293 28.188 9.703 1 98.5 56 PRO B C 1
ATOM 3231 O O . PRO B 1 56 ? -5.82 27.281 10.359 1 98.5 56 PRO B O 1
ATOM 3234 N N . LEU B 1 57 ? -5.535 29.453 9.898 1 97.88 57 LEU B N 1
ATOM 3235 C CA . LEU B 1 57 ? -6.504 29.938 10.883 1 97.88 57 LEU B CA 1
ATOM 3236 C C . LEU B 1 57 ? -7.625 30.719 10.203 1 97.88 57 LEU B C 1
ATOM 3238 O O . LEU B 1 57 ? -7.363 31.625 9.414 1 97.88 57 LEU B O 1
ATOM 3242 N N . SER B 1 58 ? -8.805 30.297 10.461 1 96.19 58 SER B N 1
ATOM 3243 C CA . SER B 1 58 ? -9.961 31 9.93 1 96.19 58 SER B CA 1
ATOM 3244 C C . SER B 1 58 ? -11.039 31.188 10.992 1 96.19 58 SER B C 1
ATOM 3246 O O . SER B 1 58 ? -11.32 30.266 11.758 1 96.19 58 SER B O 1
ATOM 3248 N N . VAL B 1 59 ? -11.523 32.344 10.992 1 94.12 59 VAL B N 1
ATOM 3249 C CA . VAL B 1 59 ? -12.664 32.688 11.836 1 94.12 59 VAL B CA 1
ATOM 3250 C C . VAL B 1 59 ? -13.828 33.125 10.953 1 94.12 59 VAL B C 1
ATOM 3252 O O . VAL B 1 59 ? -13.695 34.062 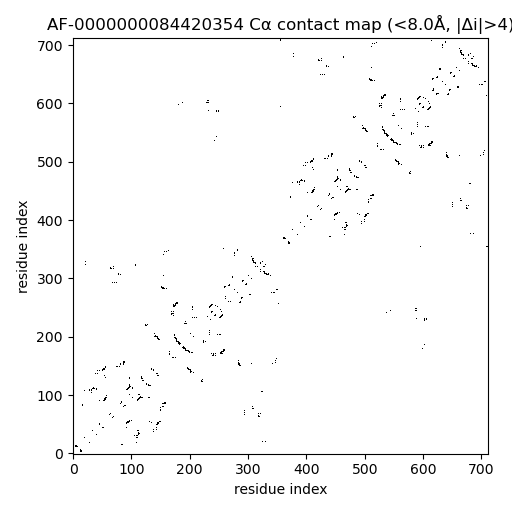10.164 1 94.12 59 VAL B O 1
ATOM 3255 N N . ALA B 1 60 ? -14.922 32.438 11.156 1 90.81 60 ALA B N 1
ATOM 3256 C CA . ALA B 1 60 ? -16.094 32.719 10.336 1 90.81 60 ALA B CA 1
ATOM 3257 C C . ALA B 1 60 ? -16.578 34.156 10.602 1 90.81 60 ALA B C 1
ATOM 3259 O O . ALA B 1 60 ? -16.578 34.625 11.742 1 90.81 60 ALA B O 1
ATOM 3260 N N . ASP B 1 61 ? -17.094 34.75 9.562 1 87.12 61 ASP B N 1
ATOM 3261 C CA . ASP B 1 61 ? -17.656 36.094 9.695 1 87.12 61 ASP B CA 1
ATOM 3262 C C . ASP B 1 61 ? -18.812 36.094 10.68 1 87.12 61 ASP B C 1
ATOM 3264 O O . ASP B 1 61 ? -19.656 35.188 10.68 1 87.12 61 ASP B O 1
ATOM 3268 N N . GLY B 1 62 ? -18.859 37.062 11.508 1 85.81 62 GLY B N 1
ATOM 3269 C CA . GLY B 1 62 ? -19.953 37.25 12.445 1 85.81 62 GLY B CA 1
ATOM 3270 C C . GLY B 1 62 ? -19.828 36.406 13.695 1 85.81 62 GLY B C 1
ATOM 3271 O O . GLY B 1 62 ? -20.719 36.406 14.547 1 85.81 62 GLY B O 1
ATOM 3272 N N . ARG B 1 63 ? -18.75 35.75 13.836 1 88.06 63 ARG B N 1
ATOM 3273 C CA . ARG B 1 63 ? -18.641 34.844 14.961 1 88.06 63 ARG B CA 1
ATOM 3274 C C . ARG B 1 63 ? -17.688 35.375 16.016 1 88.06 63 ARG B C 1
ATOM 3276 O O . ARG B 1 63 ? -17.531 34.812 17.094 1 88.06 63 ARG B O 1
ATOM 3283 N N . VAL B 1 64 ? -17.156 36.5 15.766 1 86.62 64 VAL B N 1
ATOM 3284 C CA . VAL B 1 64 ? -16.141 37.031 16.672 1 86.62 64 VAL B CA 1
ATOM 3285 C C . VAL B 1 64 ? -16.75 37.281 18.047 1 86.62 64 VAL B C 1
ATOM 3287 O O . VAL B 1 64 ? -17.797 37.906 18.172 1 86.62 64 VAL B O 1
ATOM 3290 N N . GLY B 1 65 ? -16.141 36.656 18.984 1 85.25 65 GLY B N 1
ATOM 3291 C CA . GLY B 1 65 ? -16.547 36.875 20.359 1 85.25 65 GLY B CA 1
ATOM 3292 C C . GLY B 1 65 ? -17.578 35.906 20.859 1 85.25 65 GLY B C 1
ATOM 3293 O O . GLY B 1 65 ? -17.922 35.875 22.047 1 85.25 65 GLY B O 1
ATOM 3294 N N . THR B 1 66 ? -18.094 35.094 19.969 1 90 66 THR B N 1
ATOM 3295 C CA . THR B 1 66 ? -19.031 34.062 20.406 1 90 66 THR B CA 1
ATOM 3296 C C . THR B 1 66 ? -18.312 32.969 21.188 1 90 66 THR B C 1
ATOM 3298 O O . THR B 1 66 ? -17.094 32.844 21.109 1 90 66 THR B O 1
ATOM 3301 N N . PRO B 1 67 ? -19.078 32.25 21.953 1 88.62 67 PRO B N 1
ATOM 3302 C CA . PRO B 1 67 ? -18.453 31.109 22.656 1 88.62 67 PRO B CA 1
ATOM 3303 C C . PRO B 1 67 ? -17.75 30.141 21.703 1 88.62 67 PRO B C 1
ATOM 3305 O O . PRO B 1 67 ? -16.688 29.609 22.047 1 88.62 67 PRO B O 1
ATOM 3308 N N . GLU B 1 68 ? -18.328 29.953 20.594 1 90.31 68 GLU B N 1
ATOM 3309 C CA . GLU B 1 68 ? -17.719 29.062 19.594 1 90.31 68 GLU B CA 1
ATOM 3310 C C . GLU B 1 68 ? -16.375 29.609 19.109 1 90.31 68 GLU B C 1
ATOM 3312 O O . GLU B 1 68 ? -15.43 28.859 18.922 1 90.31 68 GLU B O 1
ATOM 3317 N N . ASP B 1 69 ? -16.344 30.828 18.906 1 91.62 69 ASP B N 1
ATOM 3318 C CA . ASP B 1 69 ? -15.125 31.484 18.469 1 91.62 69 ASP B CA 1
ATOM 3319 C C . ASP B 1 69 ? -14.039 31.406 19.547 1 91.62 69 ASP B C 1
ATOM 3321 O O . ASP B 1 69 ? -12.867 31.156 19.234 1 91.62 69 ASP B O 1
ATOM 3325 N N . VAL B 1 70 ? -14.43 31.656 20.703 1 93.56 70 VAL B N 1
ATOM 3326 C CA . VAL B 1 70 ? -13.484 31.578 21.812 1 93.56 70 VAL B CA 1
ATOM 3327 C C . VAL B 1 70 ? -12.867 30.188 21.875 1 93.56 70 VAL B C 1
ATOM 3329 O O . VAL B 1 70 ? -11.648 30.047 22.031 1 93.56 70 VAL B O 1
ATOM 3332 N N . LYS B 1 71 ? -13.703 29.219 21.766 1 94.31 71 LYS B N 1
ATOM 3333 C CA . LYS B 1 71 ? -13.211 27.844 21.812 1 94.31 71 LYS B CA 1
ATOM 3334 C C . LYS B 1 71 ? -12.32 27.547 20.609 1 94.31 71 LYS B C 1
ATOM 3336 O O . LYS B 1 71 ? -11.336 26.812 20.734 1 94.31 71 LYS B O 1
ATOM 3341 N N . LEU B 1 72 ? -12.672 28.047 19.484 1 95.5 72 LEU B N 1
ATOM 3342 C CA . LEU B 1 72 ? -11.859 27.875 18.281 1 95.5 72 LEU B CA 1
ATOM 3343 C C . LEU B 1 72 ? -10.445 28.406 18.5 1 95.5 72 LEU B C 1
ATOM 3345 O O . LEU B 1 72 ? -9.469 27.719 18.219 1 95.5 72 LEU B O 1
ATOM 3349 N N . ILE B 1 73 ? -10.352 29.625 18.984 1 96.69 73 ILE B N 1
ATOM 3350 C CA . ILE B 1 73 ? -9.047 30.25 19.188 1 96.69 73 ILE B CA 1
ATOM 3351 C C . ILE B 1 73 ? -8.289 29.516 20.297 1 96.69 73 ILE B C 1
ATOM 3353 O O . ILE B 1 73 ? -7.078 29.312 20.188 1 96.69 73 ILE B O 1
ATOM 3357 N N . ARG B 1 74 ? -8.953 29.062 21.312 1 96.25 74 ARG B N 1
ATOM 3358 C CA . ARG B 1 74 ? -8.289 28.312 22.375 1 96.25 74 ARG B CA 1
ATOM 3359 C C . ARG B 1 74 ? -7.719 27 21.844 1 96.25 74 ARG B C 1
ATOM 3361 O O . ARG B 1 74 ? -6.609 26.609 22.203 1 96.25 74 ARG B O 1
ATOM 3368 N N . LEU B 1 75 ? -8.5 26.328 21.031 1 96.88 75 LEU B N 1
ATOM 3369 C CA . LEU B 1 75 ? -8.016 25.094 20.406 1 96.88 75 LEU B CA 1
ATOM 3370 C C . LEU B 1 75 ? -6.785 25.375 19.547 1 96.88 75 LEU B C 1
ATOM 3372 O O . LEU B 1 75 ? -5.82 24.609 19.562 1 96.88 75 LEU B O 1
ATOM 3376 N N . ALA B 1 76 ? -6.844 26.406 18.812 1 98.06 76 ALA B N 1
ATOM 3377 C CA . ALA B 1 76 ? -5.703 26.797 17.984 1 98.06 76 ALA B CA 1
ATOM 3378 C C . ALA B 1 76 ? -4.465 27.047 18.828 1 98.06 76 ALA B C 1
ATOM 3380 O O . ALA B 1 76 ? -3.375 26.578 18.516 1 98.06 76 ALA B O 1
ATOM 3381 N N . LEU B 1 77 ? -4.664 27.766 19.891 1 97.75 77 LEU B N 1
ATOM 3382 C CA . LEU B 1 77 ? -3.555 28.062 20.781 1 97.75 77 LEU B CA 1
ATOM 3383 C C . LEU B 1 77 ? -3.041 26.781 21.438 1 97.75 77 LEU B C 1
ATOM 3385 O O . LEU B 1 77 ? -1.836 26.625 21.656 1 97.75 77 LEU B O 1
ATOM 3389 N N . ASN B 1 78 ? -3.971 25.922 21.781 1 97.75 78 ASN B N 1
ATOM 3390 C CA . ASN B 1 78 ? -3.564 24.625 22.344 1 97.75 78 ASN B CA 1
ATOM 3391 C C . ASN B 1 78 ? -2.688 23.844 21.359 1 97.75 78 ASN B C 1
ATOM 3393 O O . ASN B 1 78 ? -1.707 23.219 21.766 1 97.75 78 ASN B O 1
ATOM 3397 N N . THR B 1 79 ? -3.029 23.875 20.094 1 97.75 79 THR B N 1
ATOM 3398 C CA . THR B 1 79 ? -2.244 23.234 19.047 1 97.75 79 THR B CA 1
ATOM 3399 C C . THR B 1 79 ? -0.841 23.828 18.984 1 97.75 79 THR B C 1
ATOM 3401 O O . THR B 1 79 ? 0.153 23.109 19.016 1 97.75 79 THR B O 1
ATOM 3404 N N . ILE B 1 80 ? -0.787 25.094 18.922 1 97.94 80 ILE B N 1
ATOM 3405 C CA . ILE B 1 80 ? 0.493 25.781 18.781 1 97.94 80 ILE B CA 1
ATOM 3406 C C . ILE B 1 80 ? 1.334 25.578 20.031 1 97.94 80 ILE B C 1
ATOM 3408 O O . ILE B 1 80 ? 2.543 25.344 19.953 1 97.94 80 ILE B O 1
ATOM 3412 N N . TYR B 1 81 ? 0.686 25.594 21.188 1 97.12 81 TYR B N 1
ATOM 3413 C CA . TYR B 1 81 ? 1.378 25.328 22.453 1 97.12 81 TYR B CA 1
ATOM 3414 C C . TYR B 1 81 ? 2 23.938 22.453 1 97.12 81 TYR B C 1
ATOM 3416 O O . TYR B 1 81 ? 3.191 23.781 22.719 1 97.12 81 TYR B O 1
ATOM 3424 N N . SER B 1 82 ? 1.222 22.969 22.188 1 95.88 82 SER B N 1
ATOM 3425 C CA . SER B 1 82 ? 1.71 21.594 22.203 1 95.88 82 SER B CA 1
ATOM 3426 C C . SER B 1 82 ? 2.773 21.375 21.141 1 95.88 82 SER B C 1
ATOM 3428 O O . SER B 1 82 ? 3.717 20.609 21.344 1 95.88 82 SER B O 1
ATOM 3430 N N . TYR B 1 83 ? 2.596 21.984 19.969 1 96.31 83 TYR B N 1
ATOM 3431 C CA . TYR B 1 83 ? 3.59 21.922 18.891 1 96.31 83 TYR B CA 1
ATOM 3432 C C . TYR B 1 83 ? 4.941 22.438 19.375 1 96.31 83 TYR B C 1
ATOM 3434 O O . TYR B 1 83 ? 5.977 21.828 19.109 1 96.31 83 TYR B O 1
ATOM 3442 N N . ARG B 1 84 ? 4.918 23.5 20.078 1 95.94 84 ARG B N 1
ATOM 3443 C CA . ARG B 1 84 ? 6.156 24.109 20.547 1 95.94 84 ARG B CA 1
ATOM 3444 C C . ARG B 1 84 ? 6.734 23.344 21.734 1 95.94 84 ARG B C 1
ATOM 3446 O O . ARG B 1 84 ? 7.934 23.047 21.766 1 95.94 84 ARG B O 1
ATOM 3453 N N . VAL B 1 85 ? 5.93 23 22.641 1 94.25 85 VAL B N 1
ATOM 3454 C CA . VAL B 1 85 ? 6.406 22.469 23.906 1 94.25 85 VAL B CA 1
ATOM 3455 C C . VAL B 1 85 ? 6.711 20.984 23.766 1 94.25 85 VAL B C 1
ATOM 3457 O O . VAL B 1 85 ? 7.809 20.531 24.109 1 94.25 85 VAL B O 1
ATOM 3460 N N . PHE B 1 86 ? 5.793 20.281 23.297 1 91.94 86 PHE B N 1
ATOM 3461 C CA . PHE B 1 86 ? 5.984 18.844 23.203 1 91.94 86 PHE B CA 1
ATOM 3462 C C . PHE B 1 86 ? 6.504 18.453 21.828 1 91.94 86 PHE B C 1
ATOM 3464 O O . PHE B 1 86 ? 7.25 17.484 21.688 1 91.94 86 PHE B O 1
ATOM 3471 N N . GLY B 1 87 ? 6.066 19.203 20.828 1 92.94 87 GLY B N 1
ATOM 3472 C CA . GLY B 1 87 ? 6.605 19.016 19.5 1 92.94 87 GLY B CA 1
ATOM 3473 C C . GLY B 1 87 ? 8.039 19.484 19.359 1 92.94 87 GLY B C 1
ATOM 3474 O O . GLY B 1 87 ? 8.727 19.141 18.391 1 92.94 87 GLY B O 1
ATOM 3475 N N . LYS B 1 88 ? 8.414 20.359 20.234 1 93.06 88 LYS B N 1
ATOM 3476 C CA . LYS B 1 88 ? 9.766 20.891 20.328 1 93.06 88 LYS B CA 1
ATOM 3477 C C . LYS B 1 88 ? 10.172 21.578 19.016 1 93.06 88 LYS B C 1
ATOM 3479 O O . LYS B 1 88 ? 11.273 21.344 18.516 1 93.06 88 LYS B O 1
ATOM 3484 N N . SER B 1 89 ? 9.258 22.312 18.516 1 94.56 89 SER B N 1
ATOM 3485 C CA . SER B 1 89 ? 9.547 23.016 17.266 1 94.56 89 SER B CA 1
ATOM 3486 C C . SER B 1 89 ? 9.016 24.438 17.312 1 94.56 89 SER B C 1
ATOM 3488 O O . SER B 1 89 ? 8.016 24.719 17.969 1 94.56 89 SER B O 1
ATOM 3490 N N . ASP B 1 90 ? 9.695 25.297 16.641 1 94.44 90 ASP B N 1
ATOM 3491 C CA . ASP B 1 90 ? 9.273 26.688 16.484 1 94.44 90 ASP B CA 1
ATOM 3492 C C . ASP B 1 90 ? 9.227 27.094 15.016 1 94.44 90 ASP B C 1
ATOM 3494 O O . ASP B 1 90 ? 9.148 28.281 14.703 1 94.44 90 ASP B O 1
ATOM 3498 N N . HIS B 1 91 ? 9.273 26.125 14.141 1 97.75 91 HIS B N 1
ATOM 3499 C CA . HIS B 1 91 ? 9.305 26.359 12.703 1 97.75 91 HIS B CA 1
ATOM 3500 C C . HIS B 1 91 ? 7.898 26.406 12.117 1 97.75 91 HIS B C 1
ATOM 3502 O O . HIS B 1 91 ? 7.516 25.516 11.352 1 97.75 91 HIS B O 1
ATOM 3508 N N . TYR B 1 92 ? 7.207 27.516 12.5 1 98.44 92 TYR B N 1
ATOM 3509 C CA . TYR B 1 92 ? 5.84 27.531 11.992 1 98.44 92 TYR B CA 1
ATOM 3510 C C . TYR B 1 92 ? 5.426 28.938 11.594 1 98.44 92 TYR B C 1
ATOM 3512 O O . TYR B 1 92 ? 6.066 29.922 11.992 1 98.44 92 TYR B O 1
ATOM 3520 N N . VAL B 1 93 ? 4.461 28.969 10.758 1 98.5 93 VAL B N 1
ATOM 3521 C CA . VAL B 1 93 ? 3.738 30.156 10.336 1 98.5 93 VAL B CA 1
ATOM 3522 C C . VAL B 1 93 ? 2.234 29.938 10.492 1 98.5 93 VAL B C 1
ATOM 3524 O O . VAL B 1 93 ? 1.749 28.812 10.336 1 98.5 93 VAL B O 1
ATOM 3527 N N . VAL B 1 94 ? 1.554 31.016 10.867 1 98.75 94 VAL B N 1
ATOM 3528 C CA . VAL B 1 94 ? 0.094 30.984 10.859 1 98.75 94 VAL B CA 1
ATOM 3529 C C . VAL B 1 94 ? -0.429 31.719 9.625 1 98.75 94 VAL B C 1
ATOM 3531 O O . VAL B 1 94 ? -0.151 32.906 9.438 1 98.75 94 VAL B O 1
ATOM 3534 N N . ALA B 1 95 ? -1.09 30.984 8.812 1 98.81 95 ALA B N 1
ATOM 3535 C CA . ALA B 1 95 ? -1.781 31.609 7.684 1 98.81 95 ALA B CA 1
ATOM 3536 C C . ALA B 1 95 ? -3.186 32.062 8.078 1 98.81 95 ALA B C 1
ATOM 3538 O O . ALA B 1 95 ? -4.102 31.234 8.164 1 98.81 95 ALA B O 1
ATOM 3539 N N . ALA B 1 96 ? -3.355 33.344 8.297 1 98 96 ALA B N 1
ATOM 3540 C CA . ALA B 1 96 ? -4.648 33.906 8.688 1 98 96 ALA B CA 1
ATOM 3541 C C . ALA B 1 96 ? -5.551 34.094 7.473 1 98 96 ALA B C 1
ATOM 3543 O O . ALA B 1 96 ? -5.328 35 6.676 1 98 96 ALA B O 1
ATOM 3544 N N . MET B 1 97 ? -6.609 33.344 7.449 1 97.56 97 MET B N 1
ATOM 3545 C CA . MET B 1 97 ? -7.379 33.188 6.215 1 97.56 97 MET B CA 1
ATOM 3546 C C . MET B 1 97 ? -8.508 34.219 6.148 1 97.56 97 MET B C 1
ATOM 3548 O O . MET B 1 97 ? -9.086 34.438 5.086 1 97.56 97 MET B O 1
ATOM 3552 N N . THR B 1 98 ? -8.922 34.844 7.223 1 96.94 98 THR B N 1
ATOM 3553 C CA . THR B 1 98 ? -9.977 35.812 7.316 1 96.94 98 THR B CA 1
ATOM 3554 C C . THR B 1 98 ? -9.492 37.062 8.07 1 96.94 98 THR B C 1
ATOM 3556 O O . THR B 1 98 ? -8.516 37 8.812 1 96.94 98 THR B O 1
ATOM 3559 N N . PRO B 1 99 ? -10.18 38.156 7.883 1 95.69 99 PRO B N 1
ATOM 3560 C CA . PRO B 1 99 ? -9.758 39.344 8.602 1 95.69 99 PRO B CA 1
ATOM 3561 C C . PRO B 1 99 ? -9.75 39.156 10.117 1 95.69 99 PRO B C 1
ATOM 3563 O O . PRO B 1 99 ? -8.812 39.594 10.789 1 95.69 99 PRO B O 1
ATOM 3566 N N . ALA B 1 100 ? -10.766 38.562 10.609 1 95.25 100 ALA B N 1
ATOM 3567 C CA . ALA B 1 100 ? -10.812 38.312 12.047 1 95.25 100 ALA B CA 1
ATOM 3568 C C . ALA B 1 100 ? -9.633 37.438 12.492 1 95.25 100 ALA B C 1
ATOM 3570 O O . ALA B 1 100 ? -9.07 37.656 13.57 1 95.25 100 ALA B O 1
ATOM 3571 N N . ALA B 1 101 ? -9.242 36.5 11.703 1 96.81 101 ALA B N 1
ATOM 3572 C CA . ALA B 1 101 ? -8.094 35.625 12.023 1 96.81 101 ALA B CA 1
ATOM 3573 C C . ALA B 1 101 ? -6.797 36.438 12.023 1 96.81 101 ALA B C 1
ATOM 3575 O O . ALA B 1 101 ? -5.898 36.156 12.828 1 96.81 101 ALA B O 1
ATOM 3576 N N . VAL B 1 102 ? -6.695 37.406 11.109 1 97.06 102 VAL B N 1
ATOM 3577 C CA . VAL B 1 102 ? -5.523 38.25 11.094 1 97.06 102 VAL B CA 1
ATOM 3578 C C . VAL B 1 102 ? -5.422 39.031 12.414 1 97.06 102 VAL B C 1
ATOM 3580 O O . VAL B 1 102 ? -4.348 39.062 13.023 1 97.06 102 VAL B O 1
ATOM 3583 N N . GLU B 1 103 ? -6.512 39.531 12.82 1 95.56 103 GLU B N 1
ATOM 3584 C CA . GLU B 1 103 ? -6.543 40.281 14.078 1 95.56 103 GLU B CA 1
ATOM 3585 C C . GLU B 1 103 ? -6.141 39.375 15.25 1 95.56 103 GLU B C 1
ATOM 3587 O O . GLU B 1 103 ? -5.348 39.781 16.109 1 95.56 103 GLU B O 1
ATOM 3592 N N . ASP B 1 104 ? -6.668 38.25 15.281 1 95.75 104 ASP B N 1
ATOM 3593 C CA . ASP B 1 104 ? -6.336 37.344 16.359 1 95.75 104 ASP B CA 1
ATOM 3594 C C . ASP B 1 104 ? -4.859 36.938 16.312 1 95.75 104 ASP B C 1
ATOM 3596 O O . ASP B 1 104 ? -4.184 36.906 17.344 1 95.75 104 ASP B O 1
ATOM 3600 N N . CYS B 1 105 ? -4.406 36.594 15.117 1 97.06 105 CYS B N 1
ATOM 3601 C CA . CYS B 1 105 ? -3.012 36.188 14.945 1 97.06 105 CYS B CA 1
ATOM 3602 C C . CYS B 1 105 ? -2.074 37.281 15.477 1 97.06 105 CYS B C 1
ATOM 3604 O O . CYS B 1 105 ? -1.102 36.969 16.172 1 97.06 105 CYS B O 1
ATOM 3606 N N . LEU B 1 106 ? -2.395 38.5 15.211 1 95.88 106 LEU B N 1
ATOM 3607 C CA . LEU B 1 106 ? -1.594 39.625 15.68 1 95.88 106 LEU B CA 1
ATOM 3608 C C . LEU B 1 106 ? -1.758 39.844 17.188 1 95.88 106 LEU B C 1
ATOM 3610 O O . LEU B 1 106 ? -0.783 40.094 17.891 1 95.88 106 LEU B O 1
ATOM 3614 N N . ARG B 1 107 ? -2.949 39.688 17.656 1 94.25 107 ARG B N 1
ATOM 3615 C CA . ARG B 1 107 ? -3.24 39.844 19.078 1 94.25 107 ARG B CA 1
ATOM 3616 C C . ARG B 1 107 ? -2.426 38.875 19.922 1 94.25 107 ARG B C 1
ATOM 3618 O O . ARG B 1 107 ? -1.91 39.219 20.984 1 94.25 107 ARG B O 1
ATOM 3625 N N . TYR B 1 108 ? -2.271 37.719 19.406 1 96 108 TYR B N 1
ATOM 3626 C CA . TYR B 1 108 ? -1.562 36.656 20.141 1 96 108 TYR B CA 1
ATOM 3627 C C . TYR B 1 108 ? -0.094 36.625 19.734 1 96 108 TYR B C 1
ATOM 3629 O O . TYR B 1 108 ? 0.621 35.688 20.094 1 96 108 TYR B O 1
ATOM 3637 N N . ARG B 1 109 ? 0.413 37.562 18.922 1 95.75 109 ARG B N 1
ATOM 3638 C CA . ARG B 1 109 ? 1.802 37.844 18.578 1 95.75 109 ARG B CA 1
ATOM 3639 C C . ARG B 1 109 ? 2.445 36.656 17.891 1 95.75 109 ARG B C 1
ATOM 3641 O O . ARG B 1 109 ? 3.6 36.312 18.172 1 95.75 109 ARG B O 1
ATOM 3648 N N . LEU B 1 110 ? 1.654 35.938 17.109 1 96.88 110 LEU B N 1
ATOM 3649 C CA . LEU B 1 110 ? 2.119 34.781 16.359 1 96.88 110 LEU B CA 1
ATOM 3650 C C . LEU B 1 110 ? 2.824 35.219 15.078 1 96.88 110 LEU B C 1
ATOM 3652 O O . LEU B 1 110 ? 2.742 36.375 14.68 1 96.88 110 LEU B O 1
ATOM 3656 N N . PRO B 1 111 ? 3.67 34.312 14.484 1 97.88 111 PRO B N 1
ATOM 3657 C CA . PRO B 1 111 ? 4.176 34.594 13.141 1 97.88 111 PRO B CA 1
ATOM 3658 C C . PRO B 1 111 ? 3.088 34.531 12.07 1 97.88 111 PRO B C 1
ATOM 3660 O O . PRO B 1 111 ? 2.873 33.469 11.484 1 97.88 111 PRO B O 1
ATOM 3663 N N . CYS B 1 112 ? 2.57 35.656 11.695 1 97.81 112 CYS B N 1
ATOM 3664 C CA . CYS B 1 112 ? 1.322 35.75 10.945 1 97.81 112 CYS B CA 1
ATOM 3665 C C . CYS B 1 112 ? 1.586 36.094 9.484 1 97.81 112 CYS B C 1
ATOM 3667 O O . CYS B 1 112 ? 2.381 36.969 9.18 1 97.81 112 CYS B O 1
ATOM 3669 N N . TYR B 1 113 ? 0.934 35.344 8.648 1 98.75 113 TYR B N 1
ATOM 3670 C CA . TYR B 1 113 ? 0.792 35.688 7.242 1 98.75 113 TYR B CA 1
ATOM 3671 C C . TYR B 1 113 ? -0.653 36.062 6.914 1 98.75 113 TYR B C 1
ATOM 3673 O O . TYR B 1 113 ? -1.571 35.281 7.203 1 98.75 113 TYR B O 1
ATOM 3681 N N . ASN B 1 114 ? -0.818 37.281 6.348 1 98.5 114 ASN B N 1
ATOM 3682 C CA . ASN B 1 114 ? -2.135 37.656 5.863 1 98.5 114 ASN B CA 1
ATOM 3683 C C . ASN B 1 114 ? -2.52 36.906 4.594 1 98.5 114 ASN B C 1
ATOM 3685 O O . ASN B 1 114 ? -2.178 37.344 3.486 1 98.5 114 ASN B O 1
ATOM 3689 N N . ALA B 1 115 ? -3.342 35.875 4.781 1 98.44 115 ALA B N 1
ATOM 3690 C CA . ALA B 1 115 ? -3.721 35 3.668 1 98.44 115 ALA B CA 1
ATOM 3691 C C . ALA B 1 115 ? -5.152 35.281 3.223 1 98.44 115 ALA B C 1
ATOM 3693 O O . ALA B 1 115 ? -5.785 34.438 2.588 1 98.44 115 ALA B O 1
ATOM 3694 N N . THR B 1 116 ? -5.727 36.375 3.492 1 97.31 116 THR B N 1
ATOM 3695 C CA . THR B 1 116 ? -7.137 36.688 3.262 1 97.31 116 THR B CA 1
ATOM 3696 C C . THR B 1 116 ? -7.438 36.719 1.768 1 97.31 116 THR B C 1
ATOM 3698 O O . THR B 1 116 ? -8.586 36.531 1.353 1 97.31 116 THR B O 1
ATOM 3701 N N . HIS B 1 117 ? -6.477 36.969 0.97 1 97.12 117 HIS B N 1
ATOM 3702 C CA . HIS B 1 117 ? -6.699 37.125 -0.463 1 97.12 117 HIS B CA 1
ATOM 3703 C C . HIS B 1 117 ? -6.977 35.781 -1.131 1 97.12 117 HIS B C 1
ATOM 3705 O O . HIS B 1 117 ? -7.461 35.75 -2.264 1 97.12 117 HIS B O 1
ATOM 3711 N N . TYR B 1 118 ? -6.66 34.656 -0.489 1 96.81 118 TYR B N 1
ATOM 3712 C CA . TYR B 1 118 ? -6.859 33.344 -1.078 1 96.81 118 TYR B CA 1
ATOM 3713 C C . TYR B 1 118 ? -8.336 32.969 -1.101 1 96.81 118 TYR B C 1
ATOM 3715 O O . TYR B 1 118 ? -8.773 32.188 -1.935 1 96.81 118 TYR B O 1
ATOM 3723 N N . ALA B 1 119 ? -9.07 33.469 -0.097 1 92.75 119 ALA B N 1
ATOM 3724 C CA . ALA B 1 119 ? -10.484 33.125 0.017 1 92.75 119 ALA B CA 1
ATOM 3725 C C . ALA B 1 119 ? -11.367 34.312 -0.373 1 92.75 119 ALA B C 1
ATOM 3727 O O . ALA B 1 119 ? -11.484 35.281 0.376 1 92.75 119 ALA B O 1
ATOM 3728 N N . LYS B 1 120 ? -12.125 34.156 -1.383 1 87.38 120 LYS B N 1
ATOM 3729 C CA . LYS B 1 120 ? -12.922 35.281 -1.892 1 87.38 120 LYS B CA 1
ATOM 3730 C C . LYS B 1 120 ? -14.258 35.375 -1.155 1 87.38 120 LYS B C 1
ATOM 3732 O O . LYS B 1 120 ? -14.625 36.438 -0.675 1 87.38 120 LYS B O 1
ATOM 3737 N N . THR B 1 121 ? -14.977 34.312 -1.04 1 87.62 121 THR B N 1
ATOM 3738 C CA . THR B 1 121 ? -16.312 34.344 -0.46 1 87.62 121 THR B CA 1
ATOM 3739 C C . THR B 1 121 ? -16.266 33.969 1.022 1 87.62 121 THR B C 1
ATOM 3741 O O . THR B 1 121 ? -17.234 34.188 1.751 1 87.62 121 THR B O 1
ATOM 3744 N N . ARG B 1 122 ? -15.289 33.375 1.453 1 88.44 122 ARG B N 1
ATOM 3745 C CA . ARG B 1 122 ? -15 33 2.834 1 88.44 122 ARG B CA 1
ATOM 3746 C C . ARG B 1 122 ? -16.047 32.031 3.375 1 88.44 122 ARG B C 1
ATOM 3748 O O . ARG B 1 122 ? -16.312 32 4.582 1 88.44 122 ARG B O 1
ATOM 3755 N N . THR B 1 123 ? -16.75 31.312 2.412 1 89.75 123 THR B N 1
ATOM 3756 C CA . THR B 1 123 ? -17.516 30.156 2.836 1 89.75 123 THR B CA 1
ATOM 3757 C C . THR B 1 123 ? -16.594 29.047 3.326 1 89.75 123 THR B C 1
ATOM 3759 O O . THR B 1 123 ? -15.375 29.094 3.111 1 89.75 123 THR B O 1
ATOM 3762 N N . LYS B 1 124 ? -17.188 28.141 4 1 89.44 124 LYS B N 1
ATOM 3763 C CA . LYS B 1 124 ? -16.406 27.016 4.508 1 89.44 124 LYS B CA 1
ATOM 3764 C C . LYS B 1 124 ? -15.641 26.328 3.381 1 89.44 124 LYS B C 1
ATOM 3766 O O . LYS B 1 124 ? -14.445 26.047 3.514 1 89.44 124 LYS B O 1
ATOM 3771 N N . VAL B 1 125 ? -16.297 26.047 2.289 1 91.94 125 VAL B N 1
ATOM 3772 C CA . VAL B 1 125 ? -15.688 25.359 1.155 1 91.94 125 VAL B CA 1
ATOM 3773 C C . VAL B 1 125 ? -14.586 26.234 0.548 1 91.94 125 VAL B C 1
ATOM 3775 O O . VAL B 1 125 ? -13.516 25.734 0.195 1 91.94 125 VAL B O 1
ATOM 3778 N N . ASP B 1 126 ? -14.844 27.469 0.479 1 94.38 126 ASP B N 1
ATOM 3779 C CA . ASP B 1 126 ? -13.852 28.406 -0.046 1 94.38 126 ASP B CA 1
ATOM 3780 C C . ASP B 1 126 ? -12.594 28.422 0.821 1 94.38 126 ASP B C 1
ATOM 3782 O O . ASP B 1 126 ? -11.477 28.469 0.302 1 94.38 126 ASP B O 1
ATOM 3786 N N . ILE B 1 127 ? -12.758 28.359 2.039 1 95.12 127 ILE B N 1
ATOM 3787 C CA . ILE B 1 127 ? -11.633 28.359 2.975 1 95.12 127 ILE B CA 1
ATOM 3788 C C . ILE B 1 127 ? -10.812 27.094 2.797 1 95.12 127 ILE B C 1
ATOM 3790 O O . ILE B 1 127 ? -9.578 27.125 2.805 1 95.12 127 ILE B O 1
ATOM 3794 N N . TYR B 1 128 ? -11.492 26 2.621 1 95.06 128 TYR B N 1
ATOM 3795 C CA . TYR B 1 128 ? -10.773 24.734 2.426 1 95.06 128 TYR B CA 1
ATOM 3796 C C . TYR B 1 128 ? -9.898 24.797 1.177 1 95.06 128 TYR B C 1
ATOM 3798 O O . TYR B 1 128 ? -8.766 24.328 1.185 1 95.06 128 TYR B O 1
ATOM 3806 N N . TRP B 1 129 ? -10.414 25.359 0.145 1 97.12 129 TRP B N 1
ATOM 3807 C CA . TRP B 1 129 ? -9.648 25.484 -1.09 1 97.12 129 TRP B CA 1
ATOM 3808 C C . TRP B 1 129 ? -8.523 26.516 -0.933 1 97.12 129 TRP B C 1
ATOM 3810 O O . TRP B 1 129 ? -7.43 26.328 -1.462 1 97.12 129 TRP B O 1
ATOM 3820 N N . ALA B 1 130 ? -8.812 27.578 -0.207 1 97.25 130 ALA B N 1
ATOM 3821 C CA . ALA B 1 130 ? -7.789 28.562 0.078 1 97.25 130 ALA B CA 1
ATOM 3822 C C . ALA B 1 130 ? -6.617 27.953 0.835 1 97.25 130 ALA B C 1
ATOM 3824 O O . ALA B 1 130 ? -5.457 28.266 0.562 1 97.25 130 ALA B O 1
ATOM 3825 N N . ARG B 1 131 ? -6.926 27.125 1.708 1 97.5 131 ARG B N 1
ATOM 3826 C CA . ARG B 1 131 ? -5.891 26.422 2.459 1 97.5 131 ARG B CA 1
ATOM 3827 C C . ARG B 1 131 ? -4.98 25.625 1.527 1 97.5 131 ARG B C 1
ATOM 3829 O O . ARG B 1 131 ? -3.758 25.625 1.695 1 97.5 131 ARG B O 1
ATOM 3836 N N . LEU B 1 132 ? -5.594 24.953 0.59 1 97.56 132 LEU B N 1
ATOM 3837 C CA . LEU B 1 132 ? -4.812 24.172 -0.368 1 97.56 132 LEU B CA 1
ATOM 3838 C C . LEU B 1 132 ? -3.922 25.094 -1.209 1 97.56 132 LEU B C 1
ATOM 3840 O O . LEU B 1 132 ? -2.801 24.719 -1.56 1 97.56 132 LEU B O 1
ATOM 3844 N N . LEU B 1 133 ? -4.418 26.234 -1.547 1 97.94 133 LEU B N 1
ATOM 3845 C CA . LEU B 1 133 ? -3.631 27.172 -2.33 1 97.94 133 LEU B CA 1
ATOM 3846 C C . LEU B 1 133 ? -2.449 27.703 -1.523 1 97.94 133 LEU B C 1
ATOM 3848 O O . LEU B 1 133 ? -1.356 27.891 -2.064 1 97.94 133 LEU B O 1
ATOM 3852 N N . VAL B 1 134 ? -2.654 27.953 -0.257 1 98.5 134 VAL B N 1
ATOM 3853 C CA . VAL B 1 134 ? -1.551 28.359 0.609 1 98.5 134 VAL B CA 1
ATOM 3854 C C . VAL B 1 134 ? -0.498 27.25 0.651 1 98.5 134 VAL B C 1
ATOM 3856 O O . VAL B 1 134 ? 0.701 27.531 0.559 1 98.5 134 VAL B O 1
ATOM 3859 N N . LEU B 1 135 ? -0.974 26.078 0.818 1 98.69 135 LEU B N 1
ATOM 3860 C CA . LEU B 1 135 ? -0.09 24.922 0.81 1 98.69 135 LEU B CA 1
ATOM 3861 C C . LEU B 1 135 ? 0.715 24.859 -0.484 1 98.69 135 LEU B C 1
ATOM 3863 O O . LEU B 1 135 ? 1.943 24.75 -0.451 1 98.69 135 LEU B O 1
ATOM 3867 N N . ARG B 1 136 ? 0.064 24.938 -1.619 1 98.62 136 ARG B N 1
ATOM 3868 C CA . ARG B 1 136 ? 0.709 24.906 -2.928 1 98.62 136 ARG B CA 1
ATOM 3869 C C . ARG B 1 136 ? 1.747 26.016 -3.053 1 98.62 136 ARG B C 1
ATOM 3871 O O . ARG B 1 136 ? 2.871 25.766 -3.5 1 98.62 136 ARG B O 1
ATOM 3878 N N . ASP B 1 137 ? 1.358 27.156 -2.678 1 98.31 137 ASP B N 1
ATOM 3879 C CA . ASP B 1 137 ? 2.248 28.312 -2.842 1 98.31 137 ASP B CA 1
ATOM 3880 C C . ASP B 1 137 ? 3.471 28.188 -1.936 1 98.31 137 ASP B C 1
ATOM 3882 O O . ASP B 1 137 ? 4.559 28.641 -2.289 1 98.31 137 ASP B O 1
ATOM 3886 N N . THR B 1 138 ? 3.271 27.641 -0.768 1 98.81 138 THR B N 1
ATOM 3887 C CA . THR B 1 138 ? 4.43 27.328 0.066 1 98.81 138 THR B CA 1
ATOM 3888 C C . THR B 1 138 ? 5.422 26.453 -0.68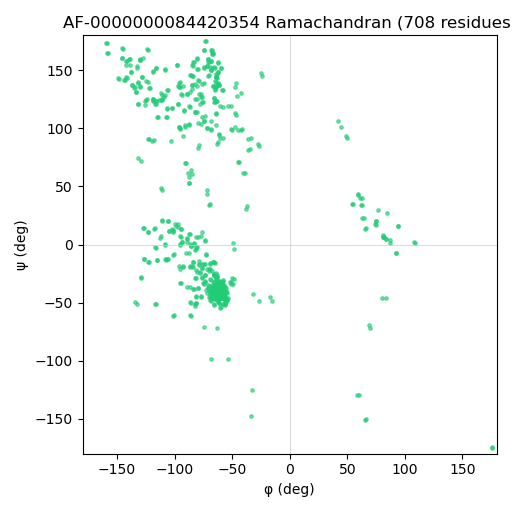4 1 98.81 138 THR B C 1
ATOM 3890 O O . THR B 1 138 ? 6.613 26.75 -0.737 1 98.81 138 THR B O 1
ATOM 3893 N N . LEU B 1 139 ? 4.945 25.422 -1.315 1 98.88 139 LEU B N 1
ATOM 3894 C CA . LEU B 1 139 ? 5.777 24.469 -2.027 1 98.88 139 LEU B CA 1
ATOM 3895 C C . LEU B 1 139 ? 6.457 25.109 -3.229 1 98.88 139 LEU B C 1
ATOM 3897 O O . LEU B 1 139 ? 7.617 24.828 -3.521 1 98.88 139 LEU B O 1
ATOM 3901 N N . VAL B 1 140 ? 5.785 25.953 -3.912 1 98.56 140 VAL B N 1
ATOM 3902 C CA . VAL B 1 140 ? 6.305 26.609 -5.105 1 98.56 140 VAL B CA 1
ATOM 3903 C C . VAL B 1 140 ? 7.496 27.5 -4.734 1 98.56 140 VAL B C 1
ATOM 3905 O O . VAL B 1 140 ? 8.391 27.703 -5.551 1 98.56 140 VAL B O 1
ATOM 3908 N N . THR B 1 141 ? 7.555 27.938 -3.488 1 98.25 141 THR B N 1
ATOM 3909 C CA . THR B 1 141 ? 8.664 28.781 -3.047 1 98.25 141 THR B CA 1
ATOM 3910 C C . THR B 1 141 ? 9.898 27.938 -2.768 1 98.25 141 THR B C 1
ATOM 3912 O O . THR B 1 141 ? 10.992 28.484 -2.551 1 98.25 141 THR B O 1
ATOM 3915 N N . GLY B 1 142 ? 9.75 26.609 -2.672 1 98.5 142 GLY B N 1
ATOM 3916 C CA . GLY B 1 142 ? 10.898 25.734 -2.488 1 98.5 142 GLY B CA 1
ATOM 3917 C C . GLY B 1 142 ? 10.984 25.141 -1.094 1 98.5 142 GLY B C 1
ATOM 3918 O O . GLY B 1 142 ? 11.93 24.422 -0.776 1 98.5 142 GLY B O 1
ATOM 3919 N N . PHE B 1 143 ? 10.008 25.453 -0.26 1 98.88 143 PHE B N 1
ATOM 3920 C CA . PHE B 1 143 ? 10.008 24.922 1.099 1 98.88 143 PHE B CA 1
ATOM 3921 C C . PHE B 1 143 ? 9.141 23.672 1.192 1 98.88 143 PHE B C 1
ATOM 3923 O O . PHE B 1 143 ? 8.078 23.609 0.566 1 98.88 143 PHE B O 1
ATOM 3930 N N . ASN B 1 144 ? 9.617 22.656 1.939 1 98.88 144 ASN B N 1
ATOM 3931 C CA . ASN B 1 144 ? 8.75 21.562 2.354 1 98.88 144 ASN B CA 1
ATOM 3932 C C . ASN B 1 144 ? 7.734 22.016 3.393 1 98.88 144 ASN B C 1
ATOM 3934 O O . ASN B 1 144 ? 7.973 22.969 4.125 1 98.88 144 ASN B O 1
ATOM 3938 N N . ILE B 1 145 ? 6.68 21.281 3.455 1 98.88 145 ILE B N 1
ATOM 3939 C CA . ILE B 1 145 ? 5.629 21.812 4.324 1 98.88 145 ILE B CA 1
ATOM 3940 C C . ILE B 1 145 ? 5.098 20.688 5.219 1 98.88 145 ILE B C 1
ATOM 3942 O O . ILE B 1 145 ? 4.883 19.562 4.762 1 98.88 145 ILE B O 1
ATOM 3946 N N . HIS B 1 146 ? 5.012 20.922 6.43 1 98.5 146 HIS B N 1
ATOM 3947 C CA . HIS B 1 146 ? 4.098 20.297 7.379 1 98.5 146 HIS B CA 1
ATOM 3948 C C . HIS B 1 146 ? 2.836 21.141 7.562 1 98.5 146 HIS B C 1
ATOM 3950 O O . HIS B 1 146 ? 2.863 22.172 8.234 1 98.5 146 HIS B O 1
ATOM 3956 N N . PHE B 1 147 ? 1.776 20.734 6.887 1 98.5 147 PHE B N 1
ATOM 3957 C CA . PHE B 1 147 ? 0.5 21.438 6.961 1 98.5 147 PHE B CA 1
ATOM 3958 C C . PHE B 1 147 ? -0.403 20.797 8.016 1 98.5 147 PHE B C 1
ATOM 3960 O O . PHE B 1 147 ? -0.647 19.594 7.988 1 98.5 147 PHE B O 1
ATOM 3967 N N . SER B 1 148 ? -0.953 21.594 8.922 1 97 148 SER B N 1
ATOM 3968 C CA . SER B 1 148 ? -1.725 21 10.008 1 97 148 SER B CA 1
ATOM 3969 C C . SER B 1 148 ? -2.947 21.844 10.344 1 97 148 SER B C 1
ATOM 3971 O O . SER B 1 148 ? -2.865 23.078 10.383 1 97 148 SER B O 1
ATOM 3973 N N . ASP B 1 149 ? -3.99 21.141 10.68 1 95.62 149 ASP B N 1
ATOM 3974 C CA . ASP B 1 149 ? -5.145 21.766 11.305 1 95.62 149 ASP B CA 1
ATOM 3975 C C . ASP B 1 149 ? -4.805 22.266 12.711 1 95.62 149 ASP B C 1
ATOM 3977 O O . ASP B 1 149 ? -3.775 21.875 13.273 1 95.62 149 ASP B O 1
ATOM 3981 N N . LEU B 1 150 ? -5.727 23.062 13.203 1 96.88 150 LEU B N 1
ATOM 3982 C CA . LEU B 1 150 ? -5.477 23.672 14.5 1 96.88 150 LEU B CA 1
ATOM 3983 C C . LEU B 1 150 ? -6.309 23 15.586 1 96.88 150 LEU B C 1
ATOM 3985 O O . LEU B 1 150 ? -6.445 23.531 16.688 1 96.88 150 LEU B O 1
ATOM 3989 N N . ASP B 1 151 ? -6.895 21.891 15.281 1 93.94 151 ASP B N 1
ATOM 3990 C CA . ASP B 1 151 ? -7.52 21.031 16.281 1 93.94 151 ASP B CA 1
ATOM 3991 C C . ASP B 1 151 ? -6.738 19.719 16.438 1 93.94 151 ASP B C 1
ATOM 3993 O O . ASP B 1 151 ? -7.328 18.641 16.438 1 93.94 151 ASP B O 1
ATOM 3997 N N . VAL B 1 152 ? -5.488 19.906 16.547 1 93.88 152 VAL B N 1
ATOM 3998 C CA . VAL B 1 152 ? -4.504 18.859 16.734 1 93.88 152 VAL B CA 1
ATOM 3999 C C . VAL B 1 152 ? -3.691 19.125 18 1 93.88 152 VAL B C 1
ATOM 4001 O O . VAL B 1 152 ? -3.344 20.281 18.297 1 93.88 152 VAL B O 1
ATOM 4004 N N . SER B 1 153 ? -3.391 18.125 18.766 1 92.44 153 SER B N 1
ATOM 4005 C CA . SER B 1 153 ? -2.461 18.234 19.875 1 92.44 153 SER B CA 1
ATOM 4006 C C . SER B 1 153 ? -1.23 17.359 19.656 1 92.44 153 SER B C 1
ATOM 4008 O O . SER B 1 153 ? -1.344 16.125 19.547 1 92.44 153 SER B O 1
ATOM 4010 N N . TYR B 1 154 ? -0.151 17.984 19.641 1 91.94 154 TYR B N 1
ATOM 4011 C CA . TYR B 1 154 ? 1.098 17.266 19.438 1 91.94 154 TYR B CA 1
ATOM 4012 C C . TYR B 1 154 ? 1.627 16.688 20.75 1 91.94 154 TYR B C 1
ATOM 4014 O O . TYR B 1 154 ? 1.558 17.359 21.781 1 91.94 154 TYR B O 1
ATOM 4022 N N . LEU B 1 155 ? 2.24 15.539 20.641 1 88.31 155 LEU B N 1
ATOM 4023 C CA . LEU B 1 155 ? 2.615 14.82 21.844 1 88.31 155 LEU B CA 1
ATOM 4024 C C . LEU B 1 155 ? 4.098 14.461 21.828 1 88.31 155 LEU B C 1
ATOM 4026 O O . LEU B 1 155 ? 4.66 14.086 22.859 1 88.31 155 LEU B O 1
ATOM 4030 N N . ARG B 1 156 ? 4.688 14.617 20.719 1 88.81 156 ARG B N 1
ATOM 4031 C CA . ARG B 1 156 ? 6.086 14.234 20.531 1 88.81 156 ARG B CA 1
ATOM 4032 C C . ARG B 1 156 ? 6.785 15.195 19.578 1 88.81 156 ARG B C 1
ATOM 4034 O O . ARG B 1 156 ? 6.129 15.938 18.844 1 88.81 156 ARG B O 1
ATOM 4041 N N . PRO B 1 157 ? 8.125 15.062 19.547 1 90.81 157 PRO B N 1
ATOM 4042 C CA . PRO B 1 157 ? 8.852 15.977 18.672 1 90.81 157 PRO B CA 1
ATOM 4043 C C . PRO B 1 157 ? 8.508 15.781 17.188 1 90.81 157 PRO B C 1
ATOM 4045 O O . PRO B 1 157 ? 8.516 14.656 16.688 1 90.81 157 PRO B O 1
ATOM 4048 N N . VAL B 1 158 ? 8.328 16.875 16.547 1 93.12 158 VAL B N 1
ATOM 4049 C CA . VAL B 1 158 ? 7.762 16.875 15.203 1 93.12 158 VAL B CA 1
ATOM 4050 C C . VAL B 1 158 ? 8.852 16.547 14.18 1 93.12 158 VAL B C 1
ATOM 4052 O O . VAL B 1 158 ? 8.664 15.695 13.312 1 93.12 158 VAL B O 1
ATOM 4055 N N . MET B 1 159 ? 10.055 17.141 14.266 1 93.44 159 MET B N 1
ATOM 4056 C CA . MET B 1 159 ? 11.078 17 13.234 1 93.44 159 MET B CA 1
ATOM 4057 C C . MET B 1 159 ? 11.602 15.57 13.18 1 93.44 159 MET B C 1
ATOM 4059 O O . MET B 1 159 ? 11.688 14.977 12.102 1 93.44 159 MET B O 1
ATOM 4063 N N . PRO B 1 160 ? 11.875 14.953 14.312 1 90.81 160 PRO B N 1
ATOM 4064 C CA . PRO B 1 160 ? 12.234 13.531 14.266 1 90.81 160 PRO B CA 1
ATOM 4065 C C . PRO B 1 160 ? 11.125 12.656 13.695 1 90.81 160 PRO B C 1
ATOM 4067 O O . PRO B 1 160 ? 11.398 11.68 12.992 1 90.81 160 PRO B O 1
ATOM 4070 N N . ALA B 1 161 ? 9.938 13.008 13.961 1 88.88 161 ALA B N 1
ATOM 4071 C CA . ALA B 1 161 ? 8.812 12.242 13.438 1 88.88 161 ALA B CA 1
ATOM 4072 C C . ALA B 1 161 ? 8.727 12.352 11.914 1 88.88 161 ALA B C 1
ATOM 4074 O O . ALA B 1 161 ? 8.414 11.375 11.234 1 88.88 161 ALA B O 1
ATOM 4075 N N . ILE B 1 162 ? 8.938 13.523 11.414 1 92.94 162 ILE B N 1
ATOM 4076 C CA . ILE B 1 162 ? 8.945 13.719 9.969 1 92.94 162 ILE B CA 1
ATOM 4077 C C . ILE B 1 162 ? 10.023 12.836 9.336 1 92.94 162 ILE B C 1
ATOM 4079 O O . ILE B 1 162 ? 9.758 12.133 8.359 1 92.94 162 ILE B O 1
ATOM 4083 N N . ARG B 1 163 ? 11.156 12.812 9.914 1 92.25 163 ARG B N 1
ATOM 4084 C CA . ARG B 1 163 ? 12.234 11.977 9.398 1 92.25 163 ARG B CA 1
ATOM 4085 C C . ARG B 1 163 ? 11.852 10.5 9.445 1 92.25 163 ARG B C 1
ATOM 4087 O O . ARG B 1 163 ? 12.148 9.75 8.508 1 92.25 163 ARG B O 1
ATOM 4094 N N . LYS B 1 164 ? 11.211 10.172 10.469 1 89 164 LYS B N 1
ATOM 4095 C CA . LYS B 1 164 ? 10.789 8.781 10.625 1 89 164 LYS B CA 1
ATOM 4096 C C . LYS B 1 164 ? 9.789 8.383 9.539 1 89 164 LYS B C 1
ATOM 4098 O O . LYS B 1 164 ? 9.922 7.32 8.93 1 89 164 LYS B O 1
ATOM 4103 N N . VAL B 1 165 ? 8.836 9.18 9.305 1 90.44 165 VAL B N 1
ATOM 4104 C CA . VAL B 1 165 ? 7.824 8.898 8.281 1 90.44 165 VAL B CA 1
ATOM 4105 C C . VAL B 1 165 ? 8.5 8.68 6.934 1 90.44 165 VAL B C 1
ATOM 4107 O O . VAL B 1 165 ? 8.195 7.715 6.23 1 90.44 165 VAL B O 1
ATOM 4110 N N . PHE B 1 166 ? 9.43 9.5 6.59 1 94 166 PHE B N 1
ATOM 4111 C CA . PHE B 1 166 ? 10.07 9.414 5.281 1 94 166 PHE B CA 1
ATOM 4112 C C . PHE B 1 166 ? 11.055 8.25 5.238 1 94 166 PHE B C 1
ATOM 4114 O O . PHE B 1 166 ? 11.336 7.707 4.168 1 94 166 PHE B O 1
ATOM 4121 N N . SER B 1 167 ? 11.5 7.781 6.379 1 92.75 167 SER B N 1
ATOM 4122 C CA . SER B 1 167 ? 12.414 6.641 6.434 1 92.75 167 SER B CA 1
ATOM 4123 C C . SER B 1 167 ? 11.703 5.348 6.039 1 92.75 167 SER B C 1
ATOM 4125 O O . SER B 1 167 ? 12.344 4.375 5.641 1 92.75 167 SER B O 1
ATOM 4127 N N . TRP B 1 168 ? 10.406 5.355 6.141 1 89.25 168 TRP B N 1
ATOM 4128 C CA . TRP B 1 168 ? 9.633 4.164 5.789 1 89.25 168 TRP B CA 1
ATOM 4129 C C . TRP B 1 168 ? 9.875 3.768 4.336 1 89.25 168 TRP B C 1
ATOM 4131 O O . TRP B 1 168 ? 9.812 2.586 3.99 1 89.25 168 TRP B O 1
ATOM 4141 N N . SER B 1 169 ? 10.094 4.734 3.48 1 93.94 169 SER B N 1
ATOM 4142 C CA . SER B 1 169 ? 10.328 4.484 2.062 1 93.94 169 SER B CA 1
ATOM 4143 C C . SER B 1 169 ? 11.773 4.789 1.678 1 93.94 169 SER B C 1
ATOM 4145 O O . SER B 1 169 ? 12.055 5.168 0.539 1 93.94 169 SER B O 1
ATOM 4147 N N . ASN B 1 170 ? 12.664 4.789 2.695 1 94.94 170 ASN B N 1
ATOM 4148 C CA . ASN B 1 170 ? 14.062 5.152 2.469 1 94.94 170 ASN B CA 1
ATOM 4149 C C . ASN B 1 170 ? 14.188 6.516 1.798 1 94.94 170 ASN B C 1
ATOM 4151 O O . ASN B 1 170 ? 14.945 6.676 0.841 1 94.94 170 ASN B O 1
ATOM 4155 N N . ASN B 1 171 ? 13.25 7.449 2.158 1 96.31 171 ASN B N 1
ATOM 4156 C CA . ASN B 1 171 ? 13.234 8.852 1.762 1 96.31 171 ASN B CA 1
ATOM 4157 C C . ASN B 1 171 ? 12.797 9.023 0.309 1 96.31 171 ASN B C 1
ATOM 4159 O O . ASN B 1 171 ? 13 10.078 -0.286 1 96.31 171 ASN B O 1
ATOM 4163 N N . ALA B 1 172 ? 12.18 7.973 -0.23 1 97.75 172 ALA B N 1
ATOM 4164 C CA . ALA B 1 172 ? 11.773 8.031 -1.633 1 97.75 172 ALA B CA 1
ATOM 4165 C C . ALA B 1 172 ? 10.453 8.773 -1.79 1 97.75 172 ALA B C 1
ATOM 4167 O O . ALA B 1 172 ? 10.203 9.406 -2.82 1 97.75 172 ALA B O 1
ATOM 4168 N N . ALA B 1 173 ? 9.602 8.75 -0.81 1 98.12 173 ALA B N 1
ATOM 4169 C CA . ALA B 1 173 ? 8.273 9.344 -0.908 1 98.12 173 ALA B CA 1
ATOM 4170 C C . ALA B 1 173 ? 8.367 10.852 -1.142 1 98.12 173 ALA B C 1
ATOM 4172 O O . ALA B 1 173 ? 9.273 11.508 -0.63 1 98.12 173 ALA B O 1
ATOM 4173 N N . ASP B 1 174 ? 7.371 11.344 -1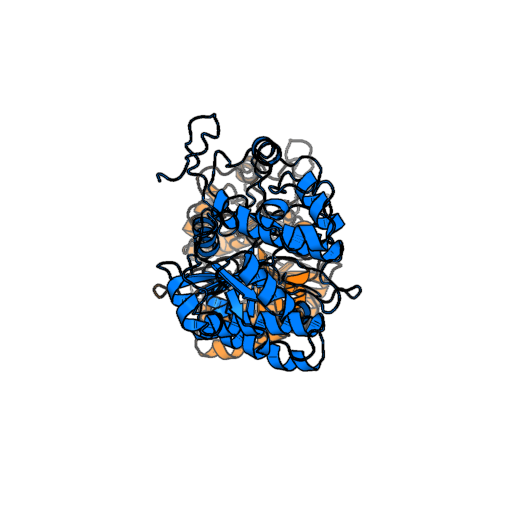.867 1 98.81 174 ASP B N 1
ATOM 4174 C CA . ASP B 1 174 ? 7.266 12.781 -2.1 1 98.81 174 ASP B CA 1
ATOM 4175 C C . ASP B 1 174 ? 6.559 13.477 -0.938 1 98.81 174 ASP B C 1
ATOM 4177 O O . ASP B 1 174 ? 6.617 14.703 -0.812 1 98.81 174 ASP B O 1
ATOM 4181 N N . GLY B 1 175 ? 5.91 12.703 -0.115 1 98.12 175 GLY B N 1
ATOM 4182 C CA . GLY B 1 175 ? 5.191 13.234 1.031 1 98.12 175 GLY B CA 1
ATOM 4183 C C . GLY B 1 175 ? 4.422 12.172 1.795 1 98.12 175 GLY B C 1
ATOM 4184 O O . GLY B 1 175 ? 4.586 10.977 1.546 1 98.12 175 GLY B O 1
ATOM 4185 N N . SER B 1 176 ? 3.703 12.641 2.73 1 95.81 176 SER B N 1
ATOM 4186 C CA . SER B 1 176 ? 2.836 11.812 3.561 1 95.81 176 SER B CA 1
ATOM 4187 C C . SER B 1 176 ? 1.547 12.539 3.918 1 95.81 176 SER B C 1
ATOM 4189 O O . SER B 1 176 ? 1.556 13.758 4.133 1 95.81 176 SER B O 1
ATOM 4191 N N . MET B 1 177 ? 0.51 11.789 3.91 1 93.75 177 MET B N 1
ATOM 4192 C CA . MET B 1 177 ? -0.777 12.344 4.32 1 93.75 177 MET B CA 1
ATOM 4193 C C . MET B 1 177 ? -1.474 11.414 5.312 1 93.75 177 MET B C 1
ATOM 4195 O O . MET B 1 177 ? -1.264 10.203 5.293 1 93.75 177 MET B O 1
ATOM 4199 N N . MET B 1 178 ? -2.248 12.039 6.102 1 89.94 178 MET B N 1
ATOM 4200 C CA . MET B 1 178 ? -2.992 11.266 7.09 1 89.94 178 MET B CA 1
ATOM 4201 C C . MET B 1 178 ? -3.971 10.312 6.414 1 89.94 178 MET B C 1
ATOM 4203 O O . MET B 1 178 ? -4.668 10.695 5.473 1 89.94 178 MET B O 1
ATOM 4207 N N . LYS B 1 179 ? -4 9.109 6.906 1 87.25 179 LYS B N 1
ATOM 4208 C CA . LYS B 1 179 ? -4.891 8.094 6.363 1 87.25 179 LYS B CA 1
ATOM 4209 C C . LYS B 1 179 ? -6.312 8.273 6.879 1 87.25 179 LYS B C 1
ATOM 4211 O O . LYS B 1 179 ? -6.52 8.539 8.062 1 87.25 179 LYS B O 1
ATOM 4216 N N . GLU B 1 180 ? -7.359 8.102 6.195 1 85.94 180 GLU B N 1
ATOM 4217 C CA . GLU B 1 180 ? -8.766 8.086 6.59 1 85.94 180 GLU B CA 1
ATOM 4218 C C . GLU B 1 180 ? -9.5 6.91 5.957 1 85.94 180 GLU B C 1
ATOM 4220 O O . GLU B 1 180 ? -10.102 6.094 6.656 1 85.94 180 GLU B O 1
ATOM 4225 N N . GLU B 1 181 ? -9.453 6.637 4.789 1 88.62 181 GLU B N 1
ATOM 4226 C CA . GLU B 1 181 ? -10.055 5.594 3.963 1 88.62 181 GLU B CA 1
ATOM 4227 C C . GLU B 1 181 ? -11.516 5.363 4.332 1 88.62 181 GLU B C 1
ATOM 4229 O O . GLU B 1 181 ? -11.812 4.828 5.398 1 88.62 181 GLU B O 1
ATOM 4234 N N . SER B 1 182 ? -12.344 5.797 3.529 1 91.56 182 SER B N 1
ATOM 4235 C CA . SER B 1 182 ? -13.781 5.605 3.689 1 91.56 182 SER B CA 1
ATOM 4236 C C . SER B 1 182 ? -14.461 5.367 2.344 1 91.56 182 SER B C 1
ATOM 4238 O O . SER B 1 182 ? -13.953 5.801 1.305 1 91.56 182 SER B O 1
ATOM 4240 N N . LEU B 1 183 ? -15.562 4.707 2.395 1 95.31 183 LEU B N 1
ATOM 4241 C CA . LEU B 1 183 ? -16.328 4.355 1.197 1 95.31 183 LEU B CA 1
ATOM 4242 C C . LEU B 1 183 ? -17.688 5.027 1.204 1 95.31 183 LEU B C 1
ATOM 4244 O O . LEU B 1 183 ? -18.266 5.277 2.27 1 95.31 183 LEU B O 1
ATOM 4248 N N . ARG B 1 184 ? -18.188 5.258 0.011 1 95.69 184 ARG B N 1
ATOM 4249 C CA . ARG B 1 184 ? -19.594 5.598 -0.173 1 95.69 184 ARG B CA 1
ATOM 4250 C C . ARG B 1 184 ? -20.484 4.367 -0.004 1 95.69 184 ARG B C 1
ATOM 4252 O O . ARG B 1 184 ? -19.984 3.24 0.033 1 95.69 184 ARG B O 1
ATOM 4259 N N . PRO B 1 185 ? -21.812 4.609 0.107 1 94.19 185 PRO B N 1
ATOM 4260 C CA . PRO B 1 185 ? -22.719 3.467 0.232 1 94.19 185 PRO B CA 1
ATOM 4261 C C . PRO B 1 185 ? -22.609 2.488 -0.934 1 94.19 185 PRO B C 1
ATOM 4263 O O . PRO B 1 185 ? -22.734 1.276 -0.743 1 94.19 185 PRO B O 1
ATOM 4266 N N . ASN B 1 186 ? -22.297 2.998 -2.098 1 95.06 186 ASN B N 1
ATOM 4267 C CA . ASN B 1 186 ? -22.156 2.141 -3.271 1 95.06 186 ASN B CA 1
ATOM 4268 C C . ASN B 1 186 ? -20.766 1.496 -3.33 1 95.06 186 ASN B C 1
ATOM 4270 O O . ASN B 1 186 ? -20.391 0.909 -4.348 1 95.06 186 ASN B O 1
ATOM 4274 N N . ARG B 1 187 ? -19.859 1.773 -2.303 1 93.69 187 ARG B N 1
ATOM 4275 C CA . ARG B 1 187 ? -18.562 1.153 -2.078 1 93.69 187 ARG B CA 1
ATOM 4276 C C . ARG B 1 187 ? -17.484 1.812 -2.934 1 93.69 187 ARG B C 1
ATOM 4278 O O . ARG B 1 187 ? -16.344 1.335 -2.988 1 93.69 187 ARG B O 1
ATOM 4285 N N . SER B 1 188 ? -17.891 2.891 -3.65 1 95.56 188 SER B N 1
ATOM 4286 C CA . SER B 1 188 ? -16.844 3.697 -4.266 1 95.56 188 SER B CA 1
ATOM 4287 C C . SER B 1 188 ? -16.078 4.504 -3.223 1 95.56 188 SER B C 1
ATOM 4289 O O . SER B 1 188 ? -16.625 4.836 -2.166 1 95.56 188 SER B O 1
ATOM 4291 N N . PRO B 1 189 ? -14.828 4.809 -3.551 1 96.25 189 PRO B N 1
ATOM 4292 C CA . PRO B 1 189 ? -14.039 5.551 -2.568 1 96.25 189 PRO B CA 1
ATOM 4293 C C . PRO B 1 189 ? -14.594 6.949 -2.299 1 96.25 189 PRO B C 1
ATOM 4295 O O . PRO B 1 189 ? -14.953 7.668 -3.234 1 96.25 189 PRO B O 1
ATOM 4298 N N . LEU B 1 190 ? -14.68 7.27 -1.042 1 95.38 190 LEU B N 1
ATOM 4299 C CA . LEU B 1 190 ? -15.031 8.625 -0.634 1 95.38 190 LEU B CA 1
ATOM 4300 C C . LEU B 1 190 ? -13.797 9.414 -0.227 1 95.38 190 LEU B C 1
ATOM 4302 O O . LEU B 1 190 ? -13.43 10.391 -0.889 1 95.38 190 LEU B O 1
ATOM 4306 N N . PHE B 1 191 ? -13.047 8.938 0.837 1 93.94 191 PHE B N 1
ATOM 4307 C CA . PHE B 1 191 ? -11.797 9.531 1.299 1 93.94 191 PHE B CA 1
ATOM 4308 C C . PHE B 1 191 ? -10.688 8.492 1.354 1 93.94 191 PHE B C 1
ATOM 4310 O O . PHE B 1 191 ? -10.828 7.457 2.01 1 93.94 191 PHE B O 1
ATOM 4317 N N . LEU B 1 192 ? -9.625 8.82 0.631 1 93.44 192 LEU B N 1
ATOM 4318 C CA . LEU B 1 192 ? -8.422 8.008 0.827 1 93.44 192 LEU B CA 1
ATOM 4319 C C . LEU B 1 192 ? -7.559 8.586 1.943 1 93.44 192 LEU B C 1
ATOM 4321 O O . LEU B 1 192 ? -6.945 7.836 2.709 1 93.44 192 LEU B O 1
ATOM 4325 N N . ILE B 1 193 ? -7.566 9.898 1.972 1 92.12 193 ILE B N 1
ATOM 4326 C CA . ILE B 1 193 ? -6.715 10.617 2.912 1 92.12 193 ILE B CA 1
ATOM 4327 C C . ILE B 1 193 ? -7.547 11.656 3.662 1 92.12 193 ILE B C 1
ATOM 4329 O O . ILE B 1 193 ? -8.641 12.023 3.223 1 92.12 193 ILE B O 1
ATOM 4333 N N . ASN B 1 194 ? -6.977 11.992 4.781 1 90.5 194 ASN B N 1
ATOM 4334 C CA . ASN B 1 194 ? -7.477 13.141 5.52 1 90.5 194 ASN B CA 1
ATOM 4335 C C . ASN B 1 194 ? -6.66 14.398 5.215 1 90.5 194 ASN B C 1
ATOM 4337 O O . ASN B 1 194 ? -5.43 14.352 5.168 1 90.5 194 ASN B O 1
ATOM 4341 N N . GLY B 1 195 ? -7.305 15.477 5.012 1 89.19 195 GLY B N 1
ATOM 4342 C CA . GLY B 1 195 ? -6.637 16.703 4.598 1 89.19 195 GLY B CA 1
ATOM 4343 C C . GLY B 1 195 ? -6.117 17.531 5.762 1 89.19 195 GLY B C 1
ATOM 4344 O O . GLY B 1 195 ? -5.602 18.625 5.57 1 89.19 195 GLY B O 1
ATOM 4345 N N . GLY B 1 196 ? -6.152 16.984 6.969 1 91.94 196 GLY B N 1
ATOM 4346 C CA . GLY B 1 196 ? -5.863 17.797 8.141 1 91.94 196 GLY B CA 1
ATOM 4347 C C . GLY B 1 196 ? -4.379 17.922 8.43 1 91.94 196 GLY B C 1
ATOM 4348 O O . GLY B 1 196 ? -3.92 18.969 8.891 1 91.94 196 GLY B O 1
ATOM 4349 N N . VAL B 1 197 ? -3.637 16.859 8.227 1 94.5 197 VAL B N 1
ATOM 4350 C CA . VAL B 1 197 ? -2.195 16.891 8.453 1 94.5 197 VAL B CA 1
ATOM 4351 C C . VAL B 1 197 ? -1.466 16.297 7.258 1 94.5 197 VAL B C 1
ATOM 4353 O O . VAL B 1 197 ? -1.704 15.141 6.891 1 94.5 197 VAL B O 1
ATOM 4356 N N . LYS B 1 198 ? -0.622 17.047 6.641 1 96.94 198 LYS B N 1
ATOM 4357 C CA . LYS B 1 198 ? 0.135 16.656 5.457 1 96.94 198 LYS B CA 1
ATOM 4358 C C . LYS B 1 198 ? 1.614 17 5.609 1 96.94 198 LYS B C 1
ATOM 4360 O O . LYS B 1 198 ? 1.962 18.047 6.152 1 96.94 198 LYS B O 1
ATOM 4365 N N . LEU B 1 199 ? 2.436 16.141 5.188 1 97.75 199 LEU B N 1
ATOM 4366 C CA . LEU B 1 199 ? 3.869 16.344 5.008 1 97.75 199 LEU B CA 1
ATOM 4367 C C . LEU B 1 199 ? 4.246 16.25 3.531 1 97.75 199 LEU B C 1
ATOM 4369 O O . LEU B 1 199 ? 4.211 15.156 2.947 1 97.75 199 LEU B O 1
ATOM 4373 N N . LEU B 1 200 ? 4.602 17.359 2.924 1 98.81 200 LEU B N 1
ATOM 4374 C CA . LEU B 1 200 ? 4.859 17.344 1.488 1 98.81 200 LEU B CA 1
ATOM 4375 C C . LEU B 1 200 ? 6.191 18 1.165 1 98.81 200 LEU B C 1
ATOM 4377 O O . LEU B 1 200 ? 6.516 19.062 1.715 1 98.81 200 LEU B O 1
ATOM 4381 N N . ARG B 1 201 ? 6.914 17.406 0.322 1 98.81 201 ARG B N 1
ATOM 4382 C CA . ARG B 1 201 ? 8.156 17.984 -0.19 1 98.81 201 ARG B CA 1
ATOM 4383 C C . ARG B 1 201 ? 7.887 18.891 -1.39 1 98.81 201 ARG B C 1
ATOM 4385 O O . ARG B 1 201 ? 7 18.609 -2.197 1 98.81 201 ARG B O 1
ATOM 4392 N N . SER B 1 202 ? 8.68 19.875 -1.437 1 98.88 202 SER B N 1
ATOM 4393 C CA . SER B 1 202 ? 8.625 20.75 -2.611 1 98.88 202 SER B CA 1
ATOM 4394 C C . SER B 1 202 ? 9.266 20.078 -3.822 1 98.88 202 SER B C 1
ATOM 4396 O O . SER B 1 202 ? 10.484 19.938 -3.885 1 98.88 202 SER B O 1
ATOM 4398 N N . ASN B 1 203 ? 8.477 19.641 -4.773 1 98.62 203 ASN B N 1
ATOM 4399 C CA . ASN B 1 203 ? 8.953 19.109 -6.047 1 98.62 203 ASN B CA 1
ATOM 4400 C C . ASN B 1 203 ? 7.871 19.156 -7.117 1 98.62 203 ASN B C 1
ATOM 4402 O O . ASN B 1 203 ? 6.719 19.484 -6.828 1 98.62 203 ASN B O 1
ATOM 4406 N N . GLU B 1 204 ? 8.203 18.844 -8.266 1 98.56 204 GLU B N 1
ATOM 4407 C CA . GLU B 1 204 ? 7.324 19.031 -9.414 1 98.56 204 GLU B CA 1
ATOM 4408 C C . GLU B 1 204 ? 6.133 18.078 -9.352 1 98.56 204 GLU B C 1
ATOM 4410 O O . GLU B 1 204 ? 5.02 18.438 -9.734 1 98.56 204 GLU B O 1
ATOM 4415 N N . ARG B 1 205 ? 6.262 16.875 -8.93 1 98.81 205 ARG B N 1
ATOM 4416 C CA . ARG B 1 205 ? 5.188 15.883 -8.891 1 98.81 205 ARG B CA 1
ATOM 4417 C C . ARG B 1 205 ? 4.098 16.297 -7.906 1 98.81 205 ARG B C 1
ATOM 4419 O O . ARG B 1 205 ? 2.908 16.203 -8.219 1 98.81 205 ARG B O 1
ATOM 4426 N N . VAL B 1 206 ? 4.551 16.812 -6.754 1 98.88 206 VAL B N 1
ATOM 4427 C CA . VAL B 1 206 ? 3.592 17.25 -5.742 1 98.88 206 VAL B CA 1
ATOM 4428 C C . VAL B 1 206 ? 2.85 18.484 -6.238 1 98.88 206 VAL B C 1
ATOM 4430 O O . VAL B 1 206 ? 1.628 18.578 -6.098 1 98.88 206 VAL B O 1
ATOM 4433 N N . ILE B 1 207 ? 3.561 19.406 -6.766 1 98.81 207 ILE B N 1
ATOM 4434 C CA . ILE B 1 207 ? 2.938 20.609 -7.281 1 98.81 207 ILE B CA 1
ATOM 4435 C C . ILE B 1 207 ? 1.963 20.25 -8.398 1 98.81 207 ILE B C 1
ATOM 4437 O O . ILE B 1 207 ? 0.846 20.781 -8.453 1 98.81 207 ILE B O 1
ATOM 4441 N N . LYS B 1 208 ? 2.334 19.328 -9.281 1 98.75 208 LYS B N 1
ATOM 4442 C CA . LYS B 1 208 ? 1.45 18.859 -10.344 1 98.75 208 LYS B CA 1
ATOM 4443 C C . LYS B 1 208 ? 0.193 18.219 -9.766 1 98.75 208 LYS B C 1
ATOM 4445 O O . LYS B 1 208 ? -0.91 18.422 -10.273 1 98.75 208 LYS B O 1
ATOM 4450 N N . PHE B 1 209 ? 0.375 17.438 -8.797 1 98.75 209 PHE B N 1
ATOM 4451 C CA . PHE B 1 209 ? -0.755 16.844 -8.094 1 98.75 209 PHE B CA 1
ATOM 4452 C C . PHE B 1 209 ? -1.703 17.922 -7.578 1 98.75 209 PHE B C 1
ATOM 4454 O O . PHE B 1 209 ? -2.904 17.891 -7.859 1 98.75 209 PHE B O 1
ATOM 4461 N N . LEU B 1 210 ? -1.201 18.922 -6.914 1 98.62 210 LEU B N 1
ATOM 4462 C CA . LEU B 1 210 ? -2.035 19.984 -6.371 1 98.62 210 LEU B CA 1
ATOM 4463 C C . LEU B 1 210 ? -2.697 20.781 -7.488 1 98.62 210 LEU B C 1
ATOM 4465 O O . LEU B 1 210 ? -3.877 21.125 -7.395 1 98.62 210 LEU B O 1
ATOM 4469 N N . ASP B 1 211 ? -1.988 21.016 -8.539 1 98.62 211 ASP B N 1
ATOM 4470 C CA . ASP B 1 211 ? -2.545 21.734 -9.688 1 98.62 211 ASP B CA 1
ATOM 4471 C C . ASP B 1 211 ? -3.693 20.953 -10.32 1 98.62 211 ASP B C 1
ATOM 4473 O O . ASP B 1 211 ? -4.66 21.547 -10.805 1 98.62 211 ASP B O 1
ATOM 4477 N N . SER B 1 212 ? -3.584 19.672 -10.289 1 98.62 212 SER B N 1
ATOM 4478 C CA . SER B 1 212 ? -4.602 18.828 -10.898 1 98.62 212 SER B CA 1
ATOM 4479 C C . SER B 1 212 ? -5.934 18.938 -10.164 1 98.62 212 SER B C 1
ATOM 4481 O O . SER B 1 212 ? -6.973 18.531 -10.68 1 98.62 212 SER B O 1
ATOM 4483 N N . LEU B 1 213 ? -5.926 19.484 -8.961 1 98.25 213 LEU B N 1
ATOM 4484 C CA . LEU B 1 213 ? -7.137 19.594 -8.156 1 98.25 213 LEU B CA 1
ATOM 4485 C C . LEU B 1 213 ? -7.914 20.859 -8.531 1 98.25 213 LEU B C 1
ATOM 4487 O O . LEU B 1 213 ? -9.102 20.969 -8.227 1 98.25 213 LEU B O 1
ATOM 4491 N N . MET B 1 214 ? -7.273 21.828 -9.188 1 96.31 214 MET B N 1
ATOM 4492 C CA . MET B 1 214 ? -7.809 23.188 -9.359 1 96.31 214 MET B CA 1
ATOM 4493 C C . MET B 1 214 ? -9.102 23.156 -10.172 1 96.31 214 MET B C 1
ATOM 4495 O O . MET B 1 214 ? -10.023 23.922 -9.891 1 96.31 214 MET B O 1
ATOM 4499 N N . PRO B 1 215 ? -9.211 22.219 -11.086 1 97.31 215 PRO B N 1
ATOM 4500 C CA . PRO B 1 215 ? -10.469 22.172 -11.844 1 97.31 215 PRO B CA 1
ATOM 4501 C C . PRO B 1 215 ? -11.672 21.812 -10.977 1 97.31 215 PRO B C 1
ATOM 4503 O O . PRO B 1 215 ? -12.812 22.062 -11.367 1 97.31 215 PRO B O 1
ATOM 4506 N N . TYR B 1 216 ? -11.461 21.312 -9.805 1 97.19 216 TYR B N 1
ATOM 4507 C CA . TYR B 1 216 ? -12.547 20.922 -8.922 1 97.19 216 TYR B CA 1
ATOM 4508 C C . TYR B 1 216 ? -13.039 22.094 -8.086 1 97.19 216 TYR B C 1
ATOM 4510 O O . TYR B 1 216 ? -14.133 22.062 -7.531 1 97.19 216 TYR B O 1
ATOM 4518 N N . LYS B 1 217 ? -12.258 23.109 -7.957 1 95 217 LYS B N 1
ATOM 4519 C CA . LYS B 1 217 ? -12.555 24.219 -7.062 1 95 217 LYS B CA 1
ATOM 4520 C C . LYS B 1 217 ? -13.883 24.875 -7.418 1 95 217 LYS B C 1
ATOM 4522 O O . LYS B 1 217 ? -14.742 25.062 -6.547 1 95 217 LYS B O 1
ATOM 4527 N N . PRO B 1 218 ? -14.164 25.156 -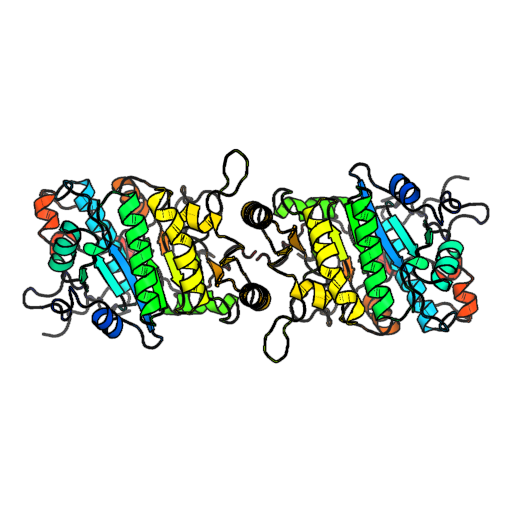8.711 1 93.44 218 PRO B N 1
ATOM 4528 C CA . PRO B 1 218 ? -15.422 25.828 -9.039 1 93.44 218 PRO B CA 1
ATOM 4529 C C . PRO B 1 218 ? -16.641 24.938 -8.812 1 93.44 218 PRO B C 1
ATOM 4531 O O . PRO B 1 218 ? -17.766 25.438 -8.773 1 93.44 218 PRO B O 1
ATOM 4534 N N . THR B 1 219 ? -16.438 23.641 -8.688 1 93.75 219 THR B N 1
ATOM 4535 C CA . THR B 1 219 ? -17.562 22.734 -8.523 1 93.75 219 THR B CA 1
ATOM 4536 C C . THR B 1 219 ? -18.078 22.75 -7.09 1 93.75 219 THR B C 1
ATOM 4538 O O . THR B 1 219 ? -19.172 22.281 -6.809 1 93.75 219 THR B O 1
ATOM 4541 N N . GLY B 1 220 ? -17.25 23.266 -6.18 1 90.62 220 GLY B N 1
ATOM 4542 C CA . GLY B 1 220 ? -17.641 23.344 -4.777 1 90.62 220 GLY B CA 1
ATOM 4543 C C . GLY B 1 220 ? -17.453 22.031 -4.035 1 90.62 220 GLY B C 1
ATOM 4544 O O . GLY B 1 220 ? -17.875 21.906 -2.883 1 90.62 220 GLY B O 1
ATOM 4545 N N . VAL B 1 221 ? -16.875 21.094 -4.672 1 94.38 221 VAL B N 1
ATOM 4546 C CA . VAL B 1 221 ? -16.641 19.797 -4.031 1 94.38 221 VAL B CA 1
ATOM 4547 C C . VAL B 1 221 ? -15.602 19.953 -2.918 1 94.38 221 VAL B C 1
ATOM 4549 O O . VAL B 1 221 ? -14.727 20.812 -2.99 1 94.38 221 VAL B O 1
ATOM 4552 N N . GLN B 1 222 ? -15.719 19.109 -1.896 1 94.38 222 GLN B N 1
ATOM 4553 C CA . GLN B 1 222 ? -14.734 19.094 -0.817 1 94.38 222 GLN B CA 1
ATOM 4554 C C . GLN B 1 222 ? -13.359 18.688 -1.331 1 94.38 222 GLN B C 1
ATOM 4556 O O . GLN B 1 222 ? -13.242 17.781 -2.17 1 94.38 222 GLN B O 1
ATOM 4561 N N . THR B 1 223 ? -12.344 19.266 -0.807 1 95.94 223 THR B N 1
ATOM 4562 C CA . THR B 1 223 ? -10.984 19.047 -1.299 1 95.94 223 THR B CA 1
ATOM 4563 C C . THR B 1 223 ? -10.57 17.594 -1.149 1 95.94 223 THR B C 1
ATOM 4565 O O . THR B 1 223 ? -9.883 17.047 -2.012 1 95.94 223 THR B O 1
ATOM 4568 N N . GLN B 1 224 ? -11 16.922 -0.095 1 94.88 224 GLN B N 1
ATOM 4569 C CA . GLN B 1 224 ? -10.641 15.531 0.121 1 94.88 224 GLN B CA 1
ATOM 4570 C C . GLN B 1 224 ? -11.234 14.633 -0.958 1 94.88 224 GLN B C 1
ATOM 4572 O O . GLN B 1 224 ? -10.633 13.625 -1.345 1 94.88 224 GLN B O 1
ATOM 4577 N N . ILE B 1 225 ? -12.414 14.969 -1.336 1 96.38 225 ILE B N 1
ATOM 4578 C CA . ILE B 1 225 ? -13.062 14.227 -2.414 1 96.38 225 ILE B CA 1
ATOM 4579 C C . ILE B 1 225 ? -12.281 14.414 -3.713 1 96.38 225 ILE B C 1
ATOM 4581 O O . ILE B 1 225 ? -12.031 13.453 -4.438 1 96.38 225 ILE B O 1
ATOM 4585 N N . ALA B 1 226 ? -11.922 15.656 -3.967 1 97.69 226 ALA B N 1
ATOM 4586 C CA . ALA B 1 226 ? -11.125 15.945 -5.156 1 97.69 226 ALA B CA 1
ATOM 4587 C C . ALA B 1 226 ? -9.797 15.188 -5.121 1 97.69 226 ALA B C 1
ATOM 4589 O O . ALA B 1 226 ? -9.367 14.633 -6.133 1 97.69 226 ALA B O 1
ATOM 4590 N N . MET B 1 227 ? -9.172 15.148 -4.004 1 97.81 227 MET B N 1
ATOM 4591 C CA . MET B 1 227 ? -7.914 14.422 -3.852 1 97.81 227 MET B CA 1
ATOM 4592 C C . MET B 1 227 ? -8.109 12.938 -4.113 1 97.81 227 MET B C 1
ATOM 4594 O O . MET B 1 227 ? -7.281 12.305 -4.773 1 97.81 227 MET B O 1
ATOM 4598 N N . THR B 1 228 ? -9.172 12.391 -3.574 1 97.44 228 THR B N 1
ATOM 4599 C CA . THR B 1 228 ? -9.477 10.984 -3.811 1 97.44 228 THR B CA 1
ATOM 4600 C C . THR B 1 228 ? -9.719 10.727 -5.297 1 97.44 228 THR B C 1
ATOM 4602 O O . THR B 1 228 ? -9.25 9.727 -5.844 1 97.44 228 THR B O 1
ATOM 4605 N N . ALA B 1 229 ? -10.391 11.656 -5.938 1 97.12 229 ALA B N 1
ATOM 4606 C CA . ALA B 1 229 ? -10.703 11.508 -7.359 1 97.12 229 ALA B CA 1
ATOM 4607 C C . ALA B 1 229 ? -9.438 11.5 -8.203 1 97.12 229 ALA B C 1
ATOM 4609 O O . ALA B 1 229 ? -9.398 10.875 -9.266 1 97.12 229 ALA B O 1
ATOM 4610 N N . GLN B 1 230 ? -8.383 12.125 -7.746 1 97.88 230 GLN B N 1
ATOM 4611 C CA . GLN B 1 230 ? -7.137 12.227 -8.5 1 97.88 230 GLN B CA 1
ATOM 4612 C C . GLN B 1 230 ? -6.156 11.133 -8.102 1 97.88 230 GLN B C 1
ATOM 4614 O O . GLN B 1 230 ? -5.062 11.031 -8.664 1 97.88 230 GLN B O 1
ATOM 4619 N N . SER B 1 231 ? -6.578 10.25 -7.145 1 97.88 231 SER B N 1
ATOM 4620 C CA . SER B 1 231 ? -5.723 9.133 -6.754 1 97.88 231 SER B CA 1
ATOM 4621 C C . SER B 1 231 ? -5.477 8.195 -7.926 1 97.88 231 SER B C 1
ATOM 4623 O O . SER B 1 231 ? -6.379 7.938 -8.727 1 97.88 231 SER B O 1
ATOM 4625 N N . TYR B 1 232 ? -4.18 7.699 -8.047 1 97.94 232 TYR B N 1
ATOM 4626 C CA . TYR B 1 232 ? -3.676 6.797 -9.078 1 97.94 232 TYR B CA 1
ATOM 4627 C C . TYR B 1 232 ? -3.705 7.465 -10.445 1 97.94 232 TYR B C 1
ATOM 4629 O O . TYR B 1 232 ? -3.645 6.785 -11.477 1 97.94 232 TYR B O 1
ATOM 4637 N N . ARG B 1 233 ? -3.883 8.742 -10.484 1 98 233 ARG B N 1
ATOM 4638 C CA . ARG B 1 233 ? -3.787 9.539 -11.711 1 98 233 ARG B CA 1
ATOM 4639 C C . ARG B 1 233 ? -2.641 10.539 -11.625 1 98 233 ARG B C 1
ATOM 4641 O O . ARG B 1 233 ? -1.781 10.578 -12.508 1 98 233 ARG B O 1
ATOM 4648 N N . THR B 1 234 ? -2.646 11.312 -10.5 1 98.69 234 THR B N 1
ATOM 4649 C CA . THR B 1 234 ? -1.599 12.32 -10.336 1 98.69 234 THR B CA 1
ATOM 4650 C C . THR B 1 234 ? -0.827 12.086 -9.039 1 98.69 234 THR B C 1
ATOM 4652 O O . THR B 1 234 ? 0.241 12.672 -8.836 1 98.69 234 THR B O 1
ATOM 4655 N N . TRP B 1 235 ? -1.387 11.289 -8.203 1 98.69 235 TRP B N 1
ATOM 4656 C CA . TRP B 1 235 ? -0.686 10.812 -7.016 1 98.69 235 TRP B CA 1
ATOM 4657 C C . TRP B 1 235 ? -1.1 9.391 -6.676 1 98.69 235 TRP B C 1
ATOM 4659 O O . TRP B 1 235 ? -2.115 8.891 -7.168 1 98.69 235 TRP B O 1
ATOM 4669 N N . ALA B 1 236 ? -0.303 8.695 -5.895 1 98.06 236 ALA B N 1
ATOM 4670 C CA . ALA B 1 236 ? -0.653 7.348 -5.457 1 98.06 236 ALA B CA 1
ATOM 4671 C C . ALA B 1 236 ? -0.077 7.051 -4.074 1 98.06 236 ALA B C 1
ATOM 4673 O O . ALA B 1 236 ? 1.011 7.523 -3.734 1 98.06 236 ALA B O 1
ATOM 4674 N N . PRO B 1 237 ? -0.853 6.32 -3.307 1 95.5 237 PRO B N 1
ATOM 4675 C CA . PRO B 1 237 ? -0.247 5.824 -2.068 1 95.5 237 PRO B CA 1
ATOM 4676 C C . PRO B 1 237 ? 0.902 4.852 -2.324 1 95.5 237 PRO B C 1
ATOM 4678 O O . PRO B 1 237 ? 0.862 4.082 -3.287 1 95.5 237 PRO B O 1
ATOM 4681 N N . CYS B 1 238 ? 1.905 4.938 -1.59 1 93.94 238 CYS B N 1
ATOM 4682 C CA . CYS B 1 238 ? 3.031 4.012 -1.628 1 93.94 238 CYS B CA 1
ATOM 4683 C C . CYS B 1 238 ? 3.521 3.691 -0.221 1 93.94 238 CYS B C 1
ATOM 4685 O O . CYS B 1 238 ? 3.295 4.465 0.71 1 93.94 238 CYS B O 1
ATOM 4687 N N . CYS B 1 239 ? 4.246 2.547 -0.085 1 87.19 239 CYS B N 1
ATOM 4688 C CA . CYS B 1 239 ? 4.598 2.105 1.261 1 87.19 239 CYS B CA 1
ATOM 4689 C C . CYS B 1 239 ? 6.086 1.804 1.364 1 87.19 239 CYS B C 1
ATOM 4691 O O . CYS B 1 239 ? 6.648 1.801 2.461 1 87.19 239 CYS B O 1
ATOM 4693 N N . THR B 1 240 ? 6.691 1.446 0.338 1 91.56 240 THR B N 1
ATOM 4694 C CA . THR B 1 240 ? 8.109 1.093 0.322 1 91.56 240 THR B CA 1
ATOM 4695 C C . THR B 1 240 ? 8.867 1.943 -0.694 1 91.56 240 THR B C 1
ATOM 4697 O O . THR B 1 240 ? 8.25 2.639 -1.509 1 91.56 240 THR B O 1
ATOM 4700 N N . GLU B 1 241 ? 10.18 1.854 -0.58 1 95.62 241 GLU B N 1
ATOM 4701 C CA . GLU B 1 241 ? 10.992 2.576 -1.558 1 95.62 241 GLU B CA 1
ATOM 4702 C C . GLU B 1 241 ? 10.633 2.162 -2.982 1 95.62 241 GLU B C 1
ATOM 4704 O O . GLU B 1 241 ? 10.477 3.014 -3.859 1 95.62 241 GLU B O 1
ATOM 4709 N N . VAL B 1 242 ? 10.391 0.896 -3.209 1 95.56 242 VAL B N 1
ATOM 4710 C CA . VAL B 1 242 ? 10.164 0.368 -4.551 1 95.56 242 VAL B CA 1
ATOM 4711 C C . VAL B 1 242 ? 8.82 0.861 -5.078 1 95.56 242 VAL B C 1
ATOM 4713 O O . VAL B 1 242 ? 8.727 1.344 -6.211 1 95.56 242 VAL B O 1
ATOM 4716 N N . THR B 1 243 ? 7.793 0.821 -4.285 1 95.44 243 THR B N 1
ATOM 4717 C CA . THR B 1 243 ? 6.473 1.244 -4.742 1 95.44 243 THR B CA 1
ATOM 4718 C C . THR B 1 243 ? 6.426 2.758 -4.922 1 95.44 243 THR B C 1
ATOM 4720 O O . THR B 1 243 ? 5.762 3.258 -5.836 1 95.44 243 THR B O 1
ATOM 4723 N N . CYS B 1 244 ? 7.125 3.502 -4.078 1 97.25 244 CYS B N 1
ATOM 4724 C CA . CYS B 1 244 ? 7.191 4.949 -4.25 1 97.25 244 CYS B CA 1
ATOM 4725 C C . CYS B 1 244 ? 7.895 5.312 -5.551 1 97.25 244 CYS B C 1
ATOM 4727 O O . CYS B 1 244 ? 7.391 6.129 -6.328 1 97.25 244 CYS B O 1
ATOM 4729 N N . ARG B 1 245 ? 8.969 4.664 -5.781 1 98.06 245 ARG B N 1
ATOM 4730 C CA . ARG B 1 245 ? 9.719 4.934 -7.008 1 98.06 245 ARG B CA 1
ATOM 4731 C C . ARG B 1 245 ? 8.922 4.512 -8.234 1 98.06 245 ARG B C 1
ATOM 4733 O O . ARG B 1 245 ? 8.992 5.16 -9.281 1 98.06 245 ARG B O 1
ATOM 4740 N N . ALA B 1 246 ? 8.203 3.42 -8.109 1 97.62 246 ALA B N 1
ATOM 4741 C CA . ALA B 1 246 ? 7.367 2.971 -9.219 1 97.62 246 ALA B CA 1
ATOM 4742 C C . ALA B 1 246 ? 6.285 3.998 -9.547 1 97.62 246 ALA B C 1
ATOM 4744 O O . ALA B 1 246 ? 6.035 4.297 -10.719 1 97.62 246 ALA B O 1
ATOM 4745 N N . ALA B 1 247 ? 5.629 4.547 -8.562 1 98.12 247 ALA B N 1
ATOM 4746 C CA . ALA B 1 247 ? 4.633 5.598 -8.758 1 98.12 247 ALA B CA 1
ATOM 4747 C C . ALA B 1 247 ? 5.254 6.828 -9.406 1 98.12 247 ALA B C 1
ATOM 4749 O O . ALA B 1 247 ? 4.672 7.414 -10.328 1 98.12 247 ALA B O 1
ATOM 4750 N N . GLN B 1 248 ? 6.43 7.164 -8.953 1 98.5 248 GLN B N 1
ATOM 4751 C CA . GLN B 1 248 ? 7.145 8.305 -9.516 1 98.5 248 GLN B CA 1
ATOM 4752 C C . GLN B 1 248 ? 7.469 8.078 -10.984 1 98.5 248 GLN B C 1
ATOM 4754 O O . GLN B 1 248 ? 7.336 8.992 -11.805 1 98.5 248 GLN B O 1
ATOM 4759 N N . ASN B 1 249 ? 7.852 6.84 -11.273 1 97.38 249 ASN B N 1
ATOM 4760 C CA . ASN B 1 249 ? 8.172 6.488 -12.648 1 97.38 249 ASN B CA 1
ATOM 4761 C C . ASN B 1 249 ? 6.957 6.629 -13.562 1 97.38 249 ASN B C 1
ATOM 4763 O O . ASN B 1 249 ? 7.102 6.867 -14.766 1 97.38 249 ASN B O 1
ATOM 4767 N N . ALA B 1 250 ? 5.844 6.469 -12.992 1 97.75 250 ALA B N 1
ATOM 4768 C CA . ALA B 1 250 ? 4.609 6.613 -13.758 1 97.75 250 ALA B CA 1
ATOM 4769 C C . ALA B 1 250 ? 4.164 8.07 -13.812 1 97.75 250 ALA B C 1
ATOM 4771 O O . ALA B 1 250 ? 3.1 8.383 -14.352 1 97.75 250 ALA B O 1
ATOM 4772 N N . GLY B 1 251 ? 4.926 9.016 -13.148 1 98 251 GLY B N 1
ATOM 4773 C CA . GLY B 1 251 ? 4.66 10.445 -13.227 1 98 251 GLY B CA 1
ATOM 4774 C C . GLY B 1 251 ? 3.775 10.953 -12.102 1 98 251 GLY B C 1
ATOM 4775 O O . GLY B 1 251 ? 3.242 12.062 -12.18 1 98 251 GLY B O 1
ATOM 4776 N N . MET B 1 252 ? 3.629 10.172 -11.047 1 98.69 252 MET B N 1
ATOM 4777 C CA . MET B 1 252 ? 2.723 10.531 -9.961 1 98.69 252 MET B CA 1
ATOM 4778 C C . MET B 1 252 ? 3.5 10.945 -8.719 1 98.69 252 MET B C 1
ATOM 4780 O O . MET B 1 252 ? 4.625 10.492 -8.5 1 98.69 252 MET B O 1
ATOM 4784 N N . ALA B 1 253 ? 2.898 11.828 -7.918 1 98.88 253 ALA B N 1
ATOM 4785 C CA . ALA B 1 253 ? 3.414 12.023 -6.566 1 98.88 253 ALA B CA 1
ATOM 4786 C C . ALA B 1 253 ? 3.23 10.773 -5.719 1 98.88 253 ALA B C 1
ATOM 4788 O O . ALA B 1 253 ? 2.127 10.227 -5.637 1 98.88 253 ALA B O 1
ATOM 4789 N N . ALA B 1 254 ? 4.293 10.297 -5.148 1 98.5 254 ALA B N 1
ATOM 4790 C CA . ALA B 1 254 ? 4.262 9.133 -4.266 1 98.5 254 ALA B CA 1
ATOM 4791 C C . ALA B 1 254 ? 4.07 9.555 -2.811 1 98.5 254 ALA B C 1
ATOM 4793 O O . ALA B 1 254 ? 4.961 10.164 -2.213 1 98.5 254 ALA B O 1
ATOM 4794 N N . LEU B 1 255 ? 2.955 9.164 -2.225 1 97.44 255 LEU B N 1
ATOM 4795 C CA . LEU B 1 255 ? 2.619 9.641 -0.887 1 97.44 255 LEU B CA 1
ATOM 4796 C C . LEU B 1 255 ? 2.369 8.477 0.06 1 97.44 255 LEU B C 1
ATOM 4798 O O . LEU B 1 255 ? 1.532 7.613 -0.218 1 97.44 255 LEU B O 1
ATOM 4802 N N . THR B 1 256 ? 3.088 8.469 1.144 1 94.19 256 THR B N 1
ATOM 4803 C CA . THR B 1 256 ? 2.855 7.457 2.168 1 94.19 256 THR B CA 1
ATOM 4804 C C . THR B 1 256 ? 1.735 7.887 3.111 1 94.19 256 THR B C 1
ATOM 4806 O O . THR B 1 256 ? 1.703 9.039 3.559 1 94.19 256 THR B O 1
ATOM 4809 N N . PRO B 1 257 ? 0.812 6.961 3.385 1 90.19 257 PRO B N 1
ATOM 4810 C CA . PRO B 1 257 ? -0.163 7.293 4.426 1 90.19 257 PRO B CA 1
ATOM 4811 C C . PRO B 1 257 ? 0.413 7.176 5.836 1 90.19 257 PRO B C 1
ATOM 4813 O O . PRO B 1 257 ? 1.222 6.281 6.102 1 90.19 257 PRO B O 1
ATOM 4816 N N . HIS B 1 258 ? 0.098 8.094 6.656 1 86.19 258 HIS B N 1
ATOM 4817 C CA . HIS B 1 258 ? 0.465 7.965 8.062 1 86.19 258 HIS B CA 1
ATOM 4818 C C . HIS B 1 258 ? -0.771 7.953 8.953 1 86.19 258 HIS B C 1
ATOM 4820 O O . HIS B 1 258 ? -1.828 8.453 8.562 1 86.19 258 HIS B O 1
ATOM 4826 N N . PRO B 1 259 ? -0.716 7.242 10.094 1 76 259 PRO B N 1
ATOM 4827 C CA . PRO B 1 259 ? -1.903 7.102 10.938 1 76 259 PRO B CA 1
ATOM 4828 C C . PRO B 1 259 ? -2.305 8.414 11.609 1 76 259 PRO B C 1
ATOM 4830 O O . PRO B 1 259 ? -1.456 9.281 11.844 1 76 259 PRO B O 1
ATOM 4833 N N . MET B 1 260 ? -3.67 8.227 11.766 1 62.94 260 MET B N 1
ATOM 4834 C CA . MET B 1 260 ? -4.191 9.273 12.648 1 62.94 260 MET B CA 1
ATOM 4835 C C . MET B 1 260 ? -3.965 8.906 14.117 1 62.94 260 MET B C 1
ATOM 4837 O O . MET B 1 260 ? -3.889 7.73 14.461 1 62.94 260 MET B O 1
ATOM 4841 N N . GLN B 1 261 ? -3.242 9.477 14.922 1 59.25 261 GLN B N 1
ATOM 4842 C CA . GLN B 1 261 ? -2.971 9.039 16.281 1 59.25 261 GLN B CA 1
ATOM 4843 C C . GLN B 1 261 ? -4.172 8.312 16.891 1 59.25 261 GLN B C 1
ATOM 4845 O O . GLN B 1 261 ? -4.012 7.383 17.672 1 59.25 261 GLN B O 1
ATOM 4850 N N . TYR B 1 262 ? -5.34 8.742 16.734 1 51.53 262 TYR B N 1
ATOM 4851 C CA . TYR B 1 262 ? -6.402 8 17.406 1 51.53 262 TYR B CA 1
ATOM 4852 C C . TYR B 1 262 ? -6.863 6.824 16.562 1 51.53 262 TYR B C 1
ATOM 4854 O O . TYR B 1 262 ? -7.434 7.016 15.477 1 51.53 262 TYR B O 1
ATOM 4862 N N . GLY B 1 263 ? -5.883 5.816 16.234 1 42.31 263 GLY B N 1
ATOM 4863 C CA . GLY B 1 263 ? -6.211 4.77 15.281 1 42.31 263 GLY B CA 1
ATOM 4864 C C . GLY B 1 263 ? -7.141 3.715 15.852 1 42.31 263 GLY B C 1
ATOM 4865 O O . GLY B 1 263 ? -7.613 2.838 15.125 1 42.31 263 GLY B O 1
ATOM 4866 N N . PRO B 1 264 ? -6.973 2.807 16.703 1 40.69 264 PRO B N 1
ATOM 4867 C CA . PRO B 1 264 ? -7.52 1.458 16.531 1 40.69 264 PRO B CA 1
ATOM 4868 C C . PRO B 1 264 ? -8.859 1.449 15.805 1 40.69 264 PRO B C 1
ATOM 4870 O O . PRO B 1 264 ? -9.516 2.49 15.695 1 40.69 264 PRO B O 1
ATOM 4873 N N . GLU B 1 265 ? -10.109 0.751 15.727 1 42.22 265 GLU B N 1
ATOM 4874 C CA . GLU B 1 265 ? -11.188 0.65 14.742 1 42.22 265 GLU B CA 1
ATOM 4875 C C . GLU B 1 265 ? -11.867 1.999 14.523 1 42.22 265 GLU B C 1
ATOM 4877 O O . GLU B 1 265 ? -12.344 2.291 13.43 1 42.22 265 GLU B O 1
ATOM 4882 N N . HIS B 1 266 ? -12.828 2.779 15.484 1 46.56 266 HIS B N 1
ATOM 4883 C CA . HIS B 1 266 ? -13.672 3.91 15.109 1 46.56 266 HIS B CA 1
ATOM 4884 C C . HIS B 1 266 ? -13.07 5.227 15.602 1 46.56 266 HIS B C 1
ATOM 4886 O O . HIS B 1 266 ? -12.797 5.383 16.797 1 46.56 266 HIS B O 1
ATOM 4892 N N . HIS B 1 267 ? -12.18 5.977 14.859 1 48.09 267 HIS B N 1
ATOM 4893 C CA . HIS B 1 267 ? -11.555 7.289 14.969 1 48.09 267 HIS B CA 1
ATOM 4894 C C . HIS B 1 267 ? -12.297 8.164 15.977 1 48.09 267 HIS B C 1
ATOM 4896 O O . HIS B 1 267 ? -11.695 9.039 16.594 1 48.09 267 HIS B O 1
ATOM 4902 N N . CYS B 1 268 ? -13.391 8.172 15.914 1 57.09 268 CYS B N 1
ATOM 4903 C CA . CYS B 1 268 ? -14.258 9.164 16.547 1 57.09 268 CYS B CA 1
ATOM 4904 C C . CYS B 1 268 ? -14.609 8.742 17.969 1 57.09 268 CYS B C 1
ATOM 4906 O O . CYS B 1 268 ? -15.266 9.492 18.703 1 57.09 268 CYS B O 1
ATOM 4908 N N . LYS B 1 269 ? -14.172 7.402 18.359 1 53.59 269 LYS B N 1
ATOM 4909 C CA . LYS B 1 269 ? -14.461 7.035 19.75 1 53.59 269 LYS B CA 1
ATOM 4910 C C . LYS B 1 269 ? -13.227 6.434 20.422 1 53.59 269 LYS B C 1
ATOM 4912 O O . LYS B 1 269 ? -13.039 5.215 20.422 1 53.59 269 LYS B O 1
ATOM 4917 N N . PRO B 1 270 ? -12.352 7.371 20.703 1 55.94 270 PRO B N 1
ATOM 4918 C CA . PRO B 1 270 ? -11.188 6.812 21.406 1 55.94 270 PRO B CA 1
ATOM 4919 C C . PRO B 1 270 ? -11.57 6.004 22.641 1 55.94 270 PRO B C 1
ATOM 4921 O O . PRO B 1 270 ? -12.547 6.328 23.312 1 55.94 270 PRO B O 1
ATOM 4924 N N . ARG B 1 271 ? -11.172 4.684 22.562 1 50.75 271 ARG B N 1
ATOM 4925 C CA . ARG B 1 271 ? -11.359 3.977 23.828 1 50.75 271 ARG B CA 1
ATOM 4926 C C . ARG B 1 271 ? -10.805 4.781 25 1 50.75 271 ARG B C 1
ATOM 4928 O O . ARG B 1 271 ? -9.836 5.527 24.844 1 50.75 271 ARG B O 1
ATOM 4935 N N . HIS B 1 272 ? -11.516 4.848 26.047 1 46.34 272 HIS B N 1
ATOM 4936 C CA . HIS B 1 272 ? -11.234 5.422 27.344 1 46.34 272 HIS B CA 1
ATOM 4937 C C . HIS B 1 272 ? -9.844 5.012 27.844 1 46.34 272 HIS B C 1
ATOM 4939 O O . HIS B 1 272 ? -9.391 3.902 27.562 1 46.34 272 HIS B O 1
ATOM 4945 N N . ASN B 1 273 ? -8.992 6.023 28.25 1 51.12 273 ASN B N 1
ATOM 4946 C CA . ASN B 1 273 ? -7.82 5.891 29.109 1 51.12 273 ASN B CA 1
ATOM 4947 C C . ASN B 1 273 ? -6.586 5.477 28.328 1 51.12 273 ASN B C 1
ATOM 4949 O O . ASN B 1 273 ? -5.707 4.789 28.844 1 51.12 273 ASN B O 1
ATOM 4953 N N . SER B 1 274 ? -6.68 5.875 27.125 1 56.75 274 SER B N 1
ATOM 4954 C CA . SER B 1 274 ? -5.484 5.371 26.453 1 56.75 274 SER B CA 1
ATOM 4955 C C . SER B 1 274 ? -4.258 6.195 26.828 1 56.75 274 SER B C 1
ATOM 4957 O O . SER B 1 274 ? -4.293 7.426 26.797 1 56.75 274 SER B O 1
ATOM 4959 N N . ASP B 1 275 ? -3.463 5.672 27.516 1 63.44 275 ASP B N 1
ATOM 4960 C CA . ASP B 1 275 ? -2.152 6.188 27.891 1 63.44 275 ASP B CA 1
ATOM 4961 C C . ASP B 1 275 ? -1.394 6.711 26.672 1 63.44 275 ASP B C 1
ATOM 4963 O O . ASP B 1 275 ? -1 5.934 25.812 1 63.44 275 ASP B O 1
ATOM 4967 N N . ILE B 1 276 ? -1.442 8.195 26.562 1 71.75 276 ILE B N 1
ATOM 4968 C CA . ILE B 1 276 ? -0.731 8.883 25.484 1 71.75 276 ILE B CA 1
ATOM 4969 C C . ILE B 1 276 ? 0.711 8.383 25.422 1 71.75 276 ILE B C 1
ATOM 4971 O O . ILE B 1 276 ? 1.327 8.391 24.359 1 71.75 276 ILE B O 1
ATOM 4975 N N . CYS B 1 277 ? 1.188 7.973 26.578 1 70.38 277 CYS B N 1
ATOM 4976 C CA . CYS B 1 277 ? 2.584 7.551 26.625 1 70.38 277 CYS B CA 1
ATOM 4977 C C . CYS B 1 277 ? 2.693 6.039 26.781 1 70.38 277 CYS B C 1
ATOM 4979 O O . CYS B 1 277 ? 3.789 5.48 26.719 1 70.38 277 CYS B O 1
ATOM 4981 N N . GLY B 1 278 ? 1.519 5.457 27.109 1 60.5 278 GLY B N 1
ATOM 4982 C CA . GLY B 1 278 ? 1.598 4.039 27.406 1 60.5 278 GLY B CA 1
ATOM 4983 C C . GLY B 1 278 ? 1.551 3.162 26.172 1 60.5 278 GLY B C 1
ATOM 4984 O O . GLY B 1 278 ? 1.055 3.584 25.125 1 60.5 278 GLY B O 1
ATOM 4985 N N . GLY B 1 279 ? 2.178 1.977 26.359 1 53.94 279 GLY B N 1
ATOM 4986 C CA . GLY B 1 279 ? 2.141 0.84 25.453 1 53.94 279 GLY B CA 1
ATOM 4987 C C . GLY B 1 279 ? 2.803 1.121 24.125 1 53.94 279 GLY B C 1
ATOM 4988 O O . GLY B 1 279 ? 3.773 1.879 24.047 1 53.94 279 GLY B O 1
ATOM 4989 N N . SER B 1 280 ? 2.242 0.431 23.312 1 49.44 280 SER B N 1
ATOM 4990 C CA . SER B 1 280 ? 2.672 0.54 21.922 1 49.44 280 SER B CA 1
ATOM 4991 C C . SER B 1 280 ? 2.137 1.812 21.266 1 49.44 280 SER B C 1
ATOM 4993 O O . SER B 1 280 ? 2.213 1.976 20.047 1 49.44 280 SER B O 1
ATOM 4995 N N . ASN B 1 281 ? 1.534 2.725 22.359 1 51.47 281 ASN B N 1
ATOM 4996 C CA . ASN B 1 281 ? 0.821 3.844 21.75 1 51.47 281 ASN B CA 1
ATOM 4997 C C . ASN B 1 281 ? 1.782 4.93 21.281 1 51.47 281 ASN B C 1
ATOM 4999 O O . ASN B 1 281 ? 2.342 5.668 22.094 1 51.47 281 ASN B O 1
ATOM 5003 N N . ARG B 1 282 ? 2.328 4.863 20.141 1 60.44 282 ARG B N 1
ATOM 5004 C CA . ARG B 1 282 ? 3.277 5.586 19.297 1 60.44 282 ARG B CA 1
ATOM 5005 C C . ARG B 1 282 ? 2.572 6.652 18.469 1 60.44 282 ARG B C 1
ATOM 5007 O O . ARG B 1 282 ? 2.723 6.699 17.25 1 60.44 282 ARG B O 1
ATOM 5014 N N . ARG B 1 283 ? 1.824 7.66 19.469 1 76.44 283 ARG B N 1
ATOM 5015 C CA . ARG B 1 283 ? 1.131 8.703 18.719 1 76.44 283 ARG B CA 1
ATOM 5016 C C . ARG B 1 283 ? 1.991 9.953 18.609 1 76.44 283 ARG B C 1
ATOM 5018 O O . ARG B 1 283 ? 2.586 10.398 19.594 1 76.44 283 ARG B O 1
ATOM 5025 N N . LEU B 1 284 ? 2.029 10.516 17.438 1 79.31 284 LEU B N 1
ATOM 5026 C CA . LEU B 1 284 ? 2.678 11.805 17.234 1 79.31 284 LEU B CA 1
ATOM 5027 C C . LEU B 1 284 ? 1.772 12.945 17.688 1 79.31 284 LEU B C 1
ATOM 5029 O O . LEU B 1 284 ? 2.236 13.906 18.312 1 79.31 284 LEU B O 1
ATOM 5033 N N . TYR B 1 285 ? 0.506 12.766 17.438 1 87.88 285 TYR B N 1
ATOM 5034 C CA . TYR B 1 285 ? -0.488 13.773 17.781 1 87.88 285 TYR B CA 1
ATOM 5035 C C . TYR B 1 285 ? -1.878 13.164 17.875 1 87.88 285 TYR B C 1
ATOM 5037 O O . TYR B 1 285 ? -2.082 12.008 17.5 1 87.88 285 TYR B O 1
ATOM 5045 N N . VAL B 1 286 ? -2.754 13.969 18.5 1 85.19 286 VAL B N 1
ATOM 5046 C CA . VAL B 1 286 ? -4.18 13.664 18.484 1 85.19 286 VAL B CA 1
ATOM 5047 C C . VAL B 1 286 ? -4.918 14.695 17.625 1 85.19 286 VAL B C 1
ATOM 5049 O O . VAL B 1 286 ? -4.715 15.898 17.781 1 85.19 286 VAL B O 1
ATOM 5052 N N . HIS B 1 287 ? -5.699 14.156 16.703 1 89.62 287 HIS B N 1
ATOM 5053 C CA . HIS B 1 287 ? -6.504 15.008 15.828 1 89.62 287 HIS B CA 1
ATOM 5054 C C . HIS B 1 287 ? -7.992 14.844 16.125 1 89.62 287 HIS B C 1
ATOM 5056 O O . HIS B 1 287 ? -8.523 13.734 16.062 1 89.62 287 HIS B O 1
ATOM 5062 N N . ALA B 1 288 ? -8.727 15.867 16.422 1 86.88 288 ALA B N 1
ATOM 5063 C CA . ALA B 1 288 ? -10.133 15.797 16.812 1 86.88 288 ALA B CA 1
ATOM 5064 C C . ALA B 1 288 ? -11.039 15.828 15.578 1 86.88 288 ALA B C 1
ATOM 5066 O O . ALA B 1 288 ? -12.008 16.578 15.539 1 86.88 288 ALA B O 1
ATOM 5067 N N . ILE B 1 289 ? -10.852 15.023 14.641 1 79.38 289 ILE B N 1
ATOM 5068 C CA . ILE B 1 289 ? -11.453 15.086 13.312 1 79.38 289 ILE B CA 1
ATOM 5069 C C . ILE B 1 289 ? -12.891 14.586 13.375 1 79.38 289 ILE B C 1
ATOM 5071 O O . ILE B 1 289 ? -13.734 15.008 12.586 1 79.38 289 ILE B O 1
ATOM 5075 N N . CYS B 1 290 ? -13.32 13.781 14.273 1 74.81 290 CYS B N 1
ATOM 5076 C CA . CYS B 1 290 ? -14.633 13.148 14.258 1 74.81 290 CYS B CA 1
ATOM 5077 C C . CYS B 1 290 ? -15.664 14.031 14.961 1 74.81 290 CYS B C 1
ATOM 5079 O O . CYS B 1 290 ? -16.828 13.656 15.07 1 74.81 290 CYS B O 1
ATOM 5081 N N . PHE B 1 291 ? -15.203 15.18 15.336 1 78.31 291 PHE B N 1
ATOM 5082 C CA . PHE B 1 291 ? -16.109 16.031 16.094 1 78.31 291 PHE B CA 1
ATOM 5083 C C . PHE B 1 291 ? -16.312 17.375 15.391 1 78.31 291 PHE B C 1
ATOM 5085 O O . PHE B 1 291 ? -15.367 17.922 14.828 1 78.31 291 PHE B O 1
ATOM 5092 N N . GLY B 1 292 ? -17.578 17.75 15.352 1 77.31 292 GLY B N 1
ATOM 5093 C CA . GLY B 1 292 ? -17.875 19 14.664 1 77.31 292 GLY B CA 1
ATOM 5094 C C . GLY B 1 292 ? -17.75 20.219 15.555 1 77.31 292 GLY B C 1
ATOM 5095 O O . GLY B 1 292 ? -16.844 21.031 15.367 1 77.31 292 GLY B O 1
ATOM 5096 N N . PRO B 1 293 ? -18.516 20.281 16.594 1 85.75 293 PRO B N 1
ATOM 5097 C CA . PRO B 1 293 ? -18.469 21.484 17.438 1 85.75 293 PRO B CA 1
ATOM 5098 C C . PRO B 1 293 ? -17.172 21.609 18.234 1 85.75 293 PRO B C 1
ATOM 5100 O O . PRO B 1 293 ? -16.625 20.594 18.672 1 85.75 293 PRO B O 1
ATOM 5103 N N . ASN B 1 294 ? -16.766 22.828 18.406 1 92.12 294 ASN B N 1
ATOM 5104 C CA . ASN B 1 294 ? -15.516 23.062 19.109 1 92.12 294 ASN B CA 1
ATOM 5105 C C . ASN B 1 294 ? -15.609 22.641 20.578 1 92.12 294 ASN B C 1
ATOM 5107 O O . ASN B 1 294 ? -14.617 22.203 21.172 1 92.12 294 ASN B O 1
ATOM 5111 N N . ASP B 1 295 ? -16.781 22.672 21.062 1 90.81 295 ASP B N 1
ATOM 5112 C CA . ASP B 1 295 ? -16.984 22.203 22.438 1 90.81 295 ASP B CA 1
ATOM 5113 C C . ASP B 1 295 ? -16.688 20.703 22.547 1 90.81 295 ASP B C 1
ATOM 5115 O O . ASP B 1 295 ? -16.078 20.266 23.531 1 90.81 295 ASP B O 1
ATOM 5119 N N . ALA B 1 296 ? -17.156 20.016 21.656 1 89.94 296 ALA B N 1
ATOM 5120 C CA . ALA B 1 296 ? -16.906 18.578 21.625 1 89.94 296 ALA B CA 1
ATOM 5121 C C . ALA B 1 296 ? -15.43 18.266 21.422 1 89.94 296 ALA B C 1
ATOM 5123 O O . ALA B 1 296 ? -14.898 17.312 22 1 89.94 296 ALA B O 1
ATOM 5124 N N . LYS B 1 297 ? -14.797 19.062 20.688 1 91.75 297 LYS B N 1
ATOM 5125 C CA . LYS B 1 297 ? -13.375 18.875 20.438 1 91.75 297 LYS B CA 1
ATOM 5126 C C . LYS B 1 297 ? -12.562 19.141 21.703 1 91.75 297 LYS B C 1
ATOM 5128 O O . LYS B 1 297 ? -11.656 18.375 22.031 1 91.75 297 LYS B O 1
ATOM 5133 N N . GLU B 1 298 ? -12.914 20.172 22.391 1 92.25 298 GLU B N 1
ATOM 5134 C CA . GLU B 1 298 ? -12.25 20.438 23.656 1 92.25 298 GLU B CA 1
ATOM 5135 C C . GLU B 1 298 ? -12.453 19.297 24.656 1 92.25 298 GLU B C 1
ATOM 5137 O O . GLU B 1 298 ? -11.516 18.906 25.344 1 92.25 298 GLU B O 1
ATOM 5142 N N . SER B 1 299 ? -13.648 18.828 24.672 1 88.5 299 SER B N 1
ATOM 5143 C CA . SER B 1 299 ? -13.961 17.719 25.578 1 88.5 299 SER B CA 1
ATOM 5144 C C . SER B 1 299 ? -13.141 16.484 25.234 1 88.5 299 SER B C 1
ATOM 5146 O O . SER B 1 299 ? -12.664 15.789 26.125 1 88.5 299 SER B O 1
ATOM 5148 N N . LEU B 1 300 ? -13 16.297 24.031 1 86.44 300 LEU B N 1
ATOM 5149 C CA . LEU B 1 300 ? -12.18 15.172 23.594 1 86.44 300 LEU B CA 1
ATOM 5150 C C . LEU B 1 300 ? -10.742 15.328 24.062 1 86.44 300 LEU B C 1
ATOM 5152 O O . LEU B 1 300 ? -10.156 14.398 24.625 1 86.44 300 LEU B O 1
ATOM 5156 N N . PHE B 1 301 ? -10.203 16.469 23.844 1 90 301 PHE B N 1
ATOM 5157 C CA . PHE B 1 301 ? -8.82 16.719 24.25 1 90 301 PHE B CA 1
ATOM 5158 C C . PHE B 1 301 ? -8.656 16.578 25.75 1 90 301 PHE B C 1
ATOM 5160 O O . PHE B 1 301 ? -7.652 16.047 26.219 1 90 301 PHE B O 1
ATOM 5167 N N . LYS B 1 302 ? -9.617 17.031 26.469 1 89.19 302 LYS B N 1
ATOM 5168 C CA . LYS B 1 302 ? -9.562 16.859 27.922 1 89.19 302 LYS B CA 1
ATOM 5169 C C . LYS B 1 302 ? -9.57 15.383 28.297 1 89.19 302 LYS B C 1
ATOM 5171 O O . LYS B 1 302 ? -8.758 14.945 29.109 1 89.19 302 LYS B O 1
ATOM 5176 N N . ASN B 1 303 ? -10.398 14.711 27.641 1 84.81 303 ASN B N 1
ATOM 5177 C CA . ASN B 1 303 ? -10.531 13.281 27.938 1 84.81 303 ASN B CA 1
ATOM 5178 C C . ASN B 1 303 ? -9.258 12.516 27.578 1 84.81 303 ASN B C 1
ATOM 5180 O O . ASN B 1 303 ? -8.914 11.547 28.25 1 84.81 303 ASN B O 1
ATOM 5184 N N . LEU B 1 304 ? -8.594 12.938 26.609 1 83.75 304 LEU B N 1
ATOM 5185 C CA . LEU B 1 304 ? -7.398 12.25 26.156 1 83.75 304 LEU B CA 1
ATOM 5186 C C . LEU B 1 304 ? -6.148 12.836 26.812 1 83.75 304 LEU B C 1
ATOM 5188 O O . LEU B 1 304 ? -5.027 12.477 26.438 1 83.75 304 LEU B O 1
ATOM 5192 N N . LYS B 1 305 ? -6.367 13.797 27.672 1 87.88 305 LYS B N 1
ATOM 5193 C CA . LYS B 1 305 ? -5.277 14.469 28.391 1 87.88 305 LYS B CA 1
ATOM 5194 C C . LYS B 1 305 ? -4.352 15.188 27.406 1 87.88 305 LYS B C 1
ATOM 5196 O O . LYS B 1 305 ? -3.127 15.141 27.562 1 87.88 305 LYS B O 1
ATOM 5201 N N . ALA B 1 306 ? -5.043 15.789 26.406 1 90.94 306 ALA B N 1
ATOM 5202 C CA . ALA B 1 306 ? -4.289 16.484 25.375 1 90.94 306 ALA B CA 1
ATOM 5203 C C . ALA B 1 306 ? -4.734 17.953 25.266 1 90.94 306 ALA B C 1
ATOM 5205 O O . ALA B 1 306 ? -4.488 18.609 24.25 1 90.94 306 ALA B O 1
ATOM 5206 N N . MET B 1 307 ? -5.551 18.328 26.312 1 94.69 307 MET B N 1
ATOM 5207 C CA . MET B 1 307 ? -5.855 19.75 26.484 1 94.69 307 MET B CA 1
ATOM 5208 C C . MET B 1 307 ? -4.93 20.375 27.516 1 94.69 307 MET B C 1
ATOM 5210 O O . MET B 1 307 ? -4.996 20.047 28.703 1 94.69 307 MET B O 1
ATOM 5214 N N . PHE B 1 308 ? -4.16 21.406 27.109 1 96.38 308 PHE B N 1
ATOM 5215 C CA . PHE B 1 308 ? -3.072 21.875 27.953 1 96.38 308 PHE B CA 1
ATOM 5216 C C . PHE B 1 308 ? -3.328 23.297 28.438 1 96.38 308 PHE B C 1
ATOM 5218 O O . PHE B 1 308 ? -2.635 23.797 29.328 1 96.38 308 PHE B O 1
ATOM 5225 N N . LEU B 1 309 ? -4.273 23.922 27.828 1 96.62 309 LEU B N 1
ATOM 5226 C CA . LEU B 1 309 ? -4.648 25.266 28.234 1 96.62 309 LEU B CA 1
ATOM 5227 C C . LEU B 1 309 ? -5.867 25.234 29.156 1 96.62 309 LEU B C 1
ATOM 5229 O O . LEU B 1 309 ? -6.695 24.328 29.062 1 96.62 309 LEU B O 1
ATOM 5233 N N . ARG B 1 310 ? -5.953 26.219 29.938 1 94.62 310 ARG B N 1
ATOM 5234 C CA . ARG B 1 310 ? -7.129 26.359 30.797 1 94.62 310 ARG B CA 1
ATOM 5235 C C . ARG B 1 310 ? -8.383 26.625 29.969 1 94.62 310 ARG B C 1
ATOM 5237 O O . ARG B 1 310 ? -8.344 27.391 29 1 94.62 310 ARG B O 1
ATOM 5244 N N . THR B 1 311 ? -9.422 25.906 30.391 1 92.88 311 THR B N 1
ATOM 5245 C CA . THR B 1 311 ? -10.656 26.094 29.641 1 92.88 311 THR B CA 1
ATOM 5246 C C . THR B 1 311 ? -11.656 26.922 30.438 1 92.88 311 THR B C 1
ATOM 5248 O O . THR B 1 311 ? -12.672 27.375 29.906 1 92.88 311 THR B O 1
ATOM 5251 N N . ASP B 1 312 ? -11.383 27.094 31.641 1 86.38 312 ASP B N 1
ATOM 5252 C CA . ASP B 1 312 ? -12.211 27.953 32.5 1 86.38 312 ASP B CA 1
ATOM 5253 C C . ASP B 1 312 ? -11.75 29.406 32.406 1 86.38 312 ASP B C 1
ATOM 5255 O O . ASP B 1 312 ? -10.633 29.719 32.812 1 86.38 312 ASP B O 1
ATOM 5259 N N . MET B 1 313 ? -12.633 30.266 31.938 1 81.81 313 MET B N 1
ATOM 5260 C CA . MET B 1 313 ? -12.266 31.672 31.734 1 81.81 313 MET B CA 1
ATOM 5261 C C . MET B 1 313 ? -12.797 32.531 32.875 1 81.81 313 MET B C 1
ATOM 5263 O O . MET B 1 313 ? -12.758 33.781 32.781 1 81.81 313 MET B O 1
ATOM 5267 N N . GLY B 1 314 ? -13.227 31.875 33.906 1 81.31 314 GLY B N 1
ATOM 5268 C CA . GLY B 1 314 ? -13.797 32.625 35.031 1 81.31 314 GLY B CA 1
ATOM 5269 C C . GLY B 1 314 ? -14.992 33.469 34.594 1 81.31 314 GLY B C 1
ATOM 5270 O O . GLY B 1 314 ? -15.922 32.969 33.969 1 81.31 314 GLY B O 1
ATOM 5271 N N . ASN B 1 315 ? -14.938 34.719 34.969 1 84 315 ASN B N 1
ATOM 5272 C CA . ASN B 1 315 ? -16.078 35.594 34.719 1 84 315 ASN B CA 1
ATOM 5273 C C . ASN B 1 315 ? -15.922 36.438 33.438 1 84 315 ASN B C 1
ATOM 5275 O O . ASN B 1 315 ? -16.688 37.344 33.188 1 84 315 ASN B O 1
ATOM 5279 N N . LEU B 1 316 ? -15.07 36.031 32.656 1 85.81 316 LEU B N 1
ATOM 5280 C CA . LEU B 1 316 ? -14.867 36.812 31.438 1 85.81 316 LEU B CA 1
ATOM 5281 C C . LEU B 1 316 ? -15.914 36.438 30.391 1 85.81 316 LEU B C 1
ATOM 5283 O O . LEU B 1 316 ? -16.297 35.281 30.266 1 85.81 316 LEU B O 1
ATOM 5287 N N . THR B 1 317 ? -16.406 37.5 29.734 1 83.25 317 THR B N 1
ATOM 5288 C CA . THR B 1 317 ? -17.219 37.25 28.547 1 83.25 317 THR B CA 1
ATOM 5289 C C . THR B 1 317 ? -16.359 36.656 27.422 1 83.25 317 THR B C 1
ATOM 5291 O O . THR B 1 317 ? -15.125 36.688 27.5 1 83.25 317 THR B O 1
ATOM 5294 N N . GLY B 1 318 ? -17.062 36.156 26.469 1 83.19 318 GLY B N 1
ATOM 5295 C CA . GLY B 1 318 ? -16.344 35.625 25.328 1 83.19 318 GLY B CA 1
ATOM 5296 C C . GLY B 1 318 ? -15.414 36.625 24.688 1 83.19 318 GLY B C 1
ATOM 5297 O O . GLY B 1 318 ? -14.25 36.312 24.438 1 83.19 318 GLY B O 1
ATOM 5298 N N . LEU B 1 319 ? -15.906 37.781 24.5 1 85.44 319 LEU B N 1
ATOM 5299 C CA . LEU B 1 319 ? -15.125 38.844 23.875 1 85.44 319 LEU B CA 1
ATOM 5300 C C . LEU B 1 319 ? -13.961 39.281 24.781 1 85.44 319 LEU B C 1
ATOM 5302 O O . LEU B 1 319 ? -12.852 39.5 24.297 1 85.44 319 LEU B O 1
ATOM 5306 N N . GLN B 1 320 ? -14.195 39.344 26.078 1 89.5 320 GLN B N 1
ATOM 5307 C CA . GLN B 1 320 ? -13.141 39.688 27.016 1 89.5 320 GLN B CA 1
ATOM 5308 C C . GLN B 1 320 ? -12.031 38.656 27.016 1 89.5 320 GLN B C 1
ATOM 5310 O O . GLN B 1 320 ? -10.844 39 27.047 1 89.5 320 GLN B O 1
ATOM 5315 N N . ALA B 1 321 ? -12.406 37.469 26.969 1 88.56 321 ALA B N 1
ATOM 5316 C CA . ALA B 1 321 ? -11.438 36.406 26.953 1 88.56 321 ALA B CA 1
ATOM 5317 C C . ALA B 1 321 ? -10.57 36.469 25.703 1 88.56 321 ALA B C 1
ATOM 5319 O O . ALA B 1 321 ? -9.344 36.312 25.781 1 88.56 321 ALA B O 1
ATOM 5320 N N . LEU B 1 322 ? -11.211 36.688 24.609 1 90.38 322 LEU B N 1
ATOM 5321 C CA . LEU B 1 322 ? -10.5 36.75 23.344 1 90.38 322 LEU B CA 1
ATOM 5322 C C . LEU B 1 322 ? -9.477 37.875 23.344 1 90.38 322 LEU B C 1
ATOM 5324 O O . LEU B 1 322 ? -8.43 37.781 22.688 1 90.38 322 LEU B O 1
ATOM 5328 N N . GLN B 1 323 ? -9.781 38.906 24.047 1 91.06 323 GLN B N 1
ATOM 5329 C CA . GLN B 1 323 ? -8.945 40.094 24.047 1 91.06 323 GLN B CA 1
ATOM 5330 C C . GLN B 1 323 ? -7.836 40 25.078 1 91.06 323 GLN B C 1
ATOM 5332 O O . GLN B 1 323 ? -6.969 40.875 25.156 1 91.06 323 GLN B O 1
ATOM 5337 N N . ASP B 1 324 ? -7.781 38.938 25.781 1 89.69 324 ASP B N 1
ATOM 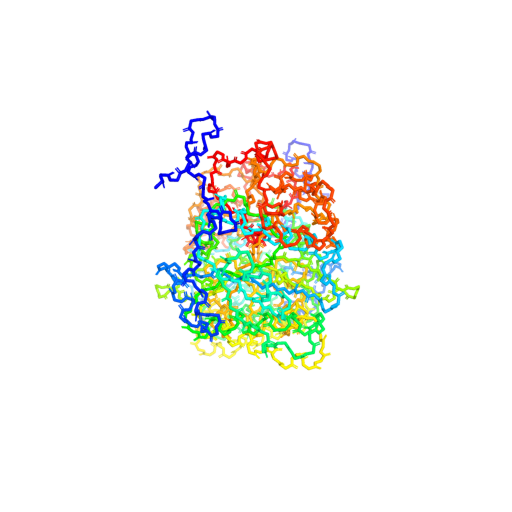5338 C CA . ASP B 1 324 ? -6.777 38.719 26.828 1 89.69 324 ASP B CA 1
ATOM 5339 C C . ASP B 1 324 ? -5.969 37.469 26.578 1 89.69 324 ASP B C 1
ATOM 5341 O O . ASP B 1 324 ? -6.27 36.406 27.156 1 89.69 324 ASP B O 1
ATOM 5345 N N . PRO B 1 325 ? -4.879 37.625 25.891 1 91.38 325 PRO B N 1
ATOM 5346 C CA . PRO B 1 325 ? -4.062 36.438 25.562 1 91.38 325 PRO B CA 1
ATOM 5347 C C . PRO B 1 325 ? -3.604 35.688 26.812 1 91.38 325 PRO B C 1
ATOM 5349 O O . PRO B 1 325 ? -3.473 34.469 26.781 1 91.38 325 PRO B O 1
ATOM 5352 N N . SER B 1 326 ? -3.35 36.375 27.875 1 87.94 326 SER B N 1
ATOM 5353 C CA . SER B 1 326 ? -2.893 35.719 29.094 1 87.94 326 SER B CA 1
ATOM 5354 C C . SER B 1 326 ? -3.994 34.875 29.719 1 87.94 326 SER B C 1
ATOM 5356 O O . SER B 1 326 ? -3.715 33.844 30.359 1 87.94 326 SER B O 1
ATOM 5358 N N . ALA B 1 327 ? -5.168 35.312 29.484 1 89.62 327 ALA B N 1
ATOM 5359 C CA . ALA B 1 327 ? -6.293 34.531 30.031 1 89.62 327 ALA B CA 1
ATOM 5360 C C . ALA B 1 327 ? -6.617 33.344 29.141 1 89.62 327 ALA B C 1
ATOM 5362 O O . ALA B 1 327 ? -6.688 32.219 29.625 1 89.62 327 ALA B O 1
ATOM 5363 N N . LEU B 1 328 ? -6.77 33.562 27.906 1 93.88 328 LEU B N 1
ATOM 5364 C CA . LEU B 1 328 ? -7.223 32.531 27 1 93.88 328 LEU B CA 1
ATOM 5365 C C . LEU B 1 328 ? -6.105 31.531 26.719 1 93.88 328 LEU B C 1
ATOM 5367 O O . LEU B 1 328 ? -6.367 30.344 26.484 1 93.88 328 LEU B O 1
ATOM 5371 N N . GLY B 1 329 ? -4.91 31.969 26.688 1 94.56 329 GLY B N 1
ATOM 5372 C CA . GLY B 1 329 ? -3.775 31.141 26.328 1 94.56 329 GLY B CA 1
ATOM 5373 C C . GLY B 1 329 ? -3.01 30.609 27.516 1 94.56 329 GLY B C 1
ATOM 5374 O O . GLY B 1 329 ? -1.894 30.109 27.375 1 94.56 329 GLY B O 1
ATOM 5375 N N . GLN B 1 330 ? -3.564 30.641 28.703 1 93.31 330 GLN B N 1
ATOM 5376 C CA . GLN B 1 330 ? -2.863 30.25 29.906 1 93.31 330 GLN B CA 1
ATOM 5377 C C . GLN B 1 330 ? -2.74 28.734 30 1 93.31 330 GLN B C 1
ATOM 5379 O O . GLN B 1 330 ? -3.746 28.016 29.969 1 93.31 330 GLN B O 1
ATOM 5384 N N . PRO B 1 331 ? -1.528 28.281 30.094 1 95.12 331 PRO B N 1
ATOM 5385 C CA . PRO B 1 331 ? -1.368 26.828 30.297 1 95.12 331 PRO B CA 1
ATOM 5386 C C . PRO B 1 331 ? -1.951 26.344 31.625 1 95.12 331 PRO B C 1
ATOM 5388 O O . PRO B 1 331 ? -1.915 27.078 32.625 1 95.12 331 PRO B O 1
ATOM 5391 N N . ASP B 1 332 ? -2.475 25.219 31.578 1 95.12 332 ASP B N 1
ATOM 5392 C CA . ASP B 1 332 ? -2.979 24.547 32.781 1 95.12 332 ASP B CA 1
ATOM 5393 C C . ASP B 1 332 ? -1.938 23.578 33.344 1 95.12 332 ASP B C 1
ATOM 5395 O O . ASP B 1 332 ? -1.836 22.438 32.906 1 95.12 332 ASP B O 1
ATOM 5399 N N . ALA B 1 333 ? -1.289 24.016 34.344 1 92.69 333 ALA B N 1
ATOM 5400 C CA . ALA B 1 333 ? -0.175 23.25 34.906 1 92.69 333 ALA B CA 1
ATOM 5401 C C . ALA B 1 333 ? -0.638 21.875 35.406 1 92.69 333 ALA B C 1
ATOM 5403 O O . ALA B 1 333 ? 0.082 20.891 35.281 1 92.69 333 ALA B O 1
ATOM 5404 N N . GLU B 1 334 ? -1.773 21.859 36 1 93 334 GLU B N 1
ATOM 5405 C CA . GLU B 1 334 ? -2.291 20.594 36.5 1 93 334 GLU B CA 1
ATOM 5406 C C . GLU B 1 334 ? -2.617 19.641 35.344 1 93 334 GLU B C 1
ATOM 5408 O O . GLU B 1 334 ? -2.318 18.438 35.438 1 93 334 GLU B O 1
ATOM 5413 N N . ALA B 1 335 ? -3.262 20.141 34.375 1 92.88 335 ALA B N 1
ATOM 5414 C CA . ALA B 1 335 ? -3.586 19.312 33.219 1 92.88 335 ALA B CA 1
ATOM 5415 C C . ALA B 1 335 ? -2.32 18.781 32.531 1 92.88 335 ALA B C 1
ATOM 5417 O O . ALA B 1 335 ? -2.27 17.609 32.156 1 92.88 335 ALA B O 1
ATOM 5418 N N . ILE B 1 336 ? -1.344 19.547 32.438 1 93.06 336 ILE B N 1
ATOM 5419 C CA . ILE B 1 336 ? -0.077 19.156 31.812 1 93.06 336 ILE B CA 1
ATOM 5420 C C . ILE B 1 336 ? 0.581 18.062 32.656 1 93.06 336 ILE B C 1
ATOM 5422 O O . ILE B 1 336 ? 1.035 17.047 32.125 1 93.06 336 ILE B O 1
ATOM 5426 N N . ALA B 1 337 ? 0.569 18.281 33.938 1 90.25 337 ALA B N 1
ATOM 5427 C CA . ALA B 1 337 ? 1.147 17.281 34.812 1 90.25 337 ALA B CA 1
ATOM 5428 C C . ALA B 1 337 ? 0.419 15.945 34.688 1 90.25 337 ALA B C 1
ATOM 5430 O O . ALA B 1 337 ? 1.05 14.883 34.656 1 90.25 337 ALA B O 1
ATOM 5431 N N . ARG B 1 338 ? -0.796 15.977 34.562 1 88.75 338 ARG B N 1
ATOM 5432 C CA . ARG B 1 338 ? -1.617 14.773 34.5 1 88.75 338 ARG B CA 1
ATOM 5433 C C . ARG B 1 338 ? -1.453 14.07 33.156 1 88.75 338 ARG B C 1
ATOM 5435 O O . ARG B 1 338 ? -1.732 12.875 33.031 1 88.75 338 ARG B O 1
ATOM 5442 N N . SER B 1 339 ? -1.114 14.773 32.156 1 88.06 339 SER B N 1
ATOM 5443 C CA . SER B 1 339 ? -0.976 14.188 30.844 1 88.06 339 SER B CA 1
ATOM 5444 C C . SER B 1 339 ? 0.147 13.156 30.797 1 88.06 339 SER B C 1
ATOM 5446 O O . SER B 1 339 ? 0.138 12.258 29.953 1 88.06 339 SER B O 1
ATOM 5448 N N . GLY B 1 340 ? 1.125 13.352 31.609 1 85.56 340 GLY B N 1
ATOM 5449 C CA . GLY B 1 340 ? 2.293 12.484 31.625 1 85.56 340 GLY B CA 1
ATOM 5450 C C . GLY B 1 340 ? 3.357 12.906 30.625 1 85.56 340 GLY B C 1
ATOM 5451 O O . GLY B 1 340 ? 4.375 12.227 30.484 1 85.56 340 GLY B O 1
ATOM 5452 N N . LEU B 1 341 ? 3.121 13.969 29.984 1 88.12 341 LEU B N 1
ATOM 5453 C CA . LEU B 1 341 ? 4.09 14.43 29 1 88.12 341 LEU B CA 1
ATOM 5454 C C . LEU B 1 341 ? 5.203 15.234 29.656 1 88.12 341 LEU B C 1
ATOM 5456 O O . LEU B 1 341 ? 4.992 15.844 30.703 1 88.12 341 LEU B O 1
ATOM 5460 N N . PRO B 1 342 ? 6.301 15.328 29.078 1 84.75 342 PRO B N 1
ATOM 5461 C CA . PRO B 1 342 ? 6.711 14.531 27.922 1 84.75 342 PRO B CA 1
ATOM 5462 C C . PRO B 1 342 ? 6.855 13.047 28.25 1 84.75 342 PRO B C 1
ATOM 5464 O O . PRO B 1 342 ? 7.176 12.688 29.391 1 84.75 342 PRO B O 1
ATOM 5467 N N . CYS B 1 343 ? 6.66 12.234 27.219 1 78.56 343 CYS B N 1
ATOM 5468 C CA . CYS B 1 343 ? 6.805 10.797 27.391 1 78.56 343 CYS B CA 1
ATOM 5469 C C . CYS B 1 343 ? 8.258 10.414 27.641 1 78.56 343 CYS B C 1
ATOM 5471 O O . CYS B 1 343 ? 9.172 11.102 27.172 1 78.56 343 CYS B O 1
ATOM 5473 N N . ARG B 1 344 ? 8.453 9.281 28.234 1 73.12 344 ARG B N 1
ATOM 5474 C CA . ARG B 1 344 ? 9.797 8.766 28.469 1 73.12 344 ARG B CA 1
ATOM 5475 C C . ARG B 1 344 ? 10.5 8.438 27.156 1 73.12 344 ARG B C 1
ATOM 5477 O O . ARG B 1 344 ? 11.664 8.812 26.969 1 73.12 344 ARG B O 1
ATOM 5484 N N . HIS B 1 345 ? 9.859 7.703 26.359 1 70.69 345 HIS B N 1
ATOM 5485 C CA . HIS B 1 345 ? 10.336 7.484 25 1 70.69 345 HIS B CA 1
ATOM 5486 C C . HIS B 1 345 ? 9.75 8.523 24.031 1 70.69 345 HIS B C 1
ATOM 5488 O O . HIS B 1 345 ? 8.586 8.422 23.641 1 70.69 345 HIS B O 1
ATOM 5494 N N . THR B 1 346 ? 10.562 9.438 23.766 1 65.06 346 THR B N 1
ATOM 5495 C CA . THR B 1 346 ? 10.047 10.625 23.094 1 65.06 346 THR B CA 1
ATOM 5496 C C . THR B 1 346 ? 9.898 10.375 21.594 1 65.06 346 THR B C 1
ATOM 5498 O O . THR B 1 346 ? 9.109 11.047 20.938 1 65.06 346 THR B O 1
ATOM 5501 N N . ALA B 1 347 ? 10.734 9.375 21.219 1 67.44 347 ALA B N 1
ATOM 5502 C CA . ALA B 1 347 ? 10.711 9.211 19.766 1 67.44 347 ALA B CA 1
ATOM 5503 C C . ALA B 1 347 ? 9.445 8.484 19.312 1 67.44 347 ALA B C 1
ATOM 5505 O O . ALA B 1 347 ? 9.008 7.527 19.953 1 67.44 347 ALA B O 1
ATOM 5506 N N . TRP B 1 348 ? 8.789 9.164 18.359 1 73.81 348 TRP B N 1
ATOM 5507 C CA . TRP B 1 348 ? 7.688 8.461 17.703 1 73.81 348 TRP B CA 1
ATOM 5508 C C . TRP B 1 348 ? 8.188 7.25 16.922 1 73.81 348 TRP B C 1
ATOM 5510 O O . TRP B 1 348 ? 9.117 7.367 16.125 1 73.81 348 TRP B O 1
ATOM 5520 N N . GLU B 1 349 ? 7.879 6.098 17.328 1 64.44 349 GLU B N 1
ATOM 5521 C CA . GLU B 1 349 ? 8.398 4.891 16.703 1 64.44 349 GLU B CA 1
ATOM 5522 C C . GLU B 1 349 ? 7.598 4.531 15.453 1 64.44 349 GLU B C 1
ATOM 5524 O O . GLU B 1 349 ? 8.07 3.77 14.602 1 64.44 349 GLU B O 1
ATOM 5529 N N . GLY B 1 350 ? 6.727 5.402 15.109 1 58.09 350 GLY B N 1
ATOM 5530 C CA . GLY B 1 350 ? 6.023 5.258 13.844 1 58.09 350 GLY B CA 1
ATOM 5531 C C . GLY B 1 350 ? 5.426 3.877 13.648 1 58.09 350 GLY B C 1
ATOM 5532 O O . GLY B 1 350 ? 6.055 2.871 13.992 1 58.09 350 GLY B O 1
ATOM 5533 N N . GLN B 1 351 ? 4.227 3.6 14 1 54.22 351 GLN B N 1
ATOM 5534 C CA . GLN B 1 351 ? 3.701 2.383 13.391 1 54.22 351 GLN B CA 1
ATOM 5535 C C . GLN B 1 351 ? 3.287 2.631 11.938 1 54.22 351 GLN B C 1
ATOM 5537 O O . GLN B 1 351 ? 2.607 3.615 11.641 1 54.22 351 GLN B O 1
ATOM 5542 N N . ARG B 1 352 ? 4.176 2.127 11.039 1 51.06 352 ARG B N 1
ATOM 5543 C CA . ARG B 1 352 ? 3.822 2.252 9.633 1 51.06 352 ARG B CA 1
ATOM 5544 C C . ARG B 1 352 ? 2.314 2.133 9.438 1 51.06 352 ARG B C 1
ATOM 5546 O O . ARG B 1 352 ? 1.669 1.273 10.039 1 51.06 352 ARG B O 1
ATOM 5553 N N . GLY B 1 353 ? 1.635 3.328 9.469 1 44.94 353 GLY B N 1
ATOM 5554 C CA . GLY B 1 353 ? 0.248 3.143 9.078 1 44.94 353 GLY B CA 1
ATOM 5555 C C . GLY B 1 353 ? 0.036 1.923 8.195 1 44.94 353 GLY B C 1
ATOM 5556 O O . GLY B 1 353 ? 0.998 1.339 7.695 1 44.94 353 GLY B O 1
ATOM 5557 N N . ALA B 1 354 ? -0.949 1.382 8.305 1 45.25 354 ALA B N 1
ATOM 5558 C CA . ALA B 1 354 ? -1.284 0.171 7.559 1 45.25 354 ALA B CA 1
ATOM 5559 C C . ALA B 1 354 ? -0.753 0.24 6.133 1 45.25 354 ALA B C 1
ATOM 5561 O O . ALA B 1 354 ? -1.452 0.697 5.223 1 45.25 354 ALA B O 1
ATOM 5562 N N . CYS B 1 355 ? 0.415 0.942 5.758 1 49.97 355 CYS B N 1
ATOM 5563 C CA . CYS B 1 355 ? 0.849 0.221 4.566 1 49.97 355 CYS B CA 1
ATOM 5564 C C . CYS B 1 355 ? 0.86 -1.282 4.812 1 49.97 355 CYS B C 1
ATOM 5566 O O . CYS B 1 355 ? 1.285 -2.055 3.953 1 49.97 355 CYS B O 1
ATOM 5568 N N . VAL B 1 356 ? 0.544 -1.544 6.113 1 36.72 356 VAL B N 1
ATOM 5569 C CA . VAL B 1 356 ? 0.416 -2.951 6.477 1 36.72 356 VAL B CA 1
ATOM 5570 C C . VAL B 1 356 ? -0.844 -3.537 5.844 1 36.72 356 VAL B C 1
ATOM 5572 O O . VAL B 1 356 ? -1.899 -2.898 5.84 1 36.72 356 VAL B O 1
#

Nearest PDB structures (foldseek):
  4ayl-assembly1_A  TM=5.539E-01  e=4.448E-03  Bacteroides ovatus
  4ys8-assembly6_D  TM=4.730E-01  e=1.068E-03  Burkholderia thailandensis E264
  4ys8-assembly5_A  TM=4.820E-01  e=3.748E-03  Burkholderia thailandensis E264
  4zdq-assembly5_A  TM=4.723E-01  e=1.173E-02  Burkholderia thailandensis E264
  3rsz-assembly1_D  TM=2.706E-01  e=5.903E+00  Saccharomyces cerevisiae

Secondary structure (DSSP, 8-state):
--------SSS--------GGGS-TT---TTGGGTT-HHHHHHHH--TTSEEEEEEE---TT-TTSHHHHHHHHHHHHHHHHHHHTS----EEEEE-SHHHHHHHHHTT--EEE-GGG-SS--HHHHHHHHHHHHHHHHHTT-EEEEE-SSEEE-S-HHHHHHHHHHTTTT--SEEEEEEEEE-TTS-EEEEEEEEEEEE--SHHHHHHHHHTGGGGGGT--HHHHHHHTBTTTEEE--SHHHHHHHHHTT-EEEEEE--SS-SS-TT---TT--SSSTT---SEEE-TT--SHHHHHHHHHHTT---B----TT--HHHHHT-HHHHT-B-HHHHHHHTPSPSS-S------S--/--------SSS--------GGGS-TT---TTGGGTT-HHHHHHHHS-TTSEEEEEEE---TT-TTSHHHHHHHHHHHHHHHHHHHTS----EEEEE-SHHHHHHHHHTT--EEE-GGG-SS--HHHHHHHHHHHHHHHHHTT-EEEEE-SSEEE-S-HHHHHHHHHHTTTT--SEEEEEEEEE-TTS-EEEEEEEEEEEE--SHHHHHHHHHTGGGGGGT--HHHHHHHTBTTTEEE--SHHHHHHHHHTT-EEEEEE--SS-SS-TTSPPTT--SSSTT---SEEE-TT--SHHHHHHHHHHTT---B----TT--HHHHHT-HHHHT-B-HHHHHHHTPSPSS-S------TT-

Organism: Gonium pectorale (NCBI:txid33097)

InterPro domains:
  IPR005069 Nucleotide-diphospho-sugar transferase [PF03407] (89-233)

Foldseek 3Di:
DPQPQDCLPPPPSLSQPDFQQPDDPPDAQPQVVCQAPDLVLQVVLADPQQEAEEEEDEDDPPCAQPPLVLLSVLLLLLAVSQCCRAQVGRRYEYEYQDPVSQVLCVLSNHNHHDQPVQADPSPPLSSQLSLLVVQLVSLVSQGKYWYAYSLKFFQFHDVLVLVLLCVQAPNLAQWEFAADWDADPVRHTQAGGDPGTITGGRDDLVSQLSVQLVVCSVVSDHSRRSSSVCEPPSAHEDGYNVRCVVSVVVNHHYYHHAYALLDDDDLQDRPAPPQCQDDPSLGRMHGNVNDDGSVVSLVVCLRLLRNFADPDQDPDRSNRQSSRCCRSSPTDSVSNVVSCPPHPPRRRNGDRPPVD/DPQPQDCLPPPPSLSQQDFQLPDDPPDAQPQVVCQAPDLVLQVVLADPQQEAEEEEDEDAPPCAQPPLRLLSVLLLLLAVSQCCRAQVGRRYEYEYQDPVSQVLCVLSNHNHHDLPVQADPSPPLSSQLSLLVVQLVSLVSQGKYWYAYSLKFFQFHDVLVLVLLCVQAPNLAQWAFAADWDADPVRHTQAGGDPGTITGGRDDLVSQLSVQLVVCSVVSDHSRRSSSVCEPPSAHEDGYNVRCVVCVVVSHHYYHHAYALQDDPPLQDRDFPDQCQDDPSLGRMHHNVNDDGSVVSLVVCLRLLRNFADPPQDPDRSNRQSSRSCRSSPTDSVSNVVSCPPHPPRRRNGPRPPVD

pLDDT: mean 87.09, std 17.02, range [23.25, 98.88]

Solvent-accessible surface area (backbone atoms only — not comparable to full-atom values): 36953 Å² total; per-residue (Å²): 133,76,80,76,65,49,70,71,70,85,72,60,66,47,63,57,72,79,52,59,42,69,47,60,90,86,62,70,56,90,36,65,88,31,29,82,36,59,69,61,45,45,64,71,25,30,45,96,86,32,38,27,28,40,32,64,36,72,44,63,85,91,35,78,41,33,67,64,40,40,43,45,54,40,39,33,46,36,16,54,48,24,30,35,63,38,9,63,46,78,34,47,37,36,35,13,39,23,70,63,20,37,51,49,34,55,71,35,40,47,51,35,27,64,36,38,83,60,24,84,82,60,42,75,66,39,41,56,52,22,50,52,51,52,52,50,53,45,27,74,74,62,30,24,36,37,36,35,53,38,58,30,27,34,52,19,42,46,69,65,36,53,52,50,62,36,50,58,17,75,59,51,43,45,28,31,34,23,47,59,52,38,62,40,95,87,60,45,60,39,26,54,43,37,83,47,41,36,36,40,47,47,48,69,41,46,50,49,34,58,57,68,42,54,79,41,56,86,74,62,59,56,66,44,44,45,52,37,71,38,34,52,68,31,27,34,81,27,55,35,39,45,49,12,39,36,30,40,74,57,64,17,22,12,27,26,54,34,58,45,40,65,53,88,88,63,73,66,53,70,69,84,78,60,44,65,64,39,81,87,45,48,40,48,33,44,65,50,75,72,41,82,53,50,66,56,33,51,51,48,25,50,69,59,45,54,42,42,42,45,82,75,65,77,89,51,49,38,49,55,33,66,73,27,41,60,62,43,62,26,70,25,67,68,45,38,61,70,36,53,62,72,37,90,71,48,68,50,71,56,64,75,20,72,32,50,133,77,82,73,64,50,72,71,70,86,73,58,65,49,65,58,71,76,52,59,43,67,47,60,89,86,62,70,56,91,35,64,88,30,29,82,35,59,68,61,46,46,64,74,24,29,44,97,87,31,38,25,29,40,33,65,36,73,45,62,85,91,35,81,42,34,67,64,41,40,42,45,52,38,38,33,47,35,16,53,48,23,30,35,60,39,8,63,42,78,36,47,38,34,35,13,38,23,71,62,21,39,52,49,33,56,71,35,37,46,50,35,28,64,37,38,83,60,24,84,81,61,42,73,65,40,41,57,54,23,49,51,51,53,54,49,53,45,27,74,73,62,29,25,35,37,37,34,52,39,59,30,28,34,53,19,41,46,68,66,34,53,53,49,62,36,50,58,16,74,59,52,42,45,26,32,33,22,45,60,52,38,60,39,96,88,60,46,59,41,26,55,44,37,84,48,40,34,36,39,46,47,47,69,39,46,52,49,34,58,57,69,44,55,80,43,57,87,73,63,60,56,66,43,44,46,50,38,70,36,34,55,69,30,27,33,81,24,51,35,40,43,51,11,40,36,30,39,73,57,64,18,21,12,27,26,54,34,60,47,44,56,48,78,97,60,64,67,56,71,70,83,77,61,46,66,63,40,80,87,44,46,41,47,33,44,62,49,76,71,42,82,53,50,66,55,33,51,51,48,26,49,70,59,47,55,42,41,42,45,82,76,65,78,87,51,49,39,48,55,34,66,74,28,40,62,64,43,62,29,69,24,66,66,44,40,62,70,36,54,62,71,36,89,73,48,70,50,70,56,64,74,19,70,29,59

Radius of gyration: 31.26 Å; Cα contacts (8 Å, |Δi|>4): 1444; chains: 2; bounding box: 44×98×71 Å

Sequence (712 aa):
MEPQSINLGNGTNATMVTVPWLQPPGWVSPYTHLLNNFTELLRLRASSDKWVTVFPLSVADGRVGTPEDVKLIRLALNTIYSYRVFGKSDHYVVAAMTPAAVEDCLRYRLPCYNATHYAKTRTKVDIYWARLLVLRDTLVTGFNIHFSDLDVSYLRPVMPAIRKVFSWSNNAADGSMMKEESLRPNRSPLFLINGGVKLLRSNERVIKFLDSLMPYKPTGVQTQIAMTAQSYRTWAPCCTEVTCRAAQNAGMAALTPHPMQYGPEHHCKPRHNSDICGGSNRRLYVHAICFGPNDAKESLFKNLKAMFLRTDMGNLTGLQALQDPSALGQPDAEAIARSGLPCRHTAWEGQRGACVMEPQSINLGNGTNATMVTVPWLQPPGWVSPYTHLLNNFTELLRLRASSDKWVTVFPLSVADGRVGTPEDVKLIRLALNTIYSYRVFGKSDHYVVAAMTPAAVEDCLRYRLPCYNATHYAKTRTKVDIYWARLLVLRDTLVTGFNIHFSDLDVSYLRPVMPAIRKVFSWSNNAADGSMMKEESLRPNRSPLFLINGGVKLLRSNERVIKFLDSLMPYKPTGVQTQIAMTAQSYRTWAPCCTEVTCRAAQNAGMAALTPHPMQYGPEHHCKPRHNSDICGGSNRRLYVHAICFGPNDAKESLFKNLKAMFLRTDMGNLTGLQALQDPSALGQPDAEAIARSGLPCRHTAWEGQRGACV